Protein AF-A0A7K3YCB7-F1 (afdb_monomer)

Sequence (454 aa):
LKDYESAERDLANYEKLSRQFDRLVVTLDVSGTDIGEFQKNNRQNQEALKTLLNDSRRFDDLKRIEIQVRDDEEQHMTIVYEGEALRQKMREGFSTYAKREAATIQIAEHYEIDATAYQESIGHISEIAGASDEWQEKINGGPIRSPLVIAVTPGEGRYGDTLQITGTHAGGKPGAPVDIYVDSRLEATVTLGDDHTCSHPYRVGRVLAGPHLAYAVAGSTYSEVATFEILTTDTAITLALAEVNGTAVACTGNLTTGNRSVALAPILIRVSDGTIATAETDRNGTYKKEITLPAGEHTLRAEFHAAGYPLNASESAEETIHLRGEGLSPLPFVAALAALIGSGWYLRRRASRQEEYTDPSHEPGIEPEEEAREEAVSIEGLPPREAATALFHALRARLDIAETKTPRDCAKIAPAYSRFFERYEMIRYAGETPTDEELRWMEKVARGEDEHEA

Mean predicted aligned error: 20.17 Å

Solvent-accessible surface area (backbone atoms only — not comparable to full-atom values): 25580 Å² total; per-residue (Å²): 133,83,64,62,68,58,54,50,52,53,50,52,50,51,55,52,53,48,59,54,49,54,50,49,38,61,74,68,68,39,56,93,38,71,66,27,51,46,52,54,53,52,53,53,42,50,55,34,52,54,49,49,53,52,52,54,50,54,49,56,51,39,58,58,48,34,73,72,30,62,91,39,70,62,59,25,52,51,38,52,52,53,47,51,54,49,49,53,51,46,45,55,44,46,53,59,45,56,72,47,46,66,63,54,45,54,53,26,59,74,69,75,43,89,49,61,72,60,57,51,48,51,54,56,52,50,49,61,54,55,71,59,55,75,66,54,81,77,63,86,67,80,90,75,79,50,52,29,43,53,45,49,45,63,50,57,45,40,68,71,36,70,31,35,42,36,37,39,30,72,85,54,58,57,69,38,62,33,41,33,25,47,75,88,37,85,74,47,79,42,54,25,34,91,85,29,30,37,72,46,80,47,66,38,53,82,38,65,52,45,82,44,43,34,38,42,35,44,86,86,48,51,31,52,76,26,65,34,35,30,44,65,41,63,43,49,39,48,62,47,81,41,81,75,49,36,40,31,36,39,40,34,33,41,34,29,38,86,97,40,56,43,52,70,42,66,32,39,39,40,35,77,91,69,52,75,47,79,37,50,17,38,88,75,4,43,29,65,40,78,47,80,48,75,56,43,80,46,44,35,33,36,40,35,72,36,84,56,30,19,38,44,57,32,59,24,67,77,48,76,50,75,33,79,32,74,77,80,73,68,62,66,61,57,53,54,56,53,52,62,61,55,54,60,63,60,57,68,74,60,75,85,72,85,82,90,88,86,85,90,89,86,85,85,83,83,88,78,86,82,76,87,73,76,85,78,84,79,55,84,90,48,57,58,61,54,28,53,49,53,34,49,54,46,33,33,58,77,65,74,51,64,89,88,56,50,43,76,48,46,24,69,77,41,60,72,37,25,64,57,25,53,52,48,41,38,38,71,72,71,66,48,78,64,49,80,66,55,48,53,52,46,48,34,51,35,73,61,75,43,89,84,82,70

Nearest PDB structures (foldseek):
  7y6e-assembly4_D  TM=3.735E-01  e=4.859E-05  Chelicerata
  7y6e-assembly1_A  TM=3.307E-01  e=3.507E-05  Chelicerata
  6pok-assembly1_A  TM=3.612E-01  e=2.918E-04  Homo sapiens
  7y8s-assembly1_A  TM=3.317E-01  e=1.695E-04  Chelicerata
  8v2b-assembly1_C  TM=3.083E-01  e=3.081E-04  Mus musculus

Secondary structure (DSSP, 8-state):
---HHHHHHHHHHHHHHHHHHHHHHHHTT-TTSHHHHHHHHHHHHHHHHHHHHHHHHHHHHHHHHHHHHTT-HHHHHHHHHHHHHHHHHHHHHHHHHHTTHHHHHHHHHHTT---HHHHHHHHHHHHHHHTTGGGGGG--------SEEEEEESSEE-TT-EEEEEEEETTPPTT-EEEEEETTEEEEEEEPPTTSEEEEEEEP-S--SEEEEEEEEETTEEPPPEEEEE--B--EE--EEEEEETTEEEEEEEEEETTEE-TT-EEEEEETTS-EEEEE--TTSEEEEEEE--SEEEEEEEEE--TTSSB--EEPPPEEEEE--PPPPSHHHHHHHHHHHHHHHHHHTTTTS-------------PPP----------TT--HHHHHHHHHHHHHHHTT--TT--HHHHHHH-GGGHHHHHHHHIIIII-----HHHHHHHHHHHHTS-TT--

Foldseek 3Di:
DDDLVVLVVVLVVLVVVLVVLVVVCVVVVVCVDLSVVLNVLSVLLSLLSVLLSVLVVVLVVLVVVLVVCVVPPLVNVVSVQLNVVSLVQNVQSLVSNVVCVVSNVVSCVVVVHDCPVVVVVNVVSVCVSVVSVVVVVVDPDPDDAFLKAWEWPPLEEEAFDWIKIKIAHNPADFQFWKFKDKNNHGPDIFTQHPRRMTIDTDTAALAAFAKIWMWMDGPSTIYRIYIGTYAAFEKDKAWDWDDPALFKIKIKIFIDTVVAGRAQFKKWKAKPVGDIDIWGAHRRRMTIDMDGHAAAKIKIKIWGPQNRHSYHIDIYPIDMDGGHHDDDDCVVVVVVVVVVVVVVVVVVVPPPDDDDDDDDDDDDDDDDDDDDDDDQDDPPPPFQLVLLVSLVVLQCVVLVHDPPDQLVRVCVVCVLCVVSSVVNCCCPPVVDGDDPVNSVVSSCVSVVVCSPPD

pLDDT: mean 75.01, std 17.86, range [28.2, 98.0]

Radius of gyration: 34.38 Å; Cα contacts (8 Å, |Δi|>4): 678; chains: 1; bounding box: 54×57×126 Å

Structure (mmCIF, N/CA/C/O backbone):
data_AF-A0A7K3YCB7-F1
#
_entry.id   AF-A0A7K3YCB7-F1
#
loop_
_atom_site.group_PDB
_atom_site.id
_atom_site.type_symbol
_atom_site.label_atom_id
_atom_site.label_alt_id
_atom_site.label_comp_id
_atom_site.label_asym_id
_atom_site.label_entity_id
_atom_site.label_seq_id
_atom_site.pdbx_PDB_ins_code
_atom_site.Cartn_x
_atom_site.Cartn_y
_atom_site.Cartn_z
_atom_site.occupancy
_atom_site.B_iso_or_equiv
_atom_site.auth_seq_id
_atom_site.auth_comp_id
_atom_site.auth_asym_id
_atom_site.auth_atom_id
_atom_site.pdbx_PDB_model_num
ATOM 1 N N . LEU A 1 1 ? 24.813 17.386 2.705 1.00 45.50 1 LEU A N 1
ATOM 2 C CA . LEU A 1 1 ? 24.072 16.105 2.644 1.00 45.50 1 LEU A CA 1
ATOM 3 C C . LEU A 1 1 ? 22.602 16.417 2.863 1.00 45.50 1 LEU A C 1
ATOM 5 O O . LEU A 1 1 ? 22.331 17.310 3.655 1.00 45.50 1 LEU A O 1
ATOM 9 N N . LYS A 1 2 ? 21.689 15.713 2.189 1.00 61.06 2 LYS A N 1
ATOM 10 C CA . LYS A 1 2 ? 20.263 15.743 2.538 1.00 61.06 2 LYS A CA 1
ATOM 11 C C . LYS A 1 2 ? 20.044 14.903 3.798 1.00 61.06 2 LYS A C 1
ATOM 13 O O . LYS A 1 2 ? 20.597 13.807 3.889 1.00 61.06 2 LYS A O 1
ATOM 18 N N . ASP A 1 3 ? 19.256 15.405 4.743 1.00 71.12 3 ASP A N 1
ATOM 19 C CA . ASP A 1 3 ? 18.900 14.669 5.958 1.00 71.12 3 ASP A CA 1
ATOM 20 C C . ASP A 1 3 ? 17.595 13.887 5.746 1.00 71.12 3 ASP A C 1
ATOM 22 O O . ASP A 1 3 ? 16.490 14.351 6.032 1.00 71.12 3 ASP A O 1
ATOM 26 N N . TYR A 1 4 ? 17.740 12.681 5.199 1.00 69.44 4 TYR A N 1
ATOM 27 C CA . TYR A 1 4 ? 16.620 11.761 5.010 1.00 69.44 4 TYR A CA 1
ATOM 28 C C . TYR A 1 4 ? 16.046 11.237 6.337 1.00 69.44 4 TYR A C 1
ATOM 30 O O . TYR A 1 4 ? 14.897 10.810 6.354 1.00 69.44 4 TYR A O 1
ATOM 38 N N . GLU A 1 5 ? 16.812 11.266 7.433 1.00 67.44 5 GLU A N 1
ATOM 39 C CA . GLU A 1 5 ? 16.360 10.784 8.741 1.00 67.44 5 GLU A CA 1
ATOM 40 C C . GLU A 1 5 ? 15.427 11.809 9.407 1.00 67.44 5 GLU A C 1
ATOM 42 O O . GLU A 1 5 ? 14.407 11.432 9.986 1.00 67.44 5 GLU A O 1
ATOM 47 N N . SER A 1 6 ? 15.717 13.110 9.265 1.00 67.94 6 SER A N 1
ATOM 48 C CA . SER A 1 6 ? 14.759 14.167 9.615 1.00 67.94 6 SER A CA 1
ATOM 49 C C . SER A 1 6 ? 13.500 14.060 8.761 1.00 67.94 6 SER A C 1
ATOM 51 O O . SER A 1 6 ? 12.411 13.975 9.314 1.00 67.94 6 SER A O 1
ATOM 53 N N . ALA A 1 7 ? 13.629 13.946 7.434 1.00 71.44 7 ALA A N 1
ATOM 54 C CA . ALA A 1 7 ? 12.465 13.868 6.549 1.00 71.44 7 ALA A CA 1
ATOM 55 C C . ALA A 1 7 ? 11.548 12.659 6.850 1.00 71.44 7 ALA A C 1
ATOM 57 O O . ALA A 1 7 ? 10.324 12.789 6.810 1.00 71.44 7 ALA A O 1
ATOM 58 N N . GLU A 1 8 ? 12.107 11.495 7.210 1.00 68.94 8 GLU A N 1
ATOM 59 C CA . GLU A 1 8 ? 11.322 10.343 7.687 1.00 68.94 8 GLU A CA 1
ATOM 60 C C . GLU A 1 8 ? 10.642 10.609 9.037 1.00 68.94 8 GLU A C 1
ATOM 62 O O . GLU A 1 8 ? 9.480 10.242 9.222 1.00 68.94 8 GLU A O 1
ATOM 67 N N . ARG A 1 9 ? 11.338 11.260 9.976 1.00 73.00 9 ARG A N 1
ATOM 68 C CA . ARG A 1 9 ? 10.803 11.630 11.296 1.00 73.00 9 ARG A CA 1
ATOM 69 C C . ARG A 1 9 ? 9.653 12.633 11.182 1.00 73.00 9 ARG A C 1
ATOM 71 O O . ARG A 1 9 ? 8.635 12.469 11.858 1.00 73.00 9 ARG A O 1
ATOM 78 N N . ASP A 1 10 ? 9.792 13.617 10.303 1.00 75.69 10 ASP A N 1
ATOM 79 C CA . ASP A 1 10 ? 8.801 14.660 10.050 1.00 75.69 10 ASP A CA 1
ATOM 80 C C . ASP A 1 10 ? 7.565 14.079 9.341 1.00 75.69 10 ASP A C 1
ATOM 82 O O . ASP A 1 10 ? 6.435 14.306 9.783 1.00 75.69 10 ASP A O 1
ATOM 86 N N . LEU A 1 11 ? 7.761 13.215 8.334 1.00 77.19 11 LEU A N 1
ATOM 87 C CA . LEU A 1 11 ? 6.672 12.478 7.684 1.00 77.19 11 LEU A CA 1
ATOM 88 C C . LEU A 1 11 ? 5.939 11.548 8.666 1.00 77.19 11 LEU A C 1
ATOM 90 O O . LEU A 1 11 ? 4.710 11.512 8.672 1.00 77.19 11 LEU A O 1
ATOM 94 N N . ALA A 1 12 ? 6.657 10.834 9.539 1.00 71.69 12 ALA A N 1
ATOM 95 C CA . ALA A 1 12 ? 6.049 9.977 10.560 1.00 71.69 12 ALA A CA 1
ATOM 96 C C . ALA A 1 12 ? 5.248 10.776 11.607 1.00 71.69 12 ALA A C 1
ATOM 98 O O . ALA A 1 12 ? 4.209 10.310 12.088 1.00 71.69 12 ALA A O 1
ATOM 99 N N . ASN A 1 13 ? 5.696 11.988 11.950 1.00 74.19 13 ASN A N 1
ATOM 100 C CA . ASN A 1 13 ? 4.957 12.896 12.826 1.00 74.19 13 ASN A CA 1
ATOM 101 C C . ASN A 1 13 ? 3.679 13.422 12.146 1.00 74.19 13 ASN A C 1
ATOM 103 O O . ASN A 1 13 ? 2.610 13.420 12.758 1.00 74.19 13 ASN A O 1
ATOM 107 N N . TYR A 1 14 ? 3.758 13.785 10.863 1.00 77.31 14 TYR A N 1
ATOM 108 C CA . TYR A 1 14 ? 2.600 14.183 10.060 1.00 77.31 14 TYR A CA 1
ATOM 109 C C . TYR A 1 14 ? 1.585 13.035 9.898 1.00 77.31 14 TYR A C 1
ATOM 111 O O . TYR A 1 14 ? 0.400 13.232 10.173 1.00 77.31 14 TYR A O 1
ATOM 119 N N . GLU A 1 15 ? 2.036 11.811 9.586 1.00 74.56 15 GLU A N 1
ATOM 120 C CA . GLU A 1 15 ? 1.184 10.609 9.582 1.00 74.56 15 GLU A CA 1
ATOM 121 C C . GLU A 1 15 ? 0.465 10.422 10.931 1.00 74.56 15 GLU A C 1
ATOM 123 O O . GLU A 1 15 ? -0.731 10.130 10.967 1.00 74.56 15 GLU A O 1
ATOM 128 N N . LYS A 1 16 ? 1.166 10.606 12.058 1.00 75.06 16 LYS A N 1
ATOM 129 C CA . LYS A 1 16 ? 0.586 10.472 13.404 1.00 75.06 16 LYS A CA 1
ATOM 130 C C . LYS A 1 16 ? -0.507 11.512 13.672 1.00 75.06 16 LYS A C 1
ATOM 132 O O . LYS A 1 16 ? -1.573 11.137 14.160 1.00 75.06 16 LYS A O 1
ATOM 137 N N . LEU A 1 17 ? -0.249 12.786 13.372 1.00 76.44 17 LEU A N 1
ATOM 138 C CA . LEU A 1 17 ? -1.206 13.881 13.575 1.00 76.44 17 LEU A CA 1
ATOM 139 C C . LEU A 1 17 ? -2.465 13.678 12.722 1.00 76.44 17 LEU A C 1
ATOM 141 O O . LEU A 1 17 ? -3.582 13.793 13.224 1.00 76.44 17 LEU A O 1
ATOM 145 N N . SER A 1 18 ? -2.308 13.271 11.462 1.00 77.00 18 SER A N 1
ATOM 146 C CA . SER A 1 18 ? -3.458 13.004 10.595 1.00 77.00 18 SER A CA 1
ATOM 147 C C . SER A 1 18 ? -4.276 11.795 11.028 1.00 77.00 18 SER A C 1
ATOM 149 O O . SER A 1 18 ? -5.493 11.856 10.962 1.00 77.00 18 SER A O 1
ATOM 151 N N . ARG A 1 19 ? -3.668 10.732 11.573 1.00 73.00 19 ARG A N 1
ATOM 152 C CA . ARG A 1 19 ? -4.441 9.621 12.167 1.00 73.00 19 ARG A CA 1
ATOM 153 C C . ARG A 1 19 ? -5.277 10.055 13.380 1.00 73.00 19 ARG A C 1
ATOM 155 O O . ARG A 1 19 ? -6.287 9.421 13.675 1.00 73.00 19 ARG A O 1
ATOM 162 N N . GLN A 1 20 ? -4.870 11.103 14.103 1.00 70.81 20 GLN A N 1
ATOM 163 C CA . GLN A 1 20 ? -5.681 11.686 15.180 1.00 70.81 20 GLN A CA 1
ATOM 164 C C . GLN A 1 20 ? -6.841 12.513 14.609 1.00 70.81 20 GLN A C 1
ATOM 166 O O . GLN A 1 20 ? -7.970 12.367 15.073 1.00 70.81 20 GLN A O 1
ATOM 171 N N . PHE A 1 21 ? -6.580 13.311 13.571 1.00 73.12 21 PHE A N 1
ATOM 172 C CA . PHE A 1 21 ? -7.604 14.058 12.840 1.00 73.12 21 PHE A CA 1
ATOM 173 C C . PHE A 1 21 ? -8.648 13.136 12.185 1.00 73.12 21 PHE A C 1
ATOM 175 O O . PHE A 1 21 ? -9.840 13.315 12.413 1.00 73.12 21 PHE A O 1
ATOM 182 N N . ASP A 1 22 ? -8.220 12.091 11.471 1.00 70.25 22 ASP A N 1
ATOM 183 C CA . ASP A 1 22 ? -9.091 11.114 10.805 1.00 70.25 22 ASP A CA 1
ATOM 184 C C . ASP A 1 22 ? -10.122 10.501 11.768 1.00 70.25 22 ASP A C 1
ATOM 186 O O . ASP A 1 22 ? -11.296 10.367 11.425 1.00 70.25 22 ASP A O 1
ATOM 190 N N . ARG A 1 23 ? -9.706 10.186 13.002 1.00 66.81 23 ARG A N 1
ATOM 191 C CA . ARG A 1 23 ? -10.600 9.673 14.053 1.00 66.81 23 ARG A CA 1
ATOM 192 C C . ARG A 1 23 ? -11.627 10.704 14.506 1.00 66.81 23 ARG A C 1
ATOM 194 O O . ARG A 1 23 ? -12.770 10.331 14.754 1.00 66.81 23 ARG A O 1
ATOM 201 N N . LEU A 1 24 ? -11.239 11.975 14.618 1.00 61.25 24 LEU A N 1
ATOM 202 C CA . LEU A 1 24 ? -12.153 13.065 14.970 1.00 61.25 24 LEU A CA 1
ATOM 203 C C . LEU A 1 24 ? -13.197 13.286 13.868 1.00 61.25 24 LEU A C 1
ATOM 205 O O . LEU A 1 24 ? -14.375 13.402 14.186 1.00 61.25 24 LEU A O 1
ATOM 209 N N . VAL A 1 25 ? -12.798 13.251 12.591 1.00 57.28 25 VAL A N 1
ATOM 210 C CA . VAL A 1 25 ? -13.722 13.383 11.445 1.00 57.28 25 VAL A CA 1
ATOM 211 C C . VAL A 1 25 ? -14.799 12.296 11.450 1.00 57.28 25 VAL A C 1
ATOM 213 O O . VAL A 1 25 ? -15.973 12.600 11.243 1.00 57.28 25 VAL A O 1
ATOM 216 N N . VAL A 1 26 ? -14.414 11.048 11.738 1.00 55.34 26 VAL A N 1
ATOM 217 C CA . VAL A 1 26 ? -15.347 9.913 11.842 1.00 55.34 26 VAL A CA 1
ATOM 218 C C . VAL A 1 26 ? -16.220 10.012 13.097 1.00 55.34 26 VAL A C 1
ATOM 220 O O . VAL A 1 26 ? -17.427 9.813 13.021 1.00 55.34 26 VAL A O 1
ATOM 223 N N . THR A 1 27 ? -15.639 10.363 14.248 1.00 49.47 27 THR A N 1
ATOM 224 C CA . THR A 1 27 ? -16.359 10.427 15.538 1.00 49.47 27 THR A CA 1
ATOM 225 C C . THR A 1 27 ? -17.384 11.566 15.585 1.00 49.47 27 THR A C 1
ATOM 227 O O . THR A 1 27 ? -18.384 11.464 16.289 1.00 49.47 27 THR A O 1
ATOM 230 N N . LEU A 1 28 ? -17.145 12.650 14.843 1.00 54.88 28 LEU A N 1
ATOM 231 C CA . LEU A 1 28 ? -18.038 13.810 14.750 1.00 54.88 28 LEU A CA 1
ATOM 232 C C . LEU A 1 28 ? -19.025 13.733 13.567 1.00 54.88 28 LEU A C 1
ATOM 234 O O . LEU A 1 28 ? -19.805 14.663 13.390 1.00 54.88 28 LEU A O 1
ATOM 238 N N . ASP A 1 29 ? -18.978 12.664 12.762 1.00 58.91 29 ASP A N 1
ATOM 239 C CA . ASP A 1 29 ? -19.771 12.468 11.533 1.00 58.91 29 ASP A CA 1
ATOM 240 C C . ASP A 1 29 ? -19.722 13.657 10.543 1.00 58.91 29 ASP A C 1
ATOM 242 O O . ASP A 1 29 ? -20.695 14.016 9.883 1.00 58.91 29 ASP A O 1
ATOM 246 N N . VAL A 1 30 ? -18.549 14.289 10.410 1.00 57.94 30 VAL A N 1
ATOM 247 C CA . VAL A 1 30 ? -18.329 15.426 9.486 1.00 57.94 30 VAL A CA 1
ATOM 248 C C . VAL A 1 30 ? -17.749 14.994 8.132 1.00 57.94 30 VAL A C 1
ATOM 250 O O . VAL A 1 30 ? -17.274 15.821 7.351 1.00 57.94 30 VAL A O 1
ATOM 253 N N . SER A 1 31 ? -17.816 13.695 7.825 1.00 60.06 31 SER A N 1
ATOM 254 C CA . SER A 1 31 ? -17.256 13.074 6.612 1.00 60.06 31 SER A CA 1
ATOM 255 C C . SER A 1 31 ? -17.873 13.582 5.299 1.00 60.06 31 SER A C 1
ATOM 257 O O . SER A 1 31 ? -17.203 13.594 4.269 1.00 60.06 31 SER A O 1
ATOM 259 N N . GLY A 1 32 ? -19.128 14.043 5.337 1.00 58.12 32 GLY A N 1
ATOM 260 C CA . GLY A 1 32 ? -19.842 14.640 4.202 1.00 58.12 32 GLY A CA 1
ATOM 261 C C . GLY A 1 32 ? -19.635 16.150 4.022 1.00 58.12 32 GLY A C 1
ATOM 262 O O . GLY A 1 32 ? -20.426 16.776 3.322 1.00 58.12 32 GLY A O 1
ATOM 263 N N . THR A 1 33 ? -18.633 16.742 4.678 1.00 71.69 33 THR A N 1
ATOM 264 C CA . THR A 1 33 ? -18.334 18.186 4.623 1.00 71.69 33 THR A CA 1
ATOM 265 C C . THR A 1 33 ? -16.941 18.446 4.049 1.00 71.69 33 THR A C 1
ATOM 267 O O . THR A 1 33 ? -16.155 17.516 3.862 1.00 71.69 33 THR A O 1
ATOM 270 N N . ASP A 1 34 ? -16.594 19.715 3.856 1.00 66.44 34 ASP A N 1
ATOM 271 C CA . ASP A 1 34 ? -15.263 20.201 3.474 1.00 66.44 34 ASP A CA 1
ATOM 272 C C . ASP A 1 34 ? -14.147 19.651 4.398 1.00 66.44 34 ASP A C 1
ATOM 274 O O . ASP A 1 34 ? -13.016 19.443 3.962 1.00 66.44 34 ASP A O 1
ATOM 278 N N . ILE A 1 35 ? -14.466 19.304 5.655 1.00 69.62 35 ILE A N 1
ATOM 279 C CA . ILE A 1 35 ? -13.552 18.621 6.592 1.00 69.62 35 ILE A CA 1
ATOM 280 C C . ILE A 1 35 ? -13.236 17.186 6.125 1.00 69.62 35 ILE A C 1
ATOM 282 O O . ILE A 1 35 ? -12.093 16.734 6.221 1.00 69.62 35 ILE A O 1
ATOM 286 N N . GLY A 1 36 ? -14.224 16.465 5.589 1.00 62.69 36 GLY A N 1
ATOM 287 C CA . GLY A 1 36 ? -14.048 15.146 4.975 1.00 62.69 36 GL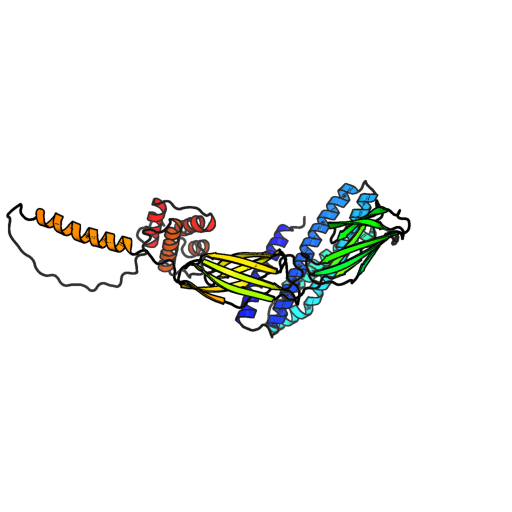Y A CA 1
ATOM 288 C C . GLY A 1 36 ? -13.329 15.208 3.623 1.00 62.69 36 GLY A C 1
ATOM 289 O O . GLY A 1 36 ? -12.517 14.332 3.309 1.00 62.69 36 GLY A O 1
ATOM 290 N N . GLU A 1 37 ? -13.535 16.275 2.845 1.00 72.38 37 GLU A N 1
ATOM 291 C CA . GLU A 1 37 ? -12.729 16.530 1.644 1.00 72.38 37 GLU A CA 1
ATOM 292 C C . GLU A 1 37 ? -11.261 16.810 2.005 1.00 72.38 37 GLU A C 1
ATOM 294 O O . GLU A 1 37 ? -10.359 16.196 1.426 1.00 72.38 37 GLU A O 1
ATOM 299 N N . PHE A 1 38 ? -11.006 17.634 3.027 1.00 73.56 38 PHE A N 1
ATOM 300 C CA . PHE A 1 38 ? -9.664 17.830 3.573 1.00 73.56 38 PHE A CA 1
ATOM 301 C C . PHE A 1 38 ? -9.058 16.513 4.065 1.00 73.56 38 PHE A C 1
ATOM 303 O O . PHE A 1 38 ? -7.919 16.217 3.720 1.00 73.56 38 PHE A O 1
ATOM 310 N N . GLN A 1 39 ? -9.809 15.677 4.793 1.00 76.50 39 GLN A N 1
ATOM 311 C CA . GLN A 1 39 ? -9.354 14.353 5.241 1.00 76.50 39 GLN A CA 1
ATOM 312 C C . GLN A 1 39 ? -8.847 13.498 4.064 1.00 76.50 39 GLN A C 1
ATOM 314 O O . GLN A 1 39 ? -7.752 12.928 4.112 1.00 76.50 39 GLN A O 1
ATOM 319 N N . LYS A 1 40 ? -9.623 13.447 2.975 1.00 75.62 40 LYS A N 1
ATOM 320 C CA . LYS A 1 40 ? -9.283 12.714 1.751 1.00 75.62 40 LYS A CA 1
ATOM 321 C C . LYS A 1 40 ? -8.049 13.297 1.055 1.00 75.62 40 LYS A C 1
ATOM 323 O O . LYS A 1 40 ? -7.139 12.543 0.709 1.00 75.62 40 LYS A O 1
ATOM 328 N N . ASN A 1 41 ? -7.990 14.617 0.882 1.00 76.94 41 ASN A N 1
ATOM 329 C CA . ASN A 1 41 ? -6.860 15.302 0.247 1.00 76.94 41 ASN A CA 1
ATOM 330 C C . ASN A 1 41 ? -5.572 15.155 1.074 1.00 76.94 41 ASN A C 1
ATOM 332 O O . ASN A 1 41 ? -4.508 14.873 0.525 1.00 76.94 41 ASN A O 1
ATOM 336 N N . ASN A 1 42 ? -5.677 15.246 2.399 1.00 78.44 42 ASN A N 1
ATOM 337 C CA . ASN A 1 42 ? -4.584 15.072 3.347 1.00 78.44 42 ASN A CA 1
ATOM 338 C C . ASN A 1 42 ? -4.005 13.642 3.306 1.00 78.44 42 ASN A C 1
ATOM 340 O O . ASN A 1 42 ? -2.786 13.478 3.264 1.00 78.44 42 ASN A O 1
ATOM 344 N N . ARG A 1 43 ? -4.851 12.604 3.218 1.00 77.81 43 ARG A N 1
ATOM 345 C CA . ARG A 1 43 ? -4.399 11.211 3.028 1.00 77.81 43 ARG A CA 1
ATOM 346 C C . ARG A 1 43 ? -3.620 11.032 1.720 1.00 77.81 43 ARG A C 1
ATOM 348 O O . ARG A 1 43 ? -2.528 10.471 1.720 1.00 77.81 43 ARG A O 1
ATOM 355 N N . GLN A 1 44 ? -4.125 11.592 0.621 1.00 77.00 44 GLN A N 1
ATOM 356 C CA . GLN A 1 44 ? -3.431 11.544 -0.670 1.00 77.00 44 GLN A CA 1
ATOM 357 C C . GLN A 1 44 ? -2.129 12.371 -0.692 1.00 77.00 44 GLN A C 1
ATOM 359 O O . GLN A 1 44 ? -1.176 12.011 -1.386 1.00 77.00 44 GLN A O 1
ATOM 364 N N . ASN A 1 45 ? -2.056 13.463 0.076 1.00 78.12 45 ASN A N 1
ATOM 365 C CA . ASN A 1 45 ? -0.821 14.225 0.273 1.00 78.12 45 ASN A CA 1
ATOM 366 C C . ASN A 1 45 ? 0.244 13.386 0.997 1.00 78.12 45 ASN A C 1
ATOM 368 O O . ASN A 1 45 ? 1.412 13.435 0.616 1.00 78.12 45 ASN A O 1
ATOM 372 N N . GLN A 1 46 ? -0.140 12.571 1.984 1.00 79.06 46 GLN A N 1
ATOM 373 C CA . GLN A 1 46 ? 0.781 11.658 2.675 1.00 79.06 46 GLN A CA 1
ATOM 374 C C . GLN A 1 46 ? 1.340 10.577 1.753 1.00 79.06 46 GLN A C 1
ATOM 376 O O . GLN A 1 46 ? 2.548 10.341 1.752 1.00 79.06 46 GLN A O 1
ATOM 381 N N . GLU A 1 47 ? 0.490 9.962 0.934 1.00 76.75 47 GLU A N 1
ATOM 382 C CA . GLU A 1 47 ? 0.902 8.980 -0.078 1.00 76.75 47 GLU A CA 1
ATOM 383 C C . GLU A 1 47 ? 1.891 9.591 -1.087 1.00 76.75 47 GLU A C 1
ATOM 385 O O . GLU A 1 47 ? 2.939 9.000 -1.374 1.00 76.75 47 GLU A O 1
ATOM 390 N N . ALA A 1 48 ? 1.615 10.813 -1.560 1.00 72.06 48 ALA A N 1
ATOM 391 C CA . ALA A 1 48 ? 2.495 11.539 -2.474 1.00 72.06 48 ALA A CA 1
ATOM 392 C C . ALA A 1 48 ? 3.849 11.896 -1.831 1.00 72.06 48 ALA A C 1
ATOM 394 O O . ALA A 1 48 ? 4.893 11.610 -2.416 1.00 72.06 48 ALA A O 1
ATOM 395 N N . LEU A 1 49 ? 3.858 12.451 -0.612 1.00 77.31 49 LEU A N 1
ATOM 396 C CA . LEU A 1 49 ? 5.090 12.797 0.114 1.00 77.31 49 LEU A CA 1
ATOM 397 C C . LEU A 1 49 ? 5.943 11.562 0.434 1.00 77.31 49 LEU A C 1
ATOM 399 O O . LEU A 1 49 ? 7.165 11.598 0.299 1.00 77.31 49 LEU A O 1
ATOM 403 N N . LYS A 1 50 ? 5.308 10.444 0.797 1.00 77.00 50 LYS A N 1
ATOM 404 C CA . LYS A 1 50 ? 5.980 9.162 1.046 1.00 77.00 50 LYS A CA 1
ATOM 405 C C . LYS A 1 50 ? 6.624 8.594 -0.214 1.00 77.00 50 LYS A C 1
ATOM 407 O O . LYS A 1 50 ? 7.736 8.073 -0.153 1.00 77.00 50 LYS A O 1
ATOM 412 N N . THR A 1 51 ? 5.949 8.711 -1.354 1.00 74.19 51 THR A N 1
ATOM 413 C CA . THR A 1 51 ? 6.492 8.308 -2.658 1.00 74.19 51 THR A CA 1
ATOM 414 C C . THR A 1 51 ? 7.679 9.195 -3.037 1.00 74.19 51 THR A C 1
ATOM 416 O O . THR A 1 51 ? 8.772 8.681 -3.258 1.00 74.19 51 THR A O 1
ATOM 419 N N . LEU A 1 52 ? 7.519 10.522 -2.955 1.00 75.44 52 LEU A N 1
ATOM 420 C CA . LEU A 1 52 ? 8.582 11.498 -3.222 1.00 75.44 52 LEU A CA 1
ATOM 421 C C . LEU A 1 52 ? 9.821 11.305 -2.337 1.00 75.44 52 LEU A C 1
ATOM 423 O O . LEU A 1 52 ? 10.938 11.442 -2.831 1.00 75.44 52 LEU A O 1
ATOM 427 N N . LEU A 1 53 ? 9.656 10.964 -1.055 1.00 75.38 53 LEU A N 1
ATOM 428 C CA . LEU A 1 53 ? 10.769 10.694 -0.139 1.00 75.38 53 LEU A CA 1
ATOM 429 C C . LEU A 1 53 ? 11.550 9.429 -0.533 1.00 75.38 53 LEU A C 1
ATOM 431 O O . LEU A 1 53 ? 12.783 9.443 -0.553 1.00 75.38 53 LEU A O 1
ATOM 435 N N . ASN A 1 54 ? 10.841 8.353 -0.887 1.00 72.44 54 ASN A N 1
ATOM 436 C CA . ASN A 1 54 ? 11.450 7.100 -1.339 1.00 72.44 54 ASN A CA 1
ATOM 437 C C . ASN A 1 54 ? 12.170 7.269 -2.685 1.00 72.44 54 ASN A C 1
ATOM 439 O O . ASN A 1 54 ? 13.334 6.879 -2.808 1.00 72.44 54 ASN A O 1
ATOM 443 N N . ASP A 1 55 ? 11.518 7.903 -3.662 1.00 69.94 55 ASP A N 1
ATOM 444 C CA . ASP A 1 55 ? 12.107 8.179 -4.974 1.00 69.94 55 ASP A CA 1
ATOM 445 C C . ASP A 1 55 ? 13.318 9.127 -4.835 1.00 69.94 55 ASP A C 1
ATOM 447 O O . ASP A 1 55 ? 14.381 8.867 -5.400 1.00 69.94 55 ASP A O 1
ATOM 451 N N . SER A 1 56 ? 13.237 10.151 -3.972 1.00 70.81 56 SER A N 1
ATOM 452 C CA . SER A 1 56 ? 14.368 11.044 -3.660 1.00 70.81 56 SER A CA 1
ATOM 453 C C . SER A 1 56 ? 15.564 10.315 -3.050 1.00 70.81 56 SER A C 1
ATOM 455 O O . SER A 1 56 ? 16.702 10.730 -3.280 1.00 70.81 56 SER A O 1
ATOM 457 N N . ARG A 1 57 ? 15.346 9.267 -2.243 1.00 68.81 57 ARG A N 1
ATOM 458 C CA . ARG A 1 57 ? 16.426 8.434 -1.689 1.00 68.81 57 ARG A CA 1
ATOM 459 C C . ARG A 1 57 ? 17.045 7.560 -2.780 1.00 68.81 57 ARG A C 1
ATOM 461 O O . ARG A 1 57 ? 18.266 7.557 -2.921 1.00 68.81 57 ARG A O 1
ATOM 468 N N . ARG A 1 58 ? 16.219 6.897 -3.601 1.00 67.69 58 ARG A N 1
ATOM 469 C CA . ARG A 1 58 ? 16.693 6.091 -4.742 1.00 67.69 58 ARG A CA 1
ATOM 470 C C . ARG A 1 58 ? 17.490 6.937 -5.742 1.00 67.69 58 ARG A C 1
ATOM 472 O O . ARG A 1 58 ? 18.487 6.457 -6.267 1.00 67.69 58 ARG A O 1
ATOM 479 N N . PHE A 1 59 ? 17.118 8.198 -5.957 1.00 69.88 59 PHE A N 1
ATOM 480 C CA . PHE A 1 59 ? 17.824 9.103 -6.865 1.00 69.88 59 PHE A CA 1
ATOM 481 C C . PHE A 1 59 ? 19.224 9.498 -6.363 1.00 69.88 59 PHE A C 1
ATOM 483 O O . PHE A 1 59 ? 20.178 9.509 -7.143 1.00 69.88 59 PHE A O 1
ATOM 490 N N . ASP A 1 60 ? 19.385 9.761 -5.063 1.00 67.38 60 ASP A N 1
ATOM 491 C CA . ASP A 1 60 ? 20.711 9.995 -4.469 1.00 67.38 60 ASP A CA 1
ATOM 492 C C . ASP A 1 60 ? 21.556 8.702 -4.430 1.00 67.38 60 ASP A C 1
ATOM 494 O O . ASP A 1 60 ? 22.774 8.759 -4.621 1.00 67.38 60 ASP A O 1
ATOM 498 N N . ASP A 1 61 ? 20.932 7.528 -4.265 1.00 62.88 61 ASP A N 1
ATOM 499 C CA . ASP A 1 61 ? 21.615 6.237 -4.422 1.00 62.88 61 ASP A CA 1
ATOM 500 C C . ASP A 1 61 ? 22.106 6.019 -5.865 1.00 62.88 61 ASP A C 1
ATOM 502 O O . ASP A 1 61 ? 23.245 5.592 -6.052 1.00 62.88 61 ASP A O 1
ATOM 506 N N . LEU A 1 62 ? 21.304 6.360 -6.881 1.00 62.75 62 LEU A N 1
ATOM 507 C CA . LEU A 1 62 ? 21.704 6.263 -8.291 1.00 62.75 62 LEU A CA 1
ATOM 508 C C . LEU A 1 62 ? 22.868 7.191 -8.627 1.00 62.75 62 LEU A C 1
ATOM 510 O O . LEU A 1 62 ? 23.849 6.724 -9.196 1.00 62.75 62 LEU A O 1
ATOM 514 N N . LYS A 1 63 ? 22.841 8.452 -8.175 1.00 62.53 63 LYS A N 1
ATOM 515 C CA . LYS A 1 63 ? 23.990 9.373 -8.297 1.00 62.53 63 LYS A CA 1
ATOM 516 C C . LYS A 1 63 ? 25.276 8.801 -7.694 1.00 62.53 63 LYS A C 1
ATOM 518 O O . LYS A 1 63 ? 26.366 9.040 -8.206 1.00 62.53 63 LYS A O 1
ATOM 523 N N . ARG A 1 64 ? 25.178 8.047 -6.591 1.00 63.72 64 ARG A N 1
ATOM 524 C CA . ARG A 1 64 ? 26.340 7.388 -5.975 1.00 63.72 64 ARG A CA 1
ATOM 525 C C . ARG A 1 64 ? 26.848 6.216 -6.818 1.00 63.72 64 ARG A C 1
ATOM 527 O O . ARG A 1 64 ? 28.059 6.029 -6.888 1.00 63.72 64 ARG A O 1
ATOM 534 N N . ILE A 1 65 ? 25.951 5.444 -7.432 1.00 59.34 65 ILE A N 1
ATOM 535 C CA . ILE A 1 65 ? 26.313 4.314 -8.301 1.00 59.34 65 ILE A CA 1
ATOM 536 C C . ILE A 1 65 ? 26.914 4.831 -9.618 1.00 59.34 65 ILE A C 1
ATOM 538 O O . ILE A 1 65 ? 27.955 4.332 -10.024 1.00 59.34 65 ILE A O 1
ATOM 542 N N . GLU A 1 66 ? 26.349 5.882 -10.222 1.00 54.25 66 GLU A N 1
ATOM 543 C CA . GLU A 1 66 ? 26.832 6.555 -11.446 1.00 54.25 66 GLU A CA 1
ATOM 544 C C . GLU A 1 66 ? 28.334 6.872 -11.369 1.00 54.25 66 GLU A C 1
ATOM 546 O O . GLU A 1 66 ? 29.109 6.525 -12.259 1.00 54.25 66 GLU A O 1
ATOM 551 N N . ILE A 1 67 ? 28.761 7.462 -10.247 1.00 57.75 67 ILE A N 1
ATOM 552 C CA . ILE A 1 67 ? 30.162 7.809 -9.969 1.00 57.75 67 ILE A CA 1
ATOM 553 C C . ILE A 1 67 ? 31.068 6.564 -9.925 1.00 57.75 67 ILE A C 1
ATOM 555 O O . ILE A 1 67 ? 32.250 6.664 -10.246 1.00 57.75 67 ILE A O 1
ATOM 559 N N . GLN A 1 68 ? 30.537 5.405 -9.523 1.00 55.91 68 GLN A N 1
ATOM 560 C CA . GLN A 1 68 ? 31.277 4.144 -9.390 1.00 55.91 68 GLN A CA 1
ATOM 561 C C . GLN A 1 68 ? 31.375 3.367 -10.707 1.00 55.91 68 GLN A C 1
ATOM 563 O O . GLN A 1 68 ? 32.375 2.687 -10.922 1.00 55.91 68 GLN A O 1
ATOM 568 N N . VAL A 1 69 ? 30.370 3.470 -11.582 1.00 51.69 69 VAL A N 1
ATOM 569 C CA . VAL A 1 69 ? 30.330 2.760 -12.876 1.00 51.69 69 VAL A CA 1
ATOM 570 C C . VAL A 1 69 ? 30.822 3.601 -14.056 1.00 51.69 69 VAL A C 1
ATOM 572 O O . VAL A 1 69 ? 30.780 3.144 -15.187 1.00 51.69 69 VAL A O 1
ATOM 575 N N . ARG A 1 70 ? 31.317 4.820 -13.819 1.00 58.69 70 ARG A N 1
ATOM 576 C CA . ARG A 1 70 ? 31.680 5.797 -14.861 1.00 58.69 70 ARG A CA 1
ATOM 577 C C . ARG A 1 70 ? 32.704 5.324 -15.904 1.00 58.69 70 ARG A C 1
ATOM 579 O O . ARG A 1 70 ? 32.707 5.848 -17.014 1.00 58.69 70 ARG A O 1
ATOM 586 N N . ASP A 1 71 ? 33.552 4.361 -15.549 1.00 56.88 71 ASP A N 1
ATOM 587 C CA . ASP A 1 71 ? 34.555 3.770 -16.447 1.00 56.88 71 ASP A CA 1
ATOM 588 C C . ASP A 1 71 ? 34.040 2.515 -17.197 1.00 56.88 71 ASP A C 1
ATOM 590 O O . ASP A 1 71 ? 34.750 1.965 -18.039 1.00 56.88 71 ASP A O 1
ATOM 594 N N . ASP A 1 72 ? 32.811 2.064 -16.915 1.00 58.22 72 ASP A N 1
ATOM 595 C CA . ASP A 1 72 ? 32.081 1.017 -17.639 1.00 58.22 72 ASP A CA 1
ATOM 596 C C . ASP A 1 72 ? 30.947 1.681 -18.436 1.00 58.22 72 ASP A C 1
ATOM 598 O O . ASP A 1 72 ? 29.924 2.084 -17.886 1.00 58.22 72 ASP A O 1
ATOM 602 N N . GLU A 1 73 ? 31.148 1.841 -19.744 1.00 50.19 73 GLU A N 1
ATOM 603 C CA . GLU A 1 73 ? 30.244 2.603 -20.614 1.00 50.19 73 GLU A CA 1
ATOM 604 C C . GLU A 1 73 ? 28.825 2.003 -20.675 1.00 50.19 73 GLU A C 1
ATOM 606 O O . GLU A 1 73 ? 27.851 2.751 -20.762 1.00 50.19 73 GLU A O 1
ATOM 611 N N . GLU A 1 74 ? 28.680 0.677 -20.551 1.00 49.31 74 GLU A N 1
ATOM 612 C CA . GLU A 1 74 ? 27.368 0.020 -20.548 1.00 49.31 74 GLU A CA 1
ATOM 613 C C . GLU A 1 74 ? 26.645 0.258 -19.213 1.00 49.31 74 GLU A C 1
ATOM 615 O O . GLU A 1 74 ? 25.506 0.729 -19.215 1.00 49.31 74 GLU A O 1
ATOM 620 N N . GLN A 1 75 ? 27.312 0.017 -18.075 1.00 49.09 75 GLN A N 1
ATOM 621 C CA . GLN A 1 75 ? 26.724 0.237 -16.745 1.00 49.09 75 GLN A CA 1
ATOM 622 C C . GLN A 1 75 ? 26.475 1.722 -16.444 1.00 49.09 75 GLN A C 1
ATOM 624 O O . GLN A 1 75 ? 25.483 2.068 -15.801 1.00 49.09 75 GLN A O 1
ATOM 629 N N . HIS A 1 76 ? 27.339 2.621 -16.916 1.00 50.94 76 HIS A N 1
ATOM 630 C CA . HIS A 1 76 ? 27.134 4.061 -16.790 1.00 50.94 76 HIS A CA 1
ATOM 631 C C . HIS A 1 76 ? 25.849 4.495 -17.502 1.00 50.94 76 HIS A C 1
ATOM 633 O O . HIS A 1 76 ? 25.021 5.177 -16.897 1.00 50.94 76 HIS A O 1
ATOM 639 N N . MET A 1 77 ? 25.625 4.037 -18.739 1.00 52.72 77 MET A N 1
ATOM 640 C CA . MET A 1 77 ? 24.394 4.346 -19.471 1.00 52.72 77 MET A CA 1
ATOM 641 C C . MET A 1 77 ? 23.139 3.754 -18.807 1.00 52.72 77 MET A C 1
ATOM 643 O O . MET A 1 77 ? 22.103 4.419 -18.803 1.00 52.72 77 MET A O 1
ATOM 647 N N . THR A 1 78 ? 23.222 2.577 -18.170 1.00 53.47 78 THR A N 1
ATOM 648 C CA . THR A 1 78 ? 22.134 2.028 -17.334 1.00 53.47 78 THR A CA 1
ATOM 649 C C . THR A 1 78 ? 21.681 3.018 -16.267 1.00 53.47 78 THR A C 1
ATOM 651 O O . THR A 1 78 ? 20.496 3.322 -16.147 1.00 53.47 78 THR A O 1
ATOM 654 N N . ILE A 1 79 ? 22.636 3.520 -15.480 1.00 58.00 79 ILE A N 1
ATOM 655 C CA . ILE A 1 79 ? 22.357 4.375 -14.324 1.00 58.00 79 ILE A CA 1
ATOM 656 C C . ILE A 1 79 ? 21.924 5.774 -14.769 1.00 58.00 79 ILE A C 1
ATOM 658 O O . ILE A 1 79 ? 21.072 6.381 -14.120 1.00 58.00 79 ILE A O 1
ATOM 662 N N . VAL A 1 80 ? 22.445 6.252 -15.904 1.00 58.62 80 VAL A N 1
ATOM 663 C CA . VAL A 1 80 ? 21.991 7.482 -16.563 1.00 58.62 80 VAL A CA 1
ATOM 664 C C . VAL A 1 80 ? 20.493 7.402 -16.874 1.00 58.62 80 VAL A C 1
ATOM 666 O O . VAL A 1 80 ? 19.732 8.243 -16.393 1.00 58.62 80 VAL A O 1
ATOM 669 N N . TYR A 1 81 ? 20.048 6.363 -17.591 1.00 57.56 81 TYR A N 1
ATOM 670 C CA . TYR A 1 81 ? 18.635 6.207 -17.951 1.00 57.56 81 TYR A CA 1
ATOM 671 C C . TYR A 1 81 ? 17.732 5.883 -16.753 1.00 57.56 81 TYR A C 1
ATOM 673 O O . TYR A 1 81 ? 16.620 6.404 -16.679 1.00 57.56 81 TYR A O 1
ATOM 681 N N . GLU A 1 82 ? 18.193 5.095 -15.773 1.00 62.06 82 GLU A N 1
ATOM 682 C CA . GLU A 1 82 ? 17.427 4.873 -14.536 1.00 62.06 82 GLU A CA 1
ATOM 683 C C . GLU A 1 82 ? 17.241 6.189 -13.752 1.00 62.06 82 GLU A C 1
ATOM 685 O O . GLU A 1 82 ? 16.169 6.460 -13.204 1.00 62.06 82 GLU A O 1
ATOM 690 N N . GLY A 1 83 ? 18.265 7.050 -13.750 1.00 62.31 83 GLY A N 1
ATOM 691 C CA . GLY A 1 83 ? 18.207 8.390 -13.172 1.00 62.31 83 GLY A CA 1
ATOM 692 C C . GLY A 1 83 ? 17.207 9.310 -13.880 1.00 62.31 83 GLY A C 1
ATOM 693 O O . GLY A 1 83 ? 16.493 10.054 -13.208 1.00 62.31 83 GLY A O 1
ATOM 694 N N . GLU A 1 84 ? 17.114 9.254 -15.211 1.00 61.31 84 GLU A N 1
ATOM 695 C CA . GLU A 1 84 ? 16.112 9.998 -15.990 1.00 61.31 84 GLU A CA 1
ATOM 696 C C . GLU A 1 84 ? 14.684 9.495 -15.736 1.00 61.31 84 GLU A C 1
ATOM 698 O O . GLU A 1 84 ? 13.791 10.299 -15.453 1.00 61.31 84 GLU A O 1
ATOM 703 N N . ALA A 1 85 ? 14.482 8.173 -15.742 1.00 59.06 85 ALA A N 1
ATOM 704 C CA . ALA A 1 85 ? 13.203 7.529 -15.438 1.00 59.06 85 ALA A CA 1
ATOM 705 C C . ALA A 1 85 ? 12.649 7.987 -14.079 1.00 59.06 85 ALA A C 1
ATOM 707 O O . ALA A 1 85 ? 11.490 8.390 -13.943 1.00 59.06 85 ALA A O 1
ATOM 708 N N . LEU A 1 86 ? 13.519 7.978 -13.067 1.00 63.12 86 LEU A N 1
ATOM 709 C CA . LEU A 1 86 ? 13.170 8.357 -11.708 1.00 63.12 86 LEU A CA 1
ATOM 710 C C . LEU A 1 86 ? 12.910 9.862 -11.563 1.00 63.12 86 LEU A C 1
ATOM 712 O O . LEU A 1 86 ? 12.006 10.245 -10.822 1.00 63.12 86 LEU A O 1
ATOM 716 N N . ARG A 1 87 ? 13.623 10.726 -12.302 1.00 66.25 87 ARG A N 1
ATOM 717 C CA . ARG A 1 87 ? 13.308 12.169 -12.361 1.00 66.25 87 ARG A CA 1
ATOM 718 C C . ARG A 1 87 ? 11.919 12.421 -12.927 1.00 66.25 87 ARG A C 1
ATOM 720 O O . ARG A 1 87 ? 11.184 13.228 -12.361 1.00 66.25 87 ARG A O 1
ATOM 727 N N . GLN A 1 88 ? 11.547 11.739 -14.013 1.00 65.00 88 GLN A N 1
ATOM 728 C CA . GLN A 1 88 ? 10.210 11.887 -14.586 1.00 65.00 88 GLN A CA 1
ATOM 729 C C . GLN A 1 88 ? 9.137 11.456 -13.576 1.00 65.00 88 GLN A C 1
ATOM 731 O O . GLN A 1 88 ? 8.205 12.221 -13.323 1.00 65.00 88 GLN A O 1
ATOM 736 N N . LYS A 1 89 ? 9.324 10.310 -12.906 1.00 68.38 89 LYS A N 1
ATOM 737 C CA . LYS A 1 89 ? 8.439 9.852 -11.824 1.00 68.38 89 LYS A CA 1
ATOM 738 C C . LYS A 1 89 ? 8.334 10.869 -10.678 1.00 68.38 89 LYS A C 1
ATOM 740 O O . LYS A 1 89 ? 7.227 11.215 -10.269 1.00 68.38 89 LYS A O 1
ATOM 745 N N . MET A 1 90 ? 9.457 11.418 -10.204 1.00 68.00 90 MET A N 1
ATOM 746 C CA . MET A 1 90 ? 9.470 12.459 -9.165 1.00 68.00 90 MET A CA 1
ATOM 747 C C . MET A 1 90 ? 8.732 13.734 -9.605 1.00 68.00 90 MET A C 1
ATOM 749 O O . MET A 1 90 ? 7.996 14.323 -8.813 1.00 68.00 90 MET A O 1
ATOM 753 N N . ARG A 1 91 ? 8.870 14.146 -10.871 1.00 70.31 91 ARG A N 1
ATOM 754 C CA . ARG A 1 91 ? 8.162 15.300 -11.448 1.00 70.31 91 ARG A CA 1
ATOM 755 C C . ARG A 1 91 ? 6.652 15.063 -11.546 1.00 70.31 91 ARG A C 1
ATOM 757 O O . ARG A 1 91 ? 5.872 15.952 -11.205 1.00 70.31 91 ARG A O 1
ATOM 764 N N . GLU A 1 92 ? 6.229 13.878 -11.975 1.00 69.44 92 GLU A N 1
ATOM 765 C CA . GLU A 1 92 ? 4.814 13.489 -12.044 1.00 69.44 92 GLU A CA 1
ATOM 766 C C . GLU A 1 92 ? 4.194 13.386 -10.639 1.00 69.44 92 GLU A C 1
ATOM 768 O O . GLU A 1 92 ? 3.117 13.949 -10.396 1.00 69.44 92 GLU A O 1
ATOM 773 N N . GLY A 1 93 ? 4.914 12.785 -9.685 1.00 68.56 93 GLY A N 1
ATOM 774 C CA . GLY A 1 93 ? 4.553 12.733 -8.266 1.00 68.56 93 GLY A CA 1
ATOM 775 C C . GLY A 1 93 ? 4.417 14.122 -7.636 1.00 68.56 93 GLY A C 1
ATOM 776 O O . GLY A 1 93 ? 3.401 14.408 -6.996 1.00 68.56 93 GLY A O 1
ATOM 777 N N . PHE A 1 94 ? 5.366 15.029 -7.892 1.00 73.50 94 PHE A N 1
ATOM 778 C CA . PHE A 1 94 ? 5.268 16.419 -7.441 1.00 73.50 94 PHE A CA 1
ATOM 779 C C . PHE A 1 94 ? 4.076 17.142 -8.075 1.00 73.50 94 PHE A C 1
ATOM 781 O O . PHE A 1 94 ? 3.309 17.785 -7.362 1.00 73.50 94 PHE A O 1
ATOM 788 N N . SER A 1 95 ? 3.845 16.983 -9.384 1.00 69.88 95 SER A N 1
ATOM 789 C CA . SER A 1 95 ? 2.676 17.586 -10.045 1.00 69.88 95 SER A CA 1
ATOM 790 C C . SER A 1 95 ? 1.354 17.117 -9.426 1.00 69.88 95 SER A C 1
ATOM 792 O O . SER A 1 95 ? 0.383 17.866 -9.378 1.00 69.88 95 SER A O 1
ATOM 794 N N . THR A 1 96 ? 1.320 15.882 -8.921 1.00 72.38 96 THR A N 1
ATOM 795 C CA . THR A 1 96 ? 0.152 15.279 -8.273 1.00 72.38 96 THR A CA 1
ATOM 796 C C . THR A 1 96 ? -0.051 15.812 -6.855 1.00 72.38 96 THR A C 1
ATOM 798 O O . THR A 1 96 ? -1.189 16.050 -6.461 1.00 72.38 96 THR A O 1
ATOM 801 N N . TYR A 1 97 ? 1.031 16.074 -6.115 1.00 72.75 97 TYR A N 1
ATOM 802 C CA . TYR A 1 97 ? 0.993 16.808 -4.846 1.00 72.75 97 TYR A CA 1
ATOM 803 C C . TYR A 1 97 ? 0.511 18.257 -5.048 1.00 72.75 97 TYR A C 1
ATOM 805 O O . TYR A 1 97 ? -0.496 18.657 -4.467 1.00 72.75 97 TYR A O 1
ATOM 813 N N . ALA A 1 98 ? 1.148 19.005 -5.955 1.00 76.56 98 ALA A N 1
ATOM 814 C CA . ALA A 1 98 ? 0.841 20.411 -6.228 1.00 76.56 98 ALA A CA 1
ATOM 815 C C . ALA A 1 98 ? -0.585 20.638 -6.772 1.00 76.56 98 ALA A C 1
ATOM 817 O O . ALA A 1 98 ? -1.224 21.628 -6.435 1.00 76.56 98 ALA A O 1
ATOM 818 N N . LYS A 1 99 ? -1.161 19.702 -7.543 1.00 79.38 99 LYS A N 1
ATOM 819 C CA . LYS A 1 99 ? -2.569 19.789 -8.000 1.00 79.38 99 LYS A CA 1
ATOM 820 C C . LYS A 1 99 ? -3.594 19.902 -6.859 1.00 79.38 99 LYS A C 1
ATOM 822 O O . LYS A 1 99 ? -4.707 20.356 -7.111 1.00 79.38 99 LYS A O 1
ATOM 827 N N . ARG A 1 100 ? -3.250 19.491 -5.632 1.00 79.75 100 ARG A N 1
ATOM 828 C CA . ARG A 1 100 ? -4.129 19.573 -4.448 1.00 79.75 100 ARG A CA 1
ATOM 829 C C . ARG A 1 100 ? -3.997 20.891 -3.682 1.00 79.75 100 ARG A C 1
ATOM 831 O O . ARG A 1 100 ? -4.737 21.102 -2.721 1.00 79.75 100 ARG A O 1
ATOM 838 N N . GLU A 1 101 ? -3.107 21.779 -4.124 1.00 79.81 101 GLU A N 1
ATOM 839 C CA . GLU A 1 101 ? -2.824 23.063 -3.488 1.00 79.81 101 GLU A CA 1
ATOM 840 C C . GLU A 1 101 ? -4.087 23.909 -3.311 1.00 79.81 101 GLU A C 1
ATOM 842 O O . GLU A 1 101 ? -4.474 24.214 -2.185 1.00 79.81 101 GLU A O 1
ATOM 847 N N . ALA A 1 102 ? -4.772 24.214 -4.417 1.00 79.50 102 ALA A N 1
ATOM 848 C CA . ALA A 1 102 ? -5.925 25.111 -4.426 1.00 79.50 102 ALA A CA 1
ATOM 849 C C . ALA A 1 102 ? -7.062 24.636 -3.505 1.00 79.50 102 ALA A C 1
ATOM 851 O O . ALA A 1 102 ? -7.608 25.435 -2.751 1.00 79.50 102 ALA A O 1
ATOM 852 N N . ALA A 1 103 ? -7.380 23.336 -3.517 1.00 77.56 103 ALA A N 1
ATOM 853 C CA . ALA A 1 103 ? -8.413 22.768 -2.649 1.00 77.56 103 ALA A CA 1
ATOM 854 C C . ALA A 1 103 ? -8.004 22.811 -1.167 1.00 77.56 103 ALA A C 1
ATOM 856 O O . ALA A 1 103 ? -8.819 23.117 -0.303 1.00 77.56 103 ALA A O 1
ATOM 857 N N . THR A 1 104 ? -6.730 22.546 -0.865 1.00 76.06 104 THR A N 1
ATOM 858 C CA . THR A 1 104 ? -6.226 22.562 0.516 1.00 76.06 104 THR A CA 1
ATOM 859 C C . THR A 1 104 ? -6.184 23.989 1.078 1.00 76.06 104 THR A C 1
ATOM 861 O O . THR A 1 104 ? -6.595 24.199 2.218 1.00 76.06 104 THR A O 1
ATOM 864 N N . ILE A 1 105 ? -5.765 24.975 0.273 1.00 79.31 105 ILE A N 1
ATOM 865 C CA . ILE A 1 105 ? -5.794 26.402 0.638 1.00 79.31 105 ILE A CA 1
ATOM 866 C C . ILE A 1 105 ? -7.234 26.876 0.842 1.00 79.31 105 ILE A C 1
ATOM 868 O O . ILE A 1 105 ? -7.520 27.471 1.871 1.00 79.31 105 ILE A O 1
ATOM 872 N N . GLN A 1 106 ? -8.150 26.576 -0.085 1.00 76.75 106 GLN A N 1
ATOM 873 C CA . GLN A 1 106 ? -9.543 27.025 0.002 1.00 76.75 106 GLN A CA 1
ATOM 874 C C . GLN A 1 106 ? -10.233 26.541 1.291 1.00 76.75 106 GLN A C 1
ATOM 876 O O . GLN A 1 106 ? -10.993 27.290 1.905 1.00 76.75 106 GLN A O 1
ATOM 881 N N . ILE A 1 107 ? -9.949 25.309 1.730 1.00 72.88 107 ILE A N 1
ATOM 882 C CA . ILE A 1 107 ? -10.479 24.784 2.995 1.00 72.88 107 ILE A CA 1
ATOM 883 C C . ILE A 1 107 ? -9.785 25.445 4.197 1.00 72.88 107 ILE A C 1
ATOM 885 O O . ILE A 1 107 ? -10.453 25.792 5.169 1.00 72.88 107 ILE A O 1
ATOM 889 N N . ALA A 1 108 ? -8.469 25.674 4.141 1.00 74.31 108 ALA A N 1
ATOM 890 C CA . ALA A 1 108 ? -7.751 26.384 5.201 1.00 74.31 108 ALA A CA 1
ATOM 891 C C . ALA A 1 108 ? -8.264 27.828 5.381 1.00 74.31 108 ALA A C 1
ATOM 893 O O . ALA A 1 108 ? -8.551 28.231 6.505 1.00 74.31 108 ALA A O 1
ATOM 894 N N . GLU A 1 109 ? -8.480 28.563 4.284 1.00 75.88 109 GLU A N 1
ATOM 895 C CA . GLU A 1 109 ? -9.091 29.899 4.277 1.00 75.88 109 GLU A CA 1
ATOM 896 C C . GLU A 1 109 ? -10.501 29.891 4.887 1.00 75.88 109 GLU A C 1
ATOM 898 O O . GLU A 1 109 ? -10.824 30.770 5.684 1.00 75.88 109 GLU A O 1
ATOM 903 N N . HIS A 1 110 ? -11.327 28.884 4.573 1.00 72.50 110 HIS A N 1
ATOM 904 C CA . HIS A 1 110 ? -12.680 28.750 5.130 1.00 72.50 110 HIS A CA 1
ATOM 905 C C . HIS A 1 110 ? -12.695 28.599 6.662 1.00 72.50 110 HIS A C 1
ATOM 907 O O . HIS A 1 110 ? -13.639 29.046 7.314 1.00 72.50 110 HIS A O 1
ATOM 913 N N . TYR A 1 111 ? -11.652 27.993 7.237 1.00 73.00 111 TYR A N 1
ATOM 914 C CA . TYR A 1 111 ? -11.500 27.786 8.681 1.00 73.00 111 TYR A CA 1
ATOM 915 C C . TYR A 1 111 ? -10.510 28.760 9.351 1.00 73.00 111 TYR A C 1
ATOM 917 O O . TYR A 1 111 ? -10.143 28.542 10.505 1.00 73.00 111 TYR A O 1
ATOM 925 N N . GLU A 1 112 ? -10.084 29.822 8.654 1.00 75.94 112 GLU A N 1
ATOM 926 C CA . GLU A 1 112 ? -9.099 30.814 9.129 1.00 75.94 112 GLU A CA 1
ATOM 927 C C . GLU A 1 112 ? -7.753 30.190 9.583 1.00 75.94 112 GLU A C 1
ATOM 929 O O . GLU A 1 112 ? -7.063 30.706 10.465 1.00 75.94 112 GLU A O 1
ATOM 934 N N . ILE A 1 113 ? -7.361 29.066 8.972 1.00 75.62 113 ILE A N 1
ATOM 935 C CA . ILE A 1 113 ? -6.117 28.337 9.256 1.00 75.62 113 ILE A CA 1
ATOM 936 C C . ILE A 1 113 ? -4.979 28.888 8.388 1.00 75.62 113 ILE A C 1
ATOM 938 O O . ILE A 1 113 ? -5.105 29.000 7.170 1.00 75.62 113 ILE A O 1
ATOM 942 N N . ASP A 1 114 ? -3.830 29.166 9.007 1.00 75.12 114 ASP A N 1
ATOM 943 C CA . ASP A 1 114 ? -2.616 29.573 8.296 1.00 75.12 114 ASP A CA 1
ATOM 944 C C . ASP A 1 114 ? -2.054 28.423 7.435 1.00 75.12 114 ASP A C 1
ATOM 946 O O . ASP A 1 114 ? -1.543 27.422 7.944 1.00 75.12 114 ASP A O 1
ATOM 950 N N . ALA A 1 115 ? -2.145 28.583 6.112 1.00 77.00 115 ALA A N 1
ATOM 951 C CA . ALA A 1 115 ? -1.650 27.635 5.115 1.00 77.00 115 ALA A CA 1
ATOM 952 C C . ALA A 1 115 ? -0.214 27.928 4.627 1.00 77.00 115 ALA A C 1
ATOM 954 O O . ALA A 1 115 ? 0.281 27.205 3.758 1.00 77.00 115 ALA A O 1
ATOM 955 N N . THR A 1 116 ? 0.471 28.947 5.164 1.00 75.31 116 THR A N 1
ATOM 956 C CA . THR A 1 116 ? 1.776 29.423 4.658 1.00 75.31 116 THR A CA 1
ATOM 957 C C . THR A 1 116 ? 2.813 28.298 4.590 1.00 75.31 116 THR A C 1
ATOM 959 O O . THR A 1 116 ? 3.434 28.089 3.552 1.00 75.31 116 THR A O 1
ATOM 962 N N . ALA A 1 117 ? 2.937 27.485 5.645 1.00 71.19 117 ALA A N 1
ATOM 963 C CA . ALA A 1 117 ? 3.887 26.367 5.682 1.00 71.19 117 ALA A CA 1
ATOM 964 C C . ALA A 1 117 ? 3.608 25.283 4.615 1.00 71.19 117 ALA A C 1
ATOM 966 O O . ALA A 1 117 ? 4.526 24.608 4.147 1.00 71.19 117 ALA A O 1
ATOM 967 N N . TYR A 1 118 ? 2.345 25.113 4.205 1.00 69.88 118 TYR A N 1
ATOM 968 C CA . TYR A 1 118 ? 1.970 24.185 3.137 1.00 69.88 118 TYR A CA 1
ATOM 969 C C . TYR A 1 118 ? 2.309 24.763 1.753 1.00 69.88 118 TYR A C 1
ATOM 971 O O . TYR A 1 118 ? 2.890 24.055 0.930 1.00 69.88 118 TYR A O 1
ATOM 979 N N . GLN A 1 119 ? 2.064 26.058 1.528 1.00 72.69 119 GLN A N 1
ATOM 980 C CA . GLN A 1 119 ? 2.488 26.772 0.313 1.00 72.69 119 GLN A CA 1
ATOM 981 C C . GLN A 1 119 ? 4.021 26.761 0.150 1.00 72.69 119 GLN A C 1
ATOM 983 O O . GLN A 1 119 ? 4.540 26.414 -0.912 1.00 72.69 119 GLN A O 1
ATOM 988 N N . GLU A 1 120 ? 4.767 27.045 1.223 1.00 71.38 120 GLU A N 1
ATOM 989 C CA . GLU A 1 120 ? 6.235 26.966 1.238 1.00 71.38 1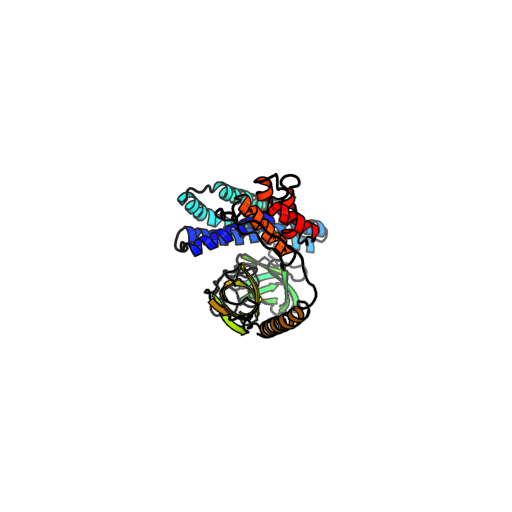20 GLU A CA 1
ATOM 990 C C . GLU A 1 120 ? 6.743 25.555 0.903 1.00 71.38 120 GLU A C 1
ATOM 992 O O . GLU A 1 120 ? 7.726 25.406 0.173 1.00 71.38 120 GLU A O 1
ATOM 997 N N . SER A 1 121 ? 6.060 24.500 1.369 1.00 69.38 121 SER A N 1
ATOM 998 C CA . SER A 1 121 ? 6.436 23.116 1.049 1.00 69.38 121 SER A CA 1
ATOM 999 C C . SER A 1 121 ? 6.365 22.810 -0.453 1.00 69.38 121 SER A C 1
ATOM 1001 O O . SER A 1 121 ? 7.238 22.121 -0.984 1.00 69.38 121 SER A O 1
ATOM 1003 N N . ILE A 1 122 ? 5.385 23.376 -1.164 1.00 71.31 122 ILE A N 1
ATOM 1004 C CA . ILE A 1 122 ? 5.236 23.220 -2.617 1.00 71.31 122 ILE A CA 1
ATOM 1005 C C . ILE A 1 122 ? 6.382 23.940 -3.334 1.00 71.31 122 ILE A C 1
ATOM 1007 O O . ILE A 1 122 ? 6.989 23.363 -4.239 1.00 71.31 122 ILE A O 1
ATOM 1011 N N . GLY A 1 123 ? 6.746 25.142 -2.873 1.00 63.03 123 GLY A N 1
ATOM 1012 C CA . GLY A 1 123 ? 7.928 25.871 -3.341 1.00 63.03 123 GLY A CA 1
ATOM 1013 C C . GLY A 1 123 ? 9.215 25.048 -3.206 1.00 63.03 123 GLY A C 1
ATOM 1014 O O . GLY A 1 123 ? 9.877 24.776 -4.210 1.00 63.03 123 GLY A O 1
ATOM 1015 N N . HIS A 1 124 ? 9.526 24.566 -2.000 1.00 66.06 124 HIS A N 1
ATOM 1016 C CA . HIS A 1 124 ? 10.738 23.780 -1.733 1.00 66.06 124 HIS A CA 1
ATOM 1017 C C . HIS A 1 124 ? 10.801 22.459 -2.521 1.00 66.06 124 HIS A C 1
ATOM 1019 O O . HIS A 1 124 ? 11.862 22.085 -3.021 1.00 66.06 124 HIS A O 1
ATOM 1025 N N . ILE A 1 125 ? 9.682 21.740 -2.678 1.00 64.56 125 ILE A N 1
ATOM 1026 C CA . ILE A 1 125 ? 9.672 20.493 -3.462 1.00 64.56 125 ILE A CA 1
ATOM 1027 C C . ILE A 1 125 ? 9.786 20.795 -4.969 1.00 64.56 125 ILE A C 1
ATOM 1029 O O . ILE A 1 125 ? 10.448 20.040 -5.686 1.00 64.56 125 ILE A O 1
ATOM 1033 N N . SER A 1 126 ? 9.243 21.922 -5.450 1.00 64.44 126 SER A N 1
ATOM 1034 C CA . SER A 1 126 ? 9.449 22.371 -6.837 1.00 64.44 126 SER A CA 1
ATOM 1035 C C . SER A 1 126 ? 10.922 22.667 -7.142 1.00 64.44 126 SER A C 1
ATOM 1037 O O . SER A 1 126 ? 11.409 22.294 -8.209 1.00 64.44 126 SER A O 1
ATOM 1039 N N . GLU A 1 127 ? 11.656 23.246 -6.187 1.00 60.00 127 GLU A N 1
ATOM 1040 C CA . GLU A 1 127 ? 13.092 23.511 -6.305 1.00 60.00 127 GLU A CA 1
ATOM 1041 C C . GLU A 1 127 ? 13.900 22.204 -6.345 1.00 60.00 127 GLU A C 1
ATOM 1043 O O . GLU A 1 127 ? 14.794 22.057 -7.173 1.00 60.00 127 GLU A O 1
ATOM 1048 N N . ILE A 1 128 ? 13.538 21.204 -5.532 1.00 59.94 128 ILE A N 1
ATOM 1049 C CA . ILE A 1 128 ? 14.160 19.868 -5.562 1.00 59.94 128 ILE A CA 1
ATOM 1050 C C . ILE A 1 128 ? 13.901 19.153 -6.901 1.00 59.94 128 ILE A C 1
ATOM 1052 O O . ILE A 1 128 ? 14.797 18.486 -7.428 1.00 59.94 128 ILE A O 1
ATOM 1056 N N . ALA A 1 129 ? 12.698 19.298 -7.466 1.00 58.62 129 ALA A N 1
ATOM 1057 C CA . ALA A 1 129 ? 12.370 18.763 -8.784 1.00 58.62 129 ALA A CA 1
ATOM 1058 C C . ALA A 1 129 ? 13.157 19.482 -9.901 1.00 58.62 129 ALA A C 1
ATOM 1060 O O . ALA A 1 129 ? 13.771 18.813 -10.729 1.00 58.62 129 ALA A O 1
ATOM 1061 N N . GLY A 1 130 ? 13.207 20.820 -9.886 1.00 53.41 130 GLY A N 1
ATOM 1062 C CA . GLY A 1 130 ? 13.906 21.641 -10.887 1.00 53.41 130 GLY A CA 1
ATOM 1063 C C . GLY A 1 130 ? 15.437 21.576 -10.813 1.00 53.41 130 GLY A C 1
ATOM 1064 O O . GLY A 1 130 ? 16.105 21.560 -11.843 1.00 53.41 130 GLY A O 1
ATOM 1065 N N . ALA A 1 131 ? 16.023 21.409 -9.624 1.00 49.25 131 ALA A N 1
ATOM 1066 C CA . ALA A 1 131 ? 17.464 21.185 -9.441 1.00 49.25 131 ALA A CA 1
ATOM 1067 C C . ALA A 1 131 ? 17.965 19.843 -10.024 1.00 49.25 131 ALA A C 1
ATOM 1069 O O . ALA A 1 131 ? 19.149 19.510 -9.927 1.00 49.25 131 ALA A O 1
ATOM 1070 N N . SER A 1 132 ? 17.071 19.052 -10.626 1.00 48.66 132 SER A N 1
ATOM 1071 C CA . SER A 1 132 ? 17.412 17.858 -11.398 1.00 48.66 132 SER A CA 1
ATOM 1072 C C . SER A 1 132 ? 17.596 18.128 -12.901 1.00 48.66 132 SER A C 1
ATOM 1074 O O . SER A 1 132 ? 18.136 17.258 -13.586 1.00 48.66 132 SER A O 1
ATOM 1076 N N . ASP A 1 133 ? 17.221 19.314 -13.402 1.00 47.91 133 ASP A N 1
ATOM 1077 C CA . ASP A 1 133 ? 17.284 19.673 -14.829 1.00 47.91 133 ASP A CA 1
ATOM 1078 C C . ASP A 1 133 ? 18.707 20.074 -15.294 1.00 47.91 133 ASP A C 1
ATOM 1080 O O . ASP A 1 133 ? 19.092 19.770 -16.425 1.00 47.91 133 ASP A O 1
ATOM 1084 N N . GLU A 1 134 ? 19.551 20.658 -14.422 1.00 46.94 134 GLU A N 1
ATOM 1085 C CA . GLU A 1 134 ? 20.944 21.077 -14.742 1.00 46.94 134 GLU A CA 1
ATOM 1086 C C . GLU A 1 134 ? 21.848 19.946 -15.272 1.00 46.94 134 GLU A C 1
ATOM 1088 O O . GLU A 1 134 ? 22.922 20.176 -15.837 1.00 46.94 134 GLU A O 1
ATOM 1093 N N . TRP A 1 135 ? 21.450 18.696 -15.059 1.00 43.66 135 TRP A N 1
ATOM 1094 C CA . TRP A 1 135 ? 22.225 17.525 -15.446 1.00 43.66 135 TRP A CA 1
ATOM 1095 C C . TRP A 1 135 ? 22.115 17.224 -16.955 1.00 43.66 135 TRP A C 1
ATOM 1097 O O . TRP A 1 135 ? 23.000 16.578 -17.513 1.00 43.66 135 TRP A O 1
ATOM 1107 N N . GLN A 1 136 ? 21.083 17.743 -17.637 1.00 41.53 136 GLN A N 1
ATOM 1108 C CA . GLN A 1 136 ? 20.832 17.476 -19.058 1.00 41.53 136 GLN A CA 1
ATOM 1109 C C . GLN A 1 136 ? 21.702 18.329 -20.004 1.00 41.53 136 GLN A C 1
ATOM 1111 O O . GLN A 1 136 ? 22.121 17.842 -21.054 1.00 41.53 136 GLN A O 1
ATOM 1116 N N . GLU A 1 137 ? 22.086 19.557 -19.624 1.00 45.59 137 GLU A N 1
ATOM 1117 C CA . GLU A 1 137 ? 22.931 20.429 -20.470 1.00 45.59 137 GLU A CA 1
ATOM 1118 C C . GLU A 1 137 ? 24.340 19.861 -20.745 1.00 45.59 137 GLU A C 1
ATOM 1120 O O . GLU A 1 137 ? 25.017 20.286 -21.687 1.00 45.59 137 GLU A O 1
ATOM 1125 N N . LYS A 1 138 ? 24.792 18.874 -19.957 1.00 43.34 138 LYS A N 1
ATOM 1126 C CA . LYS A 1 138 ? 26.103 18.223 -20.122 1.00 43.34 138 LYS A CA 1
ATOM 1127 C C . LYS A 1 138 ? 26.099 17.005 -21.050 1.00 43.34 138 LYS A C 1
ATOM 1129 O O . LYS A 1 138 ? 27.182 16.594 -21.463 1.00 43.34 138 LYS A O 1
ATOM 1134 N N . ILE A 1 139 ? 24.937 16.455 -21.412 1.00 42.00 139 ILE A N 1
ATOM 1135 C CA . ILE A 1 139 ? 24.817 15.248 -22.253 1.00 42.00 139 ILE A CA 1
ATOM 1136 C C . ILE A 1 139 ? 24.124 15.615 -23.574 1.00 42.00 139 ILE A C 1
ATOM 1138 O O . ILE A 1 139 ? 22.996 15.227 -23.865 1.00 42.00 139 ILE A O 1
ATOM 1142 N N . ASN A 1 140 ? 24.808 16.418 -24.393 1.00 39.53 140 ASN A N 1
ATOM 1143 C CA . ASN A 1 140 ? 24.282 16.863 -25.684 1.00 39.53 140 ASN A CA 1
ATOM 1144 C C . ASN A 1 140 ? 24.398 15.768 -26.764 1.00 39.53 140 ASN A C 1
ATOM 1146 O O . ASN A 1 140 ? 25.393 15.678 -27.484 1.00 39.53 140 ASN A O 1
ATOM 1150 N N . GLY A 1 141 ? 23.334 14.978 -26.910 1.00 35.91 141 GLY A N 1
ATOM 1151 C CA . GLY A 1 141 ? 23.084 14.083 -28.040 1.00 35.91 141 GLY A CA 1
ATOM 1152 C C . GLY A 1 141 ? 21.590 13.767 -28.119 1.00 35.91 141 GLY A C 1
ATOM 1153 O O . GLY A 1 141 ? 21.019 13.284 -27.150 1.00 35.91 141 GLY A O 1
ATOM 1154 N N . GLY A 1 142 ? 20.934 14.089 -29.241 1.00 36.81 142 GLY A N 1
ATOM 1155 C CA . GLY A 1 142 ? 19.483 13.897 -29.394 1.00 36.81 142 GLY A CA 1
ATOM 1156 C C . GLY A 1 142 ? 19.049 12.426 -29.259 1.00 36.81 142 GLY A C 1
ATOM 1157 O O . GLY A 1 142 ? 19.879 11.538 -29.456 1.00 36.81 142 GLY A O 1
ATOM 1158 N N . PRO A 1 143 ? 17.763 12.153 -28.960 1.00 40.50 143 PRO A N 1
ATOM 1159 C CA . PRO A 1 143 ? 17.302 10.839 -28.514 1.00 40.50 143 PRO A CA 1
ATOM 1160 C C . PRO A 1 143 ? 17.587 9.741 -29.545 1.00 40.50 143 PRO A C 1
ATOM 1162 O O . PRO A 1 143 ? 16.936 9.643 -30.590 1.00 40.50 143 PRO A O 1
ATOM 1165 N N . ILE A 1 144 ? 18.561 8.892 -29.219 1.00 46.62 144 ILE A N 1
ATOM 1166 C CA . ILE A 1 144 ? 18.825 7.643 -29.926 1.00 46.62 144 ILE A CA 1
ATOM 1167 C C . ILE A 1 144 ? 17.708 6.683 -29.521 1.00 46.62 144 ILE A C 1
ATOM 1169 O O . ILE A 1 144 ? 17.712 6.161 -28.410 1.00 46.62 144 ILE A O 1
ATOM 1173 N N . ARG A 1 145 ? 16.739 6.457 -30.415 1.00 57.25 145 ARG A N 1
ATOM 1174 C CA . ARG A 1 145 ? 15.698 5.445 -30.189 1.00 57.25 145 ARG A CA 1
ATOM 1175 C C . ARG A 1 145 ? 16.347 4.084 -29.989 1.00 57.25 145 ARG A C 1
ATOM 1177 O O . ARG A 1 145 ? 17.079 3.619 -30.867 1.00 57.25 145 ARG A O 1
ATOM 1184 N N . SER A 1 146 ? 16.049 3.449 -28.864 1.00 70.62 146 SER A N 1
ATOM 1185 C CA . SER A 1 146 ? 16.535 2.103 -28.597 1.00 70.62 146 SER A CA 1
ATOM 1186 C C . SER A 1 146 ? 15.946 1.095 -29.595 1.00 70.62 146 SER A C 1
ATOM 1188 O O . SER A 1 146 ? 14.768 1.202 -29.951 1.00 70.62 146 SER A O 1
ATOM 1190 N N . PRO A 1 147 ? 16.718 0.085 -30.040 1.00 81.81 147 PRO A N 1
ATOM 1191 C CA . PRO A 1 147 ? 16.161 -1.049 -30.771 1.00 81.81 147 PRO A CA 1
ATOM 1192 C C . PRO A 1 147 ? 15.293 -1.960 -29.885 1.00 81.81 147 PRO A C 1
ATOM 1194 O O . PRO A 1 147 ? 14.576 -2.799 -30.428 1.00 81.81 147 PRO A O 1
ATOM 1197 N N . LEU A 1 148 ? 15.328 -1.807 -28.555 1.00 82.81 148 LEU A N 1
ATOM 1198 C CA . LEU A 1 148 ? 14.399 -2.437 -27.619 1.00 82.81 148 LEU A CA 1
ATOM 1199 C C . LEU A 1 148 ? 13.316 -1.425 -27.214 1.00 82.81 148 LEU A C 1
ATOM 1201 O O . LEU A 1 148 ? 13.607 -0.378 -26.646 1.00 82.81 148 LEU A O 1
ATOM 1205 N N . VAL A 1 149 ? 12.054 -1.749 -27.473 1.00 87.94 149 VAL A N 1
ATOM 1206 C CA . VAL A 1 149 ? 10.894 -0.934 -27.075 1.00 87.94 149 VAL A CA 1
ATOM 1207 C C . VAL A 1 149 ? 9.993 -1.784 -26.194 1.00 87.94 149 VAL A C 1
ATOM 1209 O O . VAL A 1 149 ? 9.819 -2.968 -26.485 1.00 87.94 149 VAL A O 1
ATOM 1212 N N . ILE A 1 150 ? 9.408 -1.197 -25.148 1.00 89.75 150 ILE A N 1
ATOM 1213 C CA . ILE A 1 150 ? 8.383 -1.858 -24.333 1.00 89.75 150 ILE A CA 1
ATOM 1214 C C . ILE A 1 150 ? 7.115 -1.014 -24.194 1.00 89.75 150 ILE A C 1
ATOM 1216 O O . ILE A 1 150 ? 7.131 0.197 -24.400 1.00 89.75 150 ILE A O 1
ATOM 1220 N N . ALA A 1 151 ? 6.023 -1.665 -23.804 1.00 93.12 151 ALA A N 1
ATOM 1221 C CA . ALA A 1 151 ? 4.777 -1.039 -23.392 1.00 93.12 151 ALA A CA 1
ATOM 1222 C C . ALA A 1 151 ? 4.136 -1.835 -22.246 1.00 93.12 151 ALA A C 1
ATOM 1224 O O . ALA A 1 151 ? 4.325 -3.047 -22.134 1.00 93.12 151 ALA A O 1
ATOM 1225 N N . VAL A 1 152 ? 3.337 -1.160 -21.418 1.00 96.06 152 VAL A N 1
ATOM 1226 C CA . VAL A 1 152 ? 2.485 -1.796 -20.403 1.00 96.06 152 VAL A CA 1
ATOM 1227 C C . VAL A 1 152 ? 1.029 -1.639 -20.833 1.00 96.06 152 VAL A C 1
ATOM 1229 O O . VAL A 1 152 ? 0.601 -0.549 -21.208 1.00 96.06 152 VAL A O 1
ATOM 1232 N N . THR A 1 153 ? 0.268 -2.733 -20.877 1.00 96.25 153 THR A N 1
ATOM 1233 C CA . THR A 1 153 ? -1.129 -2.733 -21.343 1.00 96.25 153 THR A CA 1
ATOM 1234 C C . THR A 1 153 ? -2.027 -3.588 -20.437 1.00 96.25 153 THR A C 1
ATOM 1236 O O . THR A 1 153 ? -1.749 -4.778 -20.275 1.00 96.25 153 THR A O 1
ATOM 1239 N N . PRO A 1 154 ? -3.142 -3.048 -19.903 1.00 96.88 154 PRO A N 1
ATOM 1240 C CA . PRO A 1 154 ? -3.516 -1.628 -19.916 1.00 96.88 154 PRO A CA 1
ATOM 1241 C C . PRO A 1 154 ? -2.486 -0.750 -19.180 1.00 96.88 154 PRO A C 1
ATOM 1243 O O . PRO A 1 154 ? -1.710 -1.249 -18.372 1.00 96.88 154 PRO A O 1
ATOM 1246 N N . GLY A 1 155 ? -2.472 0.552 -19.476 1.00 89.62 155 GLY A N 1
ATOM 1247 C CA . GLY A 1 155 ? -1.598 1.527 -18.801 1.00 89.62 155 GLY A CA 1
ATOM 1248 C C . GLY A 1 155 ? -2.063 1.913 -17.391 1.00 89.62 155 GLY A C 1
ATOM 1249 O O . GLY A 1 155 ? -1.437 2.748 -16.750 1.00 89.62 155 GLY A O 1
ATOM 1250 N N . GLU A 1 156 ? -3.155 1.315 -16.912 1.00 92.81 156 GLU A N 1
ATOM 1251 C CA . GLU A 1 156 ? -3.742 1.522 -15.588 1.00 92.81 156 GLU A CA 1
ATOM 1252 C C . GLU A 1 156 ? -4.110 0.161 -14.977 1.00 92.81 156 GLU A C 1
ATOM 1254 O O . GLU A 1 156 ? -4.586 -0.724 -15.693 1.00 92.81 156 GLU A O 1
ATOM 1259 N N . GLY A 1 157 ? -3.946 -0.014 -13.662 1.00 94.44 157 GLY A N 1
ATOM 1260 C CA . GLY A 1 157 ? -4.305 -1.252 -12.959 1.00 94.44 157 GLY A CA 1
ATOM 1261 C C . GLY A 1 157 ? -4.782 -1.045 -11.522 1.00 94.44 157 GLY A C 1
ATOM 1262 O O . GLY A 1 157 ? -4.477 -0.043 -10.884 1.00 94.44 157 GLY A O 1
ATOM 1263 N N . ARG A 1 158 ? -5.531 -2.012 -10.986 1.00 95.69 158 ARG A N 1
ATOM 1264 C CA . ARG A 1 158 ? -6.006 -2.065 -9.590 1.00 95.69 158 ARG A CA 1
ATOM 1265 C C . ARG A 1 158 ? -5.546 -3.349 -8.910 1.00 95.69 158 ARG A C 1
ATOM 1267 O O . ARG A 1 158 ? -5.110 -4.291 -9.568 1.00 95.69 158 ARG A O 1
ATOM 1274 N N . TYR A 1 159 ? -5.674 -3.427 -7.584 1.00 95.12 159 TYR A N 1
ATOM 1275 C CA . TYR A 1 159 ? -5.283 -4.617 -6.820 1.00 95.12 159 TYR A CA 1
ATOM 1276 C C . TYR A 1 159 ? -5.848 -5.922 -7.412 1.00 95.12 159 TYR A C 1
ATOM 1278 O O . TYR A 1 159 ? -7.061 -6.105 -7.552 1.00 95.12 159 TYR A O 1
ATOM 1286 N N . GLY A 1 160 ? -4.954 -6.857 -7.723 1.00 93.25 160 GLY A N 1
ATOM 1287 C CA . GLY A 1 160 ? -5.264 -8.158 -8.302 1.00 93.25 160 GLY A CA 1
ATOM 1288 C C . GLY A 1 160 ? -5.412 -8.183 -9.825 1.00 93.25 160 GLY A C 1
ATOM 1289 O O . GLY A 1 160 ? -5.604 -9.281 -10.350 1.00 93.25 160 GLY A O 1
ATOM 1290 N N . ASP A 1 161 ? -5.326 -7.043 -10.523 1.00 96.19 161 ASP A N 1
ATOM 1291 C CA . ASP A 1 161 ? -5.267 -7.012 -11.988 1.00 96.19 161 ASP A CA 1
ATOM 1292 C C . ASP A 1 161 ? -3.939 -7.575 -12.500 1.00 96.19 161 ASP A C 1
ATOM 1294 O O . ASP A 1 161 ? -2.937 -7.624 -11.782 1.00 96.19 161 ASP A O 1
ATOM 1298 N N . THR A 1 162 ? -3.941 -7.982 -13.768 1.00 96.81 162 THR A N 1
ATOM 1299 C CA . THR A 1 162 ? -2.743 -8.430 -14.475 1.00 96.81 162 THR A CA 1
ATOM 1300 C C . THR A 1 162 ? -2.520 -7.532 -15.682 1.00 96.81 162 THR A C 1
ATOM 1302 O O . THR A 1 162 ? -3.281 -7.593 -16.649 1.00 96.81 162 THR A O 1
ATOM 1305 N N . LEU A 1 163 ? -1.468 -6.723 -15.626 1.00 97.69 163 LEU A N 1
ATOM 1306 C CA . LEU A 1 163 ? -0.983 -5.925 -16.747 1.00 97.69 163 LEU A CA 1
ATOM 1307 C C . LEU A 1 163 ? -0.056 -6.790 -17.607 1.00 97.69 163 LEU A C 1
ATOM 1309 O O . LEU A 1 163 ? 0.607 -7.695 -17.102 1.00 97.69 163 LEU A O 1
ATOM 1313 N N . GLN A 1 164 ? -0.002 -6.538 -18.91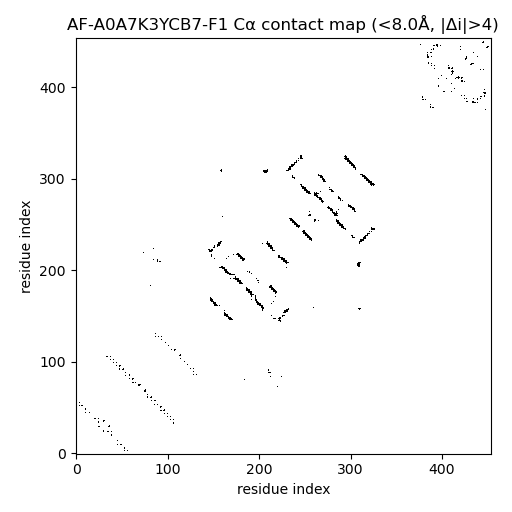0 1.00 98.00 164 GLN A N 1
ATOM 1314 C CA . GLN A 1 164 ? 0.975 -7.162 -19.800 1.00 98.00 164 GLN A CA 1
ATOM 1315 C C . GLN A 1 164 ? 2.101 -6.172 -20.065 1.00 98.00 164 GLN A C 1
ATOM 1317 O O . GLN A 1 164 ? 1.861 -5.121 -20.657 1.00 98.00 164 GLN A O 1
ATOM 1322 N N . ILE A 1 165 ? 3.314 -6.517 -19.640 1.00 97.44 165 ILE A N 1
ATOM 1323 C CA . ILE A 1 165 ? 4.534 -5.825 -20.050 1.00 97.44 165 ILE A CA 1
ATOM 1324 C C . ILE A 1 165 ? 5.016 -6.530 -21.316 1.00 97.44 165 ILE A C 1
ATOM 1326 O O . ILE A 1 165 ? 5.448 -7.681 -21.255 1.00 97.44 165 ILE A O 1
ATOM 1330 N N . THR A 1 166 ? 4.895 -5.874 -22.466 1.00 96.81 166 THR A N 1
ATOM 1331 C CA . THR A 1 166 ? 5.303 -6.417 -23.767 1.00 96.81 166 THR A CA 1
ATOM 1332 C C . THR A 1 166 ? 6.508 -5.664 -24.301 1.00 96.81 166 THR A C 1
ATOM 1334 O O . THR A 1 166 ? 6.590 -4.446 -24.178 1.00 96.81 166 THR A O 1
ATOM 1337 N N . GLY A 1 167 ? 7.451 -6.388 -24.901 1.00 93.12 167 GLY A N 1
ATOM 1338 C CA . GLY A 1 167 ? 8.650 -5.828 -25.512 1.00 93.12 167 GLY A CA 1
ATOM 1339 C C . GLY A 1 167 ? 8.842 -6.282 -26.953 1.00 93.12 167 GLY A C 1
ATOM 1340 O O . GLY A 1 167 ? 8.320 -7.310 -27.378 1.00 93.12 167 GLY A O 1
ATOM 1341 N N . THR A 1 168 ? 9.600 -5.512 -27.727 1.00 93.81 168 THR A N 1
ATOM 1342 C CA . THR A 1 168 ? 10.050 -5.857 -29.083 1.00 93.81 168 THR A CA 1
ATOM 1343 C C . THR A 1 168 ? 11.498 -5.419 -29.246 1.00 93.81 168 THR A C 1
ATOM 1345 O O . THR A 1 168 ? 11.814 -4.263 -28.976 1.00 93.81 168 THR A O 1
ATOM 1348 N N . HIS A 1 169 ? 12.375 -6.326 -29.687 1.00 91.69 169 HIS A N 1
ATOM 1349 C CA . HIS A 1 169 ? 13.806 -6.056 -29.854 1.00 91.69 169 HIS A CA 1
ATOM 1350 C C . HIS A 1 169 ? 14.230 -6.188 -31.323 1.00 91.69 169 HIS A C 1
ATOM 1352 O O . HIS A 1 169 ? 14.552 -7.276 -31.806 1.00 91.69 169 HIS A O 1
ATOM 1358 N N . ALA A 1 170 ? 14.290 -5.064 -32.035 1.00 82.62 170 ALA A N 1
ATOM 1359 C CA . ALA A 1 170 ? 14.735 -4.985 -33.421 1.00 82.62 170 ALA A CA 1
ATOM 1360 C C . ALA A 1 170 ? 16.222 -5.376 -33.562 1.00 82.62 170 ALA A C 1
ATOM 1362 O O . ALA A 1 170 ? 17.118 -4.559 -33.376 1.00 82.62 170 ALA A O 1
ATOM 1363 N N . GLY A 1 171 ? 16.480 -6.642 -33.908 1.00 81.19 171 GLY A N 1
ATOM 1364 C CA . GLY A 1 171 ? 17.829 -7.217 -34.015 1.00 81.19 171 GLY A CA 1
ATOM 1365 C C . GLY A 1 171 ? 18.239 -8.122 -32.846 1.00 81.19 171 GLY A C 1
ATOM 1366 O O . GLY A 1 171 ? 19.305 -8.738 -32.903 1.00 81.19 171 GLY A O 1
ATOM 1367 N N . GLY A 1 172 ? 17.391 -8.269 -31.821 1.00 85.62 172 GLY A N 1
ATOM 1368 C CA . GLY A 1 172 ? 17.594 -9.243 -30.749 1.00 85.62 172 GLY A CA 1
ATOM 1369 C C . GLY A 1 172 ? 17.546 -10.680 -31.276 1.00 85.62 172 GLY A C 1
ATOM 1370 O O . GLY A 1 172 ? 16.807 -10.984 -32.210 1.00 85.62 172 GLY A O 1
ATOM 1371 N N . LYS A 1 173 ? 18.326 -11.595 -30.695 1.00 88.81 173 LYS A N 1
ATOM 1372 C CA . LYS A 1 173 ? 18.305 -13.014 -31.096 1.00 88.81 173 LYS A CA 1
ATOM 1373 C C . LYS A 1 173 ? 17.149 -13.745 -30.398 1.00 88.81 173 LYS A C 1
ATOM 1375 O O . LYS A 1 173 ? 17.049 -13.618 -29.178 1.00 88.81 173 LYS A O 1
ATOM 1380 N N . PRO A 1 174 ? 16.331 -14.547 -31.105 1.00 92.62 174 PRO A N 1
ATOM 1381 C CA . PRO A 1 174 ? 15.391 -15.461 -30.461 1.00 92.62 174 PRO A CA 1
ATOM 1382 C C . PRO A 1 174 ? 16.088 -16.351 -29.424 1.00 92.62 174 PRO A C 1
ATOM 1384 O O . PRO A 1 174 ? 17.234 -16.769 -29.614 1.00 92.62 174 PRO A O 1
ATOM 1387 N N . GLY A 1 175 ? 15.417 -16.592 -28.300 1.00 89.94 175 GLY A N 1
ATOM 1388 C CA . GLY A 1 175 ? 15.960 -17.294 -27.138 1.00 89.94 175 GLY A CA 1
ATOM 1389 C C . GLY A 1 175 ? 16.928 -16.481 -26.265 1.00 89.94 175 GLY A C 1
ATOM 1390 O O . GLY A 1 175 ? 17.345 -16.985 -25.224 1.00 89.94 175 GLY A O 1
ATOM 1391 N N . ALA A 1 176 ? 17.288 -15.244 -26.632 1.00 90.75 176 ALA A N 1
ATOM 1392 C CA . ALA A 1 176 ? 18.074 -14.373 -25.755 1.00 90.75 176 ALA A CA 1
ATOM 1393 C C . ALA A 1 176 ? 17.252 -13.938 -24.524 1.00 90.75 176 ALA A C 1
ATOM 1395 O O . ALA A 1 176 ? 16.045 -13.712 -24.658 1.00 90.75 176 ALA A O 1
ATOM 1396 N N . PRO A 1 177 ? 17.875 -13.799 -23.339 1.00 92.25 177 PRO A N 1
ATOM 1397 C CA . PRO A 1 177 ? 17.200 -13.268 -22.164 1.00 92.25 177 PRO A CA 1
ATOM 1398 C C . PRO A 1 177 ? 16.910 -11.770 -22.321 1.00 92.25 177 PRO A C 1
ATOM 1400 O O . PRO A 1 177 ? 17.695 -11.021 -22.910 1.00 92.25 177 PRO A O 1
ATOM 1403 N N . VAL A 1 178 ? 15.779 -11.360 -21.762 1.00 93.50 178 VAL A N 1
ATOM 1404 C CA . VAL A 1 178 ? 15.341 -9.981 -21.582 1.00 93.50 178 VAL A CA 1
ATOM 1405 C C . VAL A 1 178 ? 14.894 -9.843 -20.129 1.00 93.50 178 VAL A C 1
ATOM 1407 O O . VAL A 1 178 ? 13.916 -10.466 -19.713 1.00 93.50 178 VAL A O 1
ATOM 1410 N N . ASP A 1 179 ? 15.624 -9.048 -19.361 1.00 88.56 179 ASP A N 1
ATOM 1411 C CA . ASP A 1 179 ? 15.314 -8.744 -17.969 1.00 88.56 179 ASP A CA 1
ATOM 1412 C C . ASP A 1 179 ? 14.334 -7.571 -17.913 1.00 88.56 179 ASP A C 1
ATOM 1414 O O . ASP A 1 179 ? 14.572 -6.528 -18.518 1.00 88.56 179 ASP A O 1
ATOM 1418 N N . ILE A 1 180 ? 13.214 -7.745 -17.215 1.00 91.25 180 ILE A N 1
ATOM 1419 C CA . ILE A 1 180 ? 12.154 -6.751 -17.044 1.00 91.25 180 ILE A CA 1
ATOM 1420 C C . ILE A 1 180 ? 12.204 -6.232 -15.612 1.00 91.25 180 ILE A C 1
ATOM 1422 O O . ILE A 1 180 ? 12.155 -7.004 -14.650 1.00 91.25 180 ILE A O 1
ATOM 1426 N N . TYR A 1 181 ? 12.260 -4.912 -15.488 1.00 82.25 181 TYR A N 1
ATOM 1427 C CA . TYR A 1 181 ? 12.312 -4.195 -14.226 1.00 82.25 181 TYR A CA 1
ATOM 1428 C C . TYR A 1 181 ? 11.029 -3.396 -14.021 1.00 82.25 181 TYR A C 1
ATOM 1430 O O . TYR A 1 181 ? 10.548 -2.760 -14.957 1.00 82.25 181 TYR A O 1
ATOM 1438 N N . VAL A 1 182 ? 10.511 -3.390 -12.792 1.00 85.81 182 VAL A N 1
ATOM 1439 C CA . VAL A 1 182 ? 9.410 -2.524 -12.343 1.00 85.81 182 VAL A CA 1
ATOM 1440 C C . VAL A 1 182 ? 9.880 -1.764 -11.104 1.00 85.81 182 VAL A C 1
ATOM 1442 O O . VAL A 1 182 ? 10.407 -2.376 -10.176 1.00 85.81 182 VAL A O 1
ATOM 1445 N N . ASP A 1 183 ? 9.764 -0.431 -11.105 1.00 76.06 183 ASP A N 1
ATOM 1446 C CA . ASP A 1 183 ? 10.365 0.457 -10.086 1.00 76.06 183 ASP A CA 1
ATOM 1447 C C . ASP A 1 183 ? 11.827 0.082 -9.747 1.00 76.06 183 ASP A C 1
ATOM 1449 O O . ASP A 1 183 ? 12.222 -0.034 -8.582 1.00 76.06 183 ASP A O 1
ATOM 1453 N N . SER A 1 184 ? 12.624 -0.173 -10.790 1.00 68.25 184 SER A N 1
ATOM 1454 C CA . SER A 1 184 ? 14.039 -0.570 -10.697 1.00 68.25 184 SER A CA 1
ATOM 1455 C C . SER A 1 184 ? 14.318 -1.870 -9.927 1.00 68.25 184 SER A C 1
ATOM 1457 O O . SER A 1 184 ? 15.453 -2.134 -9.521 1.00 68.25 184 SER A O 1
ATOM 1459 N N . ARG A 1 185 ? 13.306 -2.719 -9.728 1.00 76.19 185 ARG A N 1
ATOM 1460 C CA . ARG A 1 185 ? 13.456 -4.082 -9.203 1.00 76.19 185 ARG A CA 1
ATOM 1461 C C . ARG A 1 185 ? 13.278 -5.071 -10.340 1.00 76.19 185 ARG A C 1
ATOM 1463 O O . ARG A 1 185 ? 12.333 -4.938 -11.110 1.00 76.19 185 ARG A O 1
ATOM 1470 N N . LEU A 1 186 ? 14.172 -6.056 -10.433 1.00 80.38 186 LEU A N 1
ATOM 1471 C CA . LEU A 1 186 ? 14.030 -7.158 -11.382 1.00 80.38 186 LEU A CA 1
ATOM 1472 C C . LEU A 1 186 ? 12.752 -7.935 -11.043 1.00 80.38 186 LEU A C 1
ATOM 1474 O O . LEU A 1 186 ? 12.677 -8.566 -9.989 1.00 80.38 186 LEU A O 1
ATOM 1478 N N . GLU A 1 187 ? 11.766 -7.865 -11.931 1.00 92.31 187 GLU A N 1
ATOM 1479 C CA . GLU A 1 187 ? 10.480 -8.551 -11.800 1.00 92.31 187 GLU A CA 1
ATOM 1480 C C . GLU A 1 187 ? 10.555 -9.936 -12.454 1.00 92.31 187 GLU A C 1
ATOM 1482 O O . GLU A 1 187 ? 10.143 -10.938 -11.869 1.00 92.31 187 GLU A O 1
ATOM 1487 N N . ALA A 1 188 ? 11.131 -10.013 -13.660 1.00 94.50 188 ALA A N 1
ATOM 1488 C CA . ALA A 1 188 ? 11.257 -11.261 -14.403 1.00 94.50 188 ALA A CA 1
ATOM 1489 C C . ALA A 1 188 ? 12.394 -11.237 -15.429 1.00 94.50 188 ALA A C 1
ATOM 1491 O O . ALA A 1 188 ? 12.648 -10.217 -16.059 1.00 94.50 188 ALA A O 1
ATOM 1492 N N . THR A 1 189 ? 12.982 -12.404 -15.686 1.00 93.50 189 THR A N 1
ATOM 1493 C CA . THR A 1 189 ? 13.776 -12.671 -16.894 1.00 93.50 189 THR A CA 1
ATOM 1494 C C . THR A 1 189 ? 12.915 -13.487 -17.854 1.00 93.50 189 THR A C 1
ATOM 1496 O O . THR A 1 189 ? 12.508 -14.604 -17.526 1.00 93.50 189 THR A O 1
ATOM 1499 N N . VAL A 1 190 ? 12.630 -12.951 -19.039 1.00 96.12 190 VAL A N 1
ATOM 1500 C CA . VAL A 1 190 ? 11.872 -13.635 -20.101 1.00 96.12 190 VAL A CA 1
ATOM 1501 C C . VAL A 1 190 ? 12.755 -13.883 -21.321 1.00 96.12 190 VAL A C 1
ATOM 1503 O O . VAL A 1 190 ? 13.742 -13.190 -21.535 1.00 96.12 190 VAL A O 1
ATOM 1506 N N . THR A 1 191 ? 12.431 -14.878 -22.140 1.00 95.69 191 THR A N 1
ATOM 1507 C CA . THR A 1 191 ? 13.145 -15.132 -23.402 1.00 95.69 191 THR A CA 1
ATOM 1508 C C . THR A 1 191 ? 12.483 -14.394 -24.556 1.00 95.69 191 THR A C 1
ATOM 1510 O O . THR A 1 191 ? 11.259 -14.440 -24.685 1.00 95.69 191 THR A O 1
ATOM 1513 N N . LEU A 1 192 ? 13.281 -13.785 -25.432 1.00 94.50 192 LEU A N 1
ATOM 1514 C CA . LEU A 1 192 ? 12.803 -13.227 -26.695 1.00 94.50 192 LEU A CA 1
ATOM 1515 C C . LEU A 1 192 ? 12.266 -14.348 -27.606 1.00 94.50 192 LEU A C 1
ATOM 1517 O O . LEU A 1 192 ? 12.945 -15.356 -27.810 1.00 94.50 192 LEU A O 1
ATOM 1521 N N . GLY A 1 193 ? 11.063 -14.180 -28.147 1.00 92.75 193 GLY A N 1
ATOM 1522 C CA . GLY A 1 193 ? 10.431 -15.113 -29.076 1.00 92.75 193 GLY A CA 1
ATOM 1523 C C . GLY A 1 193 ? 11.044 -15.092 -30.478 1.00 92.75 193 GLY A C 1
ATOM 1524 O O . GLY A 1 193 ? 11.857 -14.229 -30.820 1.00 92.75 193 GLY A O 1
ATOM 1525 N N . ASP A 1 194 ? 10.613 -16.039 -31.314 1.00 91.75 194 ASP A N 1
ATOM 1526 C CA . ASP A 1 194 ? 11.006 -16.134 -32.731 1.00 91.75 194 ASP A CA 1
ATOM 1527 C C . ASP A 1 194 ? 10.521 -14.937 -33.572 1.00 91.75 194 ASP A C 1
ATOM 1529 O O . ASP A 1 194 ? 11.062 -14.665 -34.641 1.00 91.75 194 ASP A O 1
ATOM 1533 N N . ASP A 1 195 ? 9.522 -14.201 -33.080 1.00 92.38 195 ASP A N 1
ATOM 1534 C CA . ASP A 1 195 ? 9.000 -12.955 -33.651 1.00 92.38 195 ASP A CA 1
ATOM 1535 C C . ASP A 1 195 ? 9.720 -11.692 -33.134 1.00 92.38 195 ASP A C 1
ATOM 1537 O O . ASP A 1 195 ? 9.312 -10.573 -33.443 1.00 92.38 195 ASP A O 1
ATOM 1541 N N . HIS A 1 196 ? 10.801 -11.866 -32.366 1.00 91.62 196 HIS A N 1
ATOM 1542 C CA . HIS A 1 196 ? 11.547 -10.810 -31.679 1.00 91.62 196 HIS A CA 1
ATOM 1543 C C . HIS A 1 196 ? 10.738 -10.028 -30.626 1.00 91.62 196 HIS A C 1
ATOM 1545 O O . HIS A 1 196 ? 11.123 -8.909 -30.267 1.00 91.62 196 HIS A O 1
ATOM 1551 N N . THR A 1 197 ? 9.651 -10.602 -30.100 1.00 95.19 197 THR A N 1
ATOM 1552 C CA . THR A 1 197 ? 8.882 -10.021 -28.990 1.00 95.19 197 THR A CA 1
ATOM 1553 C C . THR A 1 197 ? 9.187 -10.699 -27.656 1.00 95.19 197 THR A C 1
ATOM 1555 O O . THR A 1 197 ? 9.740 -11.796 -27.597 1.00 95.19 197 THR A O 1
ATOM 1558 N N . CYS A 1 198 ? 8.830 -10.053 -26.552 1.00 94.50 198 CYS A N 1
ATOM 1559 C CA . CYS A 1 198 ? 8.717 -10.698 -25.249 1.00 94.50 198 CYS A CA 1
ATOM 1560 C C . CYS A 1 198 ? 7.443 -10.223 -24.540 1.00 94.50 198 CYS A C 1
ATOM 1562 O O . CYS A 1 198 ? 6.886 -9.176 -24.874 1.00 94.50 198 CYS A O 1
ATOM 1564 N N . SER A 1 199 ? 6.951 -11.004 -23.580 1.00 96.00 199 SER A N 1
ATOM 1565 C CA . SER A 1 199 ? 5.751 -10.663 -22.815 1.00 96.00 199 SER A CA 1
ATOM 1566 C C . SER A 1 199 ? 5.839 -11.214 -21.398 1.00 96.00 199 SER A C 1
ATOM 1568 O O . SER A 1 199 ? 6.256 -12.358 -21.200 1.00 96.00 199 SER A O 1
ATOM 1570 N N . HIS A 1 200 ? 5.436 -10.406 -20.421 1.00 97.50 200 HIS A N 1
ATOM 1571 C CA . HIS A 1 200 ? 5.371 -10.776 -19.016 1.00 97.50 200 HIS A CA 1
ATOM 1572 C C . HIS A 1 200 ? 4.046 -10.311 -18.372 1.00 97.50 200 HIS A C 1
ATOM 1574 O O . HIS A 1 200 ? 3.737 -9.116 -18.407 1.00 97.50 200 HIS A O 1
ATOM 1580 N N . PRO A 1 201 ? 3.272 -11.222 -17.748 1.00 97.75 201 PRO A N 1
ATOM 1581 C CA . PRO A 1 201 ? 2.064 -10.876 -17.008 1.00 97.75 201 PRO A CA 1
ATOM 1582 C C . PRO A 1 201 ? 2.407 -10.352 -15.602 1.00 97.75 201 PRO A C 1
ATOM 1584 O O . PRO A 1 201 ? 2.550 -11.132 -14.660 1.00 97.75 201 PRO A O 1
ATOM 1587 N N . TYR A 1 202 ? 2.471 -9.031 -15.450 1.00 96.81 202 TYR A N 1
ATOM 1588 C CA . TYR A 1 202 ? 2.695 -8.362 -14.168 1.00 96.81 202 TYR A CA 1
ATOM 1589 C C . TYR A 1 202 ? 1.405 -8.312 -13.342 1.00 96.81 202 TYR A C 1
ATOM 1591 O O . TYR A 1 202 ? 0.408 -7.730 -13.773 1.00 96.81 202 TYR A O 1
ATOM 1599 N N . ARG A 1 203 ? 1.401 -8.907 -12.143 1.00 95.56 203 ARG A N 1
ATOM 1600 C CA . ARG A 1 203 ? 0.215 -8.936 -11.271 1.00 95.56 203 ARG A CA 1
ATOM 1601 C C . ARG A 1 203 ? 0.294 -7.871 -10.181 1.00 95.56 203 ARG A C 1
ATOM 1603 O O . ARG A 1 203 ? 1.109 -7.969 -9.267 1.00 95.56 203 ARG A O 1
ATOM 1610 N N . VAL A 1 204 ? -0.642 -6.928 -10.208 1.00 95.06 204 VAL A N 1
ATOM 1611 C CA . VAL A 1 204 ? -0.774 -5.875 -9.194 1.00 95.06 204 VAL A CA 1
ATOM 1612 C C . VAL A 1 204 ? -1.108 -6.510 -7.841 1.00 95.06 204 VAL A C 1
ATOM 1614 O O . VAL A 1 204 ? -2.151 -7.147 -7.678 1.00 95.06 204 VAL A O 1
ATOM 1617 N N . GLY A 1 205 ? -0.216 -6.359 -6.863 1.00 90.88 205 GLY A N 1
ATOM 1618 C CA . GLY A 1 205 ? -0.310 -7.024 -5.561 1.00 90.88 205 GLY A CA 1
ATOM 1619 C C . GLY A 1 205 ? 0.060 -6.100 -4.406 1.00 90.88 205 GLY A C 1
ATOM 1620 O O . GLY A 1 205 ? -0.672 -5.162 -4.100 1.00 90.88 205 GLY A O 1
ATOM 1621 N N . ARG A 1 206 ? 1.190 -6.383 -3.747 1.00 89.69 206 ARG A N 1
ATOM 1622 C CA . ARG A 1 206 ? 1.789 -5.513 -2.722 1.00 89.69 206 ARG A CA 1
ATOM 1623 C C . ARG A 1 206 ? 2.659 -4.438 -3.383 1.00 89.69 206 ARG A C 1
ATOM 1625 O O . ARG A 1 206 ? 3.881 -4.560 -3.441 1.00 89.69 206 ARG A O 1
ATOM 1632 N N . VAL A 1 207 ? 2.002 -3.421 -3.918 1.00 85.75 207 VAL A N 1
ATOM 1633 C CA . VAL A 1 207 ? 2.600 -2.235 -4.542 1.00 85.75 207 VAL A CA 1
ATOM 1634 C C . VAL A 1 207 ? 1.842 -1.000 -4.040 1.00 85.75 207 VAL A C 1
ATOM 1636 O O . VAL A 1 207 ? 0.717 -1.136 -3.565 1.00 85.75 207 VAL A O 1
ATOM 1639 N N . LEU A 1 208 ? 2.450 0.186 -4.054 1.00 82.88 208 LEU A N 1
ATOM 1640 C CA . LEU A 1 208 ? 1.732 1.420 -3.705 1.00 82.88 208 LEU A CA 1
ATOM 1641 C C . LEU A 1 208 ? 0.773 1.826 -4.840 1.00 82.88 208 LEU A C 1
ATOM 1643 O O . LEU A 1 208 ? 0.822 1.258 -5.926 1.00 82.88 208 LEU A O 1
ATOM 1647 N N . ALA A 1 209 ? -0.121 2.777 -4.572 1.00 82.31 209 ALA A N 1
ATOM 1648 C CA . ALA A 1 209 ? -0.873 3.462 -5.622 1.00 82.31 209 ALA A CA 1
ATOM 1649 C C . ALA A 1 209 ? -0.070 4.661 -6.163 1.00 82.31 209 ALA A C 1
ATOM 1651 O O . ALA A 1 209 ? 0.749 5.232 -5.441 1.00 82.31 209 ALA A O 1
ATOM 1652 N N . GLY A 1 210 ? -0.342 5.064 -7.405 1.00 74.81 210 GLY A N 1
ATOM 1653 C CA . GLY A 1 210 ? 0.331 6.163 -8.102 1.00 74.81 210 GLY A CA 1
ATOM 1654 C C . GLY A 1 210 ? 1.049 5.720 -9.384 1.00 74.81 210 GLY A C 1
ATOM 1655 O O . GLY A 1 210 ? 0.741 4.655 -9.922 1.00 74.81 210 GLY A O 1
ATOM 1656 N N . PRO A 1 211 ? 1.976 6.539 -9.914 1.00 72.06 211 PRO A N 1
ATOM 1657 C CA . PRO A 1 211 ? 2.728 6.216 -11.120 1.00 72.06 211 PRO A CA 1
ATOM 1658 C C . PRO A 1 211 ? 3.841 5.198 -10.841 1.00 72.06 211 PRO A C 1
ATOM 1660 O O . PRO A 1 211 ? 4.611 5.327 -9.887 1.00 72.06 211 PRO A O 1
ATOM 1663 N N . HIS A 1 212 ? 3.961 4.227 -11.738 1.00 81.00 212 HIS A N 1
ATOM 1664 C CA . HIS A 1 212 ? 4.997 3.204 -11.773 1.00 81.00 212 HIS A CA 1
ATOM 1665 C C . HIS A 1 212 ? 5.727 3.243 -13.109 1.00 81.00 212 HIS A C 1
ATOM 1667 O O . HIS A 1 212 ? 5.181 3.669 -14.130 1.00 81.00 212 HIS A O 1
ATOM 1673 N N . LEU A 1 213 ? 6.970 2.773 -13.096 1.00 79.12 213 LEU A N 1
ATOM 1674 C CA . LEU A 1 213 ? 7.795 2.634 -14.290 1.00 79.12 213 LEU A CA 1
ATOM 1675 C C . LEU A 1 213 ? 8.143 1.170 -14.535 1.00 79.12 213 LEU A C 1
ATOM 1677 O O . LEU A 1 213 ? 8.393 0.415 -13.592 1.00 79.12 213 LEU A O 1
ATOM 1681 N N . ALA A 1 214 ? 8.203 0.803 -15.808 1.00 84.56 214 ALA A N 1
ATOM 1682 C CA . ALA A 1 214 ? 8.817 -0.413 -16.300 1.00 84.56 214 ALA A CA 1
ATOM 1683 C C . ALA A 1 214 ? 9.911 -0.070 -17.319 1.00 84.56 214 ALA A C 1
ATOM 1685 O O . ALA A 1 214 ? 9.799 0.904 -18.067 1.00 84.56 214 ALA A O 1
ATOM 1686 N N . TYR A 1 215 ? 10.952 -0.895 -17.377 1.00 81.19 215 TYR A N 1
ATOM 1687 C CA . TYR A 1 215 ? 11.923 -0.922 -18.474 1.00 81.19 215 TYR A CA 1
ATOM 1688 C C . TYR A 1 215 ? 12.447 -2.349 -18.660 1.00 81.19 215 TYR A C 1
ATOM 1690 O O . TYR A 1 215 ? 12.285 -3.203 -17.786 1.00 81.19 215 TYR A O 1
ATOM 1698 N N . ALA A 1 216 ? 13.060 -2.620 -19.808 1.00 85.69 216 ALA A N 1
ATOM 1699 C CA . ALA A 1 216 ? 13.660 -3.909 -20.116 1.00 85.69 216 ALA A CA 1
ATOM 1700 C C . ALA A 1 216 ? 15.122 -3.777 -20.552 1.00 85.69 216 ALA A C 1
ATOM 1702 O O . ALA A 1 216 ? 15.545 -2.742 -21.069 1.00 85.69 216 ALA A O 1
ATOM 1703 N N . VAL A 1 217 ? 15.879 -4.853 -20.355 1.00 81.62 217 VAL A N 1
ATOM 1704 C CA . VAL A 1 217 ? 17.312 -4.946 -20.639 1.00 81.62 217 VAL A CA 1
ATOM 1705 C C . VAL A 1 217 ? 17.587 -6.239 -21.398 1.00 81.62 217 VAL A C 1
ATOM 1707 O O . VAL A 1 217 ? 17.200 -7.317 -20.958 1.00 81.62 217 VAL A O 1
ATOM 1710 N N . ALA A 1 218 ? 18.254 -6.151 -22.545 1.00 82.50 218 ALA A N 1
ATOM 1711 C CA . ALA A 1 218 ? 18.624 -7.294 -23.375 1.00 82.50 218 ALA A CA 1
ATOM 1712 C C . ALA A 1 218 ? 20.130 -7.249 -23.668 1.00 82.50 218 ALA A C 1
ATOM 1714 O O . ALA A 1 218 ? 20.577 -6.614 -24.628 1.00 82.50 218 ALA A O 1
ATOM 1715 N N . GLY A 1 219 ? 20.928 -7.897 -22.813 1.00 74.75 219 GLY A N 1
ATOM 1716 C CA . GLY A 1 219 ? 22.378 -7.694 -22.793 1.00 74.75 219 GLY A CA 1
ATOM 1717 C C . GLY A 1 219 ? 22.689 -6.257 -22.375 1.00 74.75 219 GLY A C 1
ATOM 1718 O O . GLY A 1 219 ? 22.316 -5.853 -21.281 1.00 74.75 219 GLY A O 1
ATOM 1719 N N . SER A 1 220 ? 23.307 -5.474 -23.258 1.00 65.19 220 SER A N 1
ATOM 1720 C CA . SER A 1 220 ? 23.564 -4.044 -23.045 1.00 65.19 220 SER A CA 1
ATOM 1721 C C . SER A 1 220 ? 22.583 -3.099 -23.744 1.00 65.19 220 SER A C 1
ATOM 1723 O O . SER A 1 220 ? 22.757 -1.883 -23.728 1.00 65.19 220 SER A O 1
ATOM 1725 N N . THR A 1 221 ? 21.518 -3.635 -24.347 1.00 70.56 221 THR A N 1
ATOM 1726 C CA . THR A 1 221 ? 20.440 -2.822 -24.926 1.00 70.56 221 THR A CA 1
ATOM 1727 C C . THR A 1 221 ? 19.358 -2.550 -23.883 1.00 70.56 221 THR A C 1
ATOM 1729 O O . THR A 1 221 ? 18.723 -3.487 -23.403 1.00 70.56 221 THR A O 1
ATOM 1732 N N . TYR A 1 222 ? 19.115 -1.275 -23.581 1.00 68.50 222 TYR A N 1
ATOM 1733 C CA . TYR A 1 222 ? 18.081 -0.799 -22.653 1.00 68.50 222 TYR A CA 1
ATOM 1734 C C . TYR A 1 222 ? 16.857 -0.305 -23.408 1.00 68.50 222 TYR A C 1
ATOM 1736 O O . TYR A 1 222 ? 17.014 0.324 -24.451 1.00 68.50 222 TYR A O 1
ATOM 1744 N N . SER A 1 223 ? 15.651 -0.557 -22.908 1.00 73.19 223 SER A N 1
ATOM 1745 C CA . SER A 1 223 ? 14.437 0.004 -23.501 1.00 73.19 223 SER A CA 1
ATOM 1746 C C . SER A 1 223 ? 14.238 1.476 -23.147 1.00 73.19 223 SER A C 1
ATOM 1748 O O . SER A 1 223 ? 14.757 1.963 -22.144 1.00 73.19 223 SER A O 1
ATOM 1750 N N . GLU A 1 224 ? 13.391 2.164 -23.915 1.00 68.62 224 GLU A N 1
ATOM 1751 C CA . GLU A 1 224 ? 12.696 3.347 -23.391 1.00 68.62 224 GLU A CA 1
ATOM 1752 C C . GLU A 1 224 ? 11.830 2.951 -22.172 1.00 68.62 224 GLU A C 1
ATOM 1754 O O . GLU A 1 224 ? 11.437 1.788 -22.018 1.00 68.62 224 GLU A O 1
ATOM 1759 N N . VAL A 1 225 ? 11.555 3.909 -21.287 1.00 72.25 225 VAL A N 1
ATOM 1760 C CA . VAL A 1 225 ? 10.778 3.693 -20.056 1.00 72.25 225 VAL A CA 1
ATOM 1761 C C . VAL A 1 225 ? 9.287 3.735 -20.378 1.00 72.25 225 VAL A C 1
ATOM 1763 O O . VAL A 1 225 ? 8.803 4.717 -20.938 1.00 72.25 225 VAL A O 1
ATOM 1766 N N . ALA A 1 226 ? 8.542 2.706 -19.979 1.00 78.88 226 ALA A N 1
ATOM 1767 C CA . ALA A 1 226 ? 7.083 2.718 -20.030 1.00 78.88 226 ALA A CA 1
ATOM 1768 C C . ALA A 1 226 ? 6.516 3.062 -18.649 1.00 78.88 226 ALA A C 1
ATOM 1770 O O . ALA A 1 226 ? 6.814 2.380 -17.668 1.00 78.88 226 ALA A O 1
ATOM 1771 N N . THR A 1 227 ? 5.679 4.094 -18.565 1.00 79.88 227 THR A N 1
ATOM 1772 C CA . THR A 1 227 ? 4.934 4.427 -17.344 1.00 79.88 227 THR A CA 1
ATOM 1773 C C . THR A 1 227 ? 3.549 3.778 -17.343 1.00 79.88 227 THR A C 1
ATOM 1775 O O . THR A 1 227 ? 2.949 3.546 -18.395 1.00 79.88 227 THR A O 1
ATOM 1778 N N . PHE A 1 228 ? 3.046 3.460 -16.152 1.00 87.94 228 PHE A N 1
ATOM 1779 C CA . PHE A 1 228 ? 1.684 2.973 -15.922 1.00 87.94 228 PHE A CA 1
ATOM 1780 C C . PHE A 1 228 ? 1.199 3.404 -14.533 1.00 87.94 228 PHE A C 1
ATOM 1782 O O . PHE A 1 228 ? 2.008 3.610 -13.632 1.00 87.94 228 PHE A O 1
ATOM 1789 N N . GLU A 1 229 ? -0.109 3.551 -14.339 1.00 84.81 229 GLU A N 1
ATOM 1790 C CA . GLU A 1 229 ? -0.683 4.020 -13.073 1.00 84.81 229 GLU A CA 1
ATOM 1791 C C . GLU A 1 229 ? -1.361 2.879 -12.303 1.00 84.81 229 GLU A C 1
ATOM 1793 O O . GLU A 1 229 ? -2.137 2.098 -12.856 1.00 84.81 229 GLU A O 1
ATOM 1798 N N . ILE A 1 230 ? -1.098 2.780 -11.001 1.00 91.12 230 ILE A N 1
ATOM 1799 C CA . ILE A 1 230 ? -1.814 1.872 -10.110 1.00 91.12 230 ILE A CA 1
ATOM 1800 C C . ILE A 1 230 ? -2.822 2.667 -9.281 1.00 91.12 230 ILE A C 1
ATOM 1802 O O . ILE A 1 230 ? -2.471 3.506 -8.453 1.00 91.12 230 ILE A O 1
ATOM 1806 N N . LEU A 1 231 ? -4.104 2.384 -9.497 1.00 89.38 231 LEU A N 1
ATOM 1807 C CA . LEU A 1 231 ? -5.218 3.109 -8.903 1.00 89.38 231 LEU A CA 1
ATOM 1808 C C . LEU A 1 231 ? -5.631 2.489 -7.564 1.00 89.38 231 LEU A C 1
ATOM 1810 O O . LEU A 1 231 ? -5.919 1.288 -7.481 1.00 89.38 231 LEU A O 1
ATOM 1814 N N . THR A 1 232 ? -5.763 3.327 -6.529 1.00 87.62 232 THR A N 1
ATOM 1815 C CA . THR A 1 232 ? -6.328 2.885 -5.246 1.00 87.62 232 THR A CA 1
ATOM 1816 C C . THR A 1 232 ? -7.764 2.381 -5.413 1.00 87.62 232 THR A C 1
ATOM 1818 O O . THR A 1 232 ? -8.533 2.874 -6.249 1.00 87.62 232 THR A O 1
ATOM 1821 N N . THR A 1 233 ? -8.130 1.371 -4.626 1.00 91.56 233 THR A N 1
ATOM 1822 C CA . THR A 1 233 ? -9.469 0.770 -4.615 1.00 91.56 233 THR A CA 1
ATOM 1823 C C . THR A 1 233 ? -9.946 0.577 -3.178 1.00 91.56 233 THR A C 1
ATOM 1825 O O . THR A 1 233 ? -9.166 0.206 -2.301 1.00 91.56 233 THR A O 1
ATOM 1828 N N . ASP A 1 234 ? -11.231 0.827 -2.929 1.00 91.81 234 ASP A N 1
ATOM 1829 C CA . ASP A 1 234 ? -11.820 0.676 -1.599 1.00 91.81 234 ASP A CA 1
ATOM 1830 C C . ASP A 1 234 ? -11.768 -0.770 -1.097 1.00 91.81 234 ASP A C 1
ATOM 1832 O O . ASP A 1 234 ? -11.807 -1.732 -1.877 1.00 91.81 234 ASP A O 1
ATOM 1836 N N . THR A 1 235 ? -11.688 -0.918 0.225 1.00 94.62 235 THR A N 1
ATOM 1837 C CA . THR A 1 235 ? -11.745 -2.216 0.898 1.00 94.62 235 THR A CA 1
ATOM 1838 C C . THR A 1 235 ? -12.922 -2.290 1.858 1.00 94.62 235 THR A C 1
ATOM 1840 O O . THR A 1 235 ? -13.375 -1.281 2.392 1.00 94.62 235 THR A O 1
ATOM 1843 N N . ALA A 1 236 ? -13.407 -3.507 2.078 1.00 95.94 236 ALA A N 1
ATOM 1844 C CA . ALA A 1 236 ? -14.359 -3.828 3.126 1.00 95.94 236 ALA A CA 1
ATOM 1845 C C . ALA A 1 236 ? -13.750 -4.913 4.015 1.00 95.94 236 ALA A C 1
ATOM 1847 O O . ALA A 1 236 ? -13.242 -5.920 3.515 1.00 95.94 236 ALA A O 1
ATOM 1848 N N . ILE A 1 237 ? -13.811 -4.705 5.328 1.00 97.00 237 ILE A N 1
ATOM 1849 C CA . ILE A 1 237 ? -13.358 -5.666 6.329 1.00 97.00 237 ILE A CA 1
ATOM 1850 C C . ILE A 1 237 ? -14.522 -6.055 7.238 1.00 97.00 237 ILE A C 1
ATOM 1852 O O . ILE A 1 237 ? -15.267 -5.205 7.722 1.00 97.00 237 ILE A O 1
ATOM 1856 N N . THR A 1 238 ? -14.694 -7.354 7.466 1.00 97.50 238 THR A N 1
ATOM 1857 C CA . THR A 1 238 ? -15.664 -7.876 8.438 1.00 97.50 238 THR A CA 1
ATOM 1858 C C . THR A 1 238 ? -14.959 -8.336 9.706 1.00 97.50 238 THR A C 1
ATOM 1860 O O . THR A 1 238 ? -13.783 -8.698 9.662 1.00 97.50 238 THR A O 1
ATOM 1863 N N . LEU A 1 239 ? -15.688 -8.364 10.819 1.00 97.88 239 LEU A N 1
ATOM 1864 C CA . LEU A 1 239 ? -15.303 -9.018 12.066 1.00 97.88 239 LEU A CA 1
ATOM 1865 C C . LEU A 1 239 ? -16.485 -9.875 12.535 1.00 97.88 239 LEU A C 1
ATOM 1867 O O . LEU A 1 239 ? -17.637 -9.510 12.331 1.00 97.88 239 LEU A O 1
ATOM 1871 N N . ALA A 1 240 ? -16.189 -11.027 13.119 1.00 96.81 240 ALA A N 1
ATOM 1872 C CA . ALA A 1 240 ? -17.127 -11.901 13.798 1.00 96.81 240 ALA A CA 1
ATOM 1873 C C . ALA A 1 240 ? -16.423 -12.498 15.022 1.00 96.81 240 ALA A C 1
ATOM 1875 O O . ALA A 1 240 ? -15.253 -12.891 14.950 1.00 96.81 240 ALA A O 1
ATOM 1876 N N . LEU A 1 241 ? -17.136 -12.553 16.144 1.00 96.00 241 LEU A N 1
ATOM 1877 C CA . LEU A 1 241 ? -16.617 -13.028 17.423 1.00 96.00 241 LEU A CA 1
ATOM 1878 C C . LEU A 1 241 ? -17.272 -14.357 17.806 1.00 96.00 241 LEU A C 1
ATOM 1880 O O . LEU A 1 241 ? -18.480 -14.535 17.657 1.00 96.00 241 LEU A O 1
ATOM 1884 N N . ALA A 1 242 ? -16.479 -15.280 18.343 1.00 93.12 242 ALA A N 1
ATOM 1885 C CA . ALA A 1 242 ? -16.972 -16.508 18.954 1.00 93.12 242 ALA A CA 1
ATOM 1886 C C . ALA A 1 242 ? -16.210 -16.803 20.252 1.00 93.12 242 ALA A C 1
ATOM 1888 O O . ALA A 1 242 ? -14.978 -16.802 20.263 1.00 93.12 242 ALA A O 1
ATOM 1889 N N . GLU A 1 243 ? -16.934 -17.089 21.335 1.00 90.88 243 GLU A N 1
ATOM 1890 C CA . GLU A 1 243 ? -16.344 -17.590 22.580 1.00 90.88 243 GLU A CA 1
ATOM 1891 C C . GLU A 1 243 ? -15.701 -18.964 22.319 1.00 90.88 243 GLU A C 1
ATOM 1893 O O . GLU A 1 243 ? -16.355 -19.886 21.826 1.00 90.88 243 GLU A O 1
ATOM 1898 N N . VAL A 1 244 ? -14.410 -19.095 22.627 1.00 89.44 244 VAL A N 1
ATOM 1899 C CA . VAL A 1 244 ? -13.665 -20.367 22.587 1.00 89.44 244 VAL A CA 1
ATOM 1900 C C . VAL A 1 244 ? -13.707 -21.028 23.962 1.00 89.44 244 VAL A C 1
ATOM 1902 O O . VAL A 1 244 ? -13.906 -22.237 24.073 1.00 89.44 244 VAL A O 1
ATOM 1905 N N . ASN A 1 245 ? -13.536 -20.222 25.008 1.00 84.56 245 ASN A N 1
ATOM 1906 C CA . ASN A 1 245 ? -13.729 -20.572 26.411 1.00 84.56 245 ASN A CA 1
ATOM 1907 C C . ASN A 1 245 ? -14.021 -19.285 27.212 1.00 84.56 245 ASN A C 1
ATOM 1909 O O . ASN A 1 245 ? -13.999 -18.189 26.651 1.00 84.56 245 ASN A O 1
ATOM 1913 N N . GLY A 1 246 ? -14.224 -19.406 28.528 1.00 77.69 246 GLY A N 1
ATOM 1914 C CA . GLY A 1 246 ? -14.625 -18.290 29.392 1.00 77.69 246 GLY A CA 1
ATOM 1915 C C . GLY A 1 246 ? -13.660 -17.096 29.470 1.00 77.69 246 GLY A C 1
ATOM 1916 O O . GLY A 1 246 ? -14.026 -16.095 30.082 1.00 77.69 246 GLY A O 1
ATOM 1917 N N . THR A 1 247 ? -12.460 -17.172 28.882 1.00 84.12 247 THR A N 1
ATOM 1918 C CA . THR A 1 247 ? -11.480 -16.072 28.790 1.00 84.12 247 THR A CA 1
ATOM 1919 C C . THR A 1 247 ? -10.893 -15.881 27.384 1.00 84.12 247 THR A C 1
ATOM 1921 O O . THR A 1 247 ? -10.011 -15.045 27.212 1.00 84.12 247 THR A O 1
ATOM 1924 N N . ALA A 1 248 ? -11.344 -16.613 26.357 1.00 88.69 248 ALA A N 1
ATOM 1925 C CA . ALA A 1 248 ? -10.750 -16.574 25.017 1.00 88.69 248 ALA A CA 1
ATOM 1926 C C . ALA A 1 248 ? -11.793 -16.403 23.907 1.00 88.69 248 ALA A C 1
ATOM 1928 O O . ALA A 1 248 ? -12.802 -17.110 23.856 1.00 88.69 248 ALA A O 1
ATOM 1929 N N . VAL A 1 249 ? -11.505 -15.495 22.972 1.00 93.56 249 VAL A N 1
ATOM 1930 C CA . VAL A 1 249 ? -12.370 -15.147 21.837 1.00 93.56 249 VAL A CA 1
ATOM 1931 C C . VAL A 1 249 ? -11.650 -15.424 20.526 1.00 93.56 249 VAL A C 1
ATOM 1933 O O . VAL A 1 249 ? -10.571 -14.887 20.263 1.00 93.56 249 VAL A O 1
ATOM 1936 N N . ALA A 1 250 ? -12.279 -16.218 19.664 1.00 95.69 250 ALA A N 1
ATOM 1937 C CA . ALA A 1 250 ? -11.902 -16.338 18.268 1.00 95.69 250 ALA A CA 1
ATOM 1938 C C . ALA A 1 250 ? -12.501 -15.160 17.494 1.00 95.69 250 ALA A C 1
ATOM 1940 O O . ALA A 1 250 ? -13.708 -15.086 17.281 1.00 95.69 250 ALA A O 1
ATOM 1941 N N . CYS A 1 251 ? -11.628 -14.263 17.056 1.00 96.81 251 CYS A N 1
ATOM 1942 C CA . CYS A 1 251 ? -11.924 -13.198 16.113 1.00 96.81 251 CYS A CA 1
ATOM 1943 C C . CYS A 1 251 ? -11.671 -13.727 14.698 1.00 96.81 251 CYS A C 1
ATOM 1945 O O . CYS A 1 251 ? -10.560 -14.176 14.390 1.00 96.81 251 CYS A O 1
ATOM 1947 N N . THR A 1 252 ? -12.677 -13.689 13.833 1.00 97.12 252 THR A N 1
ATOM 1948 C CA . THR A 1 252 ? -12.572 -14.092 12.425 1.00 97.12 252 THR A CA 1
ATOM 1949 C C . THR A 1 252 ? -13.148 -13.020 11.517 1.00 97.12 252 THR A C 1
ATOM 1951 O O . THR A 1 252 ? -14.045 -12.278 11.903 1.00 97.12 252 THR A O 1
ATOM 1954 N N . GLY A 1 253 ? -12.653 -12.931 10.289 1.00 97.31 253 GLY A N 1
ATOM 1955 C CA . GLY A 1 253 ? -13.190 -11.982 9.323 1.00 97.31 253 GLY A CA 1
ATOM 1956 C C . GLY A 1 253 ? -12.541 -12.104 7.958 1.00 97.31 253 GLY A C 1
ATOM 1957 O O . GLY A 1 253 ? -11.610 -12.886 7.768 1.00 97.31 253 GLY A O 1
ATOM 1958 N N . ASN A 1 254 ? -13.043 -11.325 7.006 1.00 97.50 254 ASN A N 1
ATOM 1959 C CA . ASN A 1 254 ? -12.522 -11.260 5.645 1.00 97.50 254 ASN A CA 1
ATOM 1960 C C . ASN A 1 254 ? -12.160 -9.818 5.289 1.00 97.50 254 ASN A C 1
ATOM 1962 O O . ASN A 1 254 ? -12.901 -8.907 5.650 1.00 97.50 254 ASN A O 1
ATOM 1966 N N . LEU A 1 255 ? -11.070 -9.629 4.543 1.00 97.50 255 LEU A N 1
ATOM 1967 C CA . LEU A 1 255 ? -10.739 -8.378 3.863 1.00 97.50 255 LEU A CA 1
ATOM 1968 C C . LEU A 1 255 ? -10.928 -8.559 2.353 1.00 97.50 255 LEU A C 1
ATOM 1970 O O . LEU A 1 255 ? -10.308 -9.427 1.727 1.00 97.50 255 LEU A O 1
ATOM 1974 N N . THR A 1 256 ? -11.768 -7.718 1.759 1.00 96.81 256 THR A N 1
ATOM 1975 C CA . THR A 1 256 ? -12.082 -7.747 0.329 1.00 96.81 256 THR A CA 1
ATOM 1976 C C . THR A 1 256 ? -11.943 -6.370 -0.311 1.00 96.81 256 THR A C 1
ATOM 1978 O O . THR A 1 256 ? -11.981 -5.339 0.356 1.00 96.81 256 THR A O 1
ATOM 1981 N N . THR A 1 257 ? -11.783 -6.352 -1.631 1.00 95.25 257 THR A N 1
ATOM 1982 C CA . THR A 1 257 ? -11.854 -5.161 -2.480 1.00 95.25 257 THR A CA 1
ATOM 1983 C C . THR A 1 257 ? -12.714 -5.495 -3.698 1.00 95.25 257 THR A C 1
ATOM 1985 O O . THR A 1 257 ? -12.393 -6.386 -4.492 1.00 95.25 257 THR A O 1
ATOM 1988 N N . GLY A 1 258 ? -13.898 -4.882 -3.784 1.00 89.06 258 GLY A N 1
ATOM 1989 C CA . GLY A 1 258 ? -14.963 -5.345 -4.680 1.00 89.06 258 GLY A CA 1
ATOM 1990 C C . GLY A 1 258 ? -15.225 -6.851 -4.519 1.00 89.06 258 GLY A C 1
ATOM 1991 O O . GLY A 1 258 ? -15.511 -7.330 -3.426 1.00 89.06 258 GLY A O 1
ATOM 1992 N N . ASN A 1 259 ? -15.061 -7.608 -5.608 1.00 86.62 259 ASN A N 1
ATOM 1993 C CA . ASN A 1 259 ? -15.245 -9.066 -5.638 1.00 86.62 259 ASN A CA 1
ATOM 1994 C C . ASN A 1 259 ? -13.942 -9.869 -5.420 1.00 86.62 259 ASN A C 1
ATOM 1996 O O . ASN A 1 259 ? -13.887 -11.048 -5.771 1.00 86.62 259 ASN A O 1
ATOM 2000 N N . ARG A 1 260 ? -12.867 -9.247 -4.916 1.00 93.12 260 ARG A N 1
ATOM 2001 C CA . ARG A 1 260 ? -11.551 -9.884 -4.737 1.00 93.12 260 ARG A CA 1
ATOM 2002 C C . ARG A 1 260 ? -11.158 -9.951 -3.269 1.00 93.12 260 ARG A C 1
ATOM 2004 O O . ARG A 1 260 ? -11.270 -8.969 -2.544 1.00 93.12 260 ARG A O 1
ATOM 2011 N N . SER A 1 261 ? -10.626 -11.093 -2.858 1.00 95.00 261 SER A N 1
ATOM 2012 C CA . SER A 1 26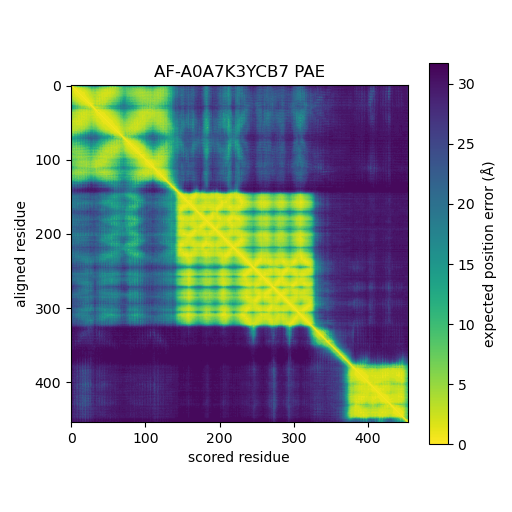1 ? -9.954 -11.262 -1.572 1.00 95.00 261 SER A CA 1
ATOM 2013 C C . SER A 1 261 ? -8.602 -10.553 -1.550 1.00 95.00 261 SER A C 1
ATOM 2015 O O . SER A 1 261 ? -7.828 -10.683 -2.501 1.00 95.00 261 SER A O 1
ATOM 2017 N N . VAL A 1 262 ? -8.291 -9.853 -0.459 1.00 95.50 262 VAL A N 1
ATOM 2018 C CA . VAL A 1 262 ? -6.985 -9.211 -0.260 1.00 95.50 262 VAL A CA 1
ATOM 2019 C C . VAL A 1 262 ? -6.111 -10.130 0.585 1.00 95.50 262 VAL A C 1
ATOM 2021 O O . VAL A 1 262 ? -6.370 -10.306 1.768 1.00 95.50 262 VAL A O 1
ATOM 2024 N N . ALA A 1 263 ? -5.090 -10.730 -0.027 1.00 93.69 263 ALA A N 1
ATOM 2025 C CA . ALA A 1 263 ? -4.231 -11.722 0.620 1.00 93.69 263 ALA A CA 1
ATOM 2026 C C . ALA A 1 263 ? -2.989 -11.111 1.289 1.00 93.69 263 ALA A C 1
ATOM 2028 O O . ALA A 1 263 ? -2.425 -10.125 0.797 1.00 93.69 263 ALA A O 1
ATOM 2029 N N . LEU A 1 264 ? -2.516 -11.765 2.357 1.00 91.31 264 LEU A N 1
ATOM 2030 C CA . LEU A 1 264 ? -1.339 -11.393 3.157 1.00 91.31 264 LEU A CA 1
ATOM 2031 C C . LEU A 1 264 ? -1.433 -9.991 3.785 1.00 91.31 264 LEU A C 1
ATOM 2033 O O . LEU A 1 264 ? -0.420 -9.388 4.120 1.00 91.31 264 LEU A O 1
ATOM 2037 N N . ALA A 1 265 ? -2.625 -9.416 3.899 1.00 92.19 265 ALA A N 1
ATOM 2038 C CA . ALA A 1 265 ? -2.823 -8.096 4.484 1.00 92.19 265 ALA A CA 1
ATOM 2039 C C . ALA A 1 265 ? -2.724 -8.152 6.019 1.00 92.19 265 ALA A C 1
ATOM 2041 O O . ALA A 1 265 ? -3.425 -8.969 6.625 1.00 92.19 265 ALA A O 1
ATOM 2042 N N . PRO A 1 266 ? -1.915 -7.283 6.657 1.00 91.19 266 PRO A N 1
ATOM 2043 C CA . PRO A 1 266 ? -1.872 -7.170 8.108 1.00 91.19 266 PRO A CA 1
ATOM 2044 C C . PRO A 1 266 ? -3.156 -6.509 8.621 1.00 91.19 266 PRO A C 1
ATOM 2046 O O . PRO A 1 266 ? -3.528 -5.423 8.172 1.00 91.19 266 PRO A O 1
ATOM 2049 N N . ILE A 1 267 ? -3.808 -7.162 9.578 1.00 93.44 267 ILE A N 1
ATOM 2050 C CA . ILE A 1 267 ? -5.034 -6.707 10.236 1.00 93.44 267 ILE A CA 1
ATOM 2051 C C . ILE A 1 267 ? -4.716 -6.422 11.703 1.00 93.44 267 ILE A C 1
ATOM 2053 O O . ILE A 1 267 ? -4.085 -7.243 12.380 1.00 93.44 267 ILE A O 1
ATOM 2057 N N . LEU A 1 268 ? -5.168 -5.278 12.208 1.00 91.38 268 LEU A N 1
ATOM 2058 C CA . LEU A 1 268 ? -5.173 -4.986 13.639 1.00 91.38 268 LEU A CA 1
ATOM 2059 C C . LEU A 1 268 ? -6.567 -5.277 14.189 1.00 91.38 268 LEU A C 1
ATOM 2061 O O . LEU A 1 268 ? -7.558 -4.929 13.562 1.00 91.38 268 LEU A O 1
ATOM 2065 N N . ILE A 1 269 ? -6.652 -5.899 15.357 1.00 90.75 269 ILE A N 1
ATOM 2066 C CA . ILE A 1 269 ? -7.899 -6.062 16.104 1.00 90.75 269 ILE A CA 1
ATOM 2067 C C . ILE A 1 269 ? -7.731 -5.253 17.384 1.00 90.75 269 ILE A C 1
ATOM 2069 O O . ILE A 1 269 ? -6.861 -5.562 18.203 1.00 90.75 269 ILE A O 1
ATOM 2073 N N . ARG A 1 270 ? -8.522 -4.191 17.520 1.00 90.56 270 ARG A N 1
ATOM 2074 C CA . ARG A 1 270 ? -8.537 -3.301 18.679 1.00 90.56 270 ARG A CA 1
ATOM 2075 C C . ARG A 1 270 ? -9.670 -3.702 19.610 1.00 90.56 270 ARG A C 1
ATOM 2077 O O . ARG A 1 270 ? -10.786 -3.934 19.156 1.00 90.56 270 ARG A O 1
ATOM 2084 N N . VAL A 1 271 ? -9.370 -3.735 20.900 1.00 87.94 271 VAL A N 1
ATOM 2085 C CA . VAL A 1 271 ? -10.332 -3.891 21.993 1.00 87.94 271 VAL A CA 1
ATOM 2086 C C . VAL A 1 271 ? -10.538 -2.520 22.650 1.00 87.94 271 VAL A C 1
ATOM 2088 O O . VAL A 1 271 ? -9.624 -1.688 22.661 1.00 87.94 271 VAL A O 1
ATOM 2091 N N . SER A 1 272 ? -11.727 -2.267 23.193 1.00 79.12 272 SER A N 1
ATOM 2092 C CA . SER A 1 272 ? -12.097 -1.003 23.849 1.00 79.12 272 SER A CA 1
ATOM 2093 C C . SER A 1 272 ? -11.209 -0.604 25.039 1.00 79.12 272 SER A C 1
ATOM 2095 O O . SER A 1 272 ? -11.103 0.582 25.338 1.00 79.12 272 SER A O 1
ATOM 2097 N N . ASP A 1 273 ? -10.534 -1.559 25.686 1.00 75.00 273 ASP A N 1
ATOM 2098 C CA . ASP A 1 273 ? -9.556 -1.320 26.764 1.00 75.00 273 ASP A CA 1
ATOM 2099 C C . ASP A 1 273 ? -8.184 -0.805 26.263 1.00 75.00 273 ASP A C 1
ATOM 2101 O O . ASP A 1 273 ? -7.301 -0.481 27.058 1.00 75.00 273 ASP A O 1
ATOM 2105 N N . GLY A 1 274 ? -7.998 -0.710 24.942 1.00 69.38 274 GLY A N 1
ATOM 2106 C CA . GLY A 1 274 ? -6.749 -0.313 24.296 1.00 69.38 274 GLY A CA 1
ATOM 2107 C C . GLY A 1 274 ? -5.849 -1.478 23.874 1.00 69.38 274 GLY A C 1
ATOM 2108 O O . GLY A 1 274 ? -4.829 -1.230 23.223 1.00 69.38 274 GLY A O 1
ATOM 2109 N N . THR A 1 275 ? -6.213 -2.728 24.172 1.00 78.12 275 THR A N 1
ATOM 2110 C CA . THR A 1 275 ? -5.496 -3.923 23.712 1.00 78.12 275 THR A CA 1
ATOM 2111 C C . THR A 1 275 ? -5.513 -4.000 22.182 1.00 78.12 275 THR A C 1
ATOM 2113 O O . THR A 1 275 ? -6.537 -3.775 21.534 1.00 78.12 275 THR A O 1
ATOM 2116 N N . ILE A 1 276 ? -4.360 -4.320 21.585 1.00 81.06 276 ILE A N 1
ATOM 2117 C CA . ILE A 1 276 ? -4.201 -4.493 20.135 1.00 81.06 276 ILE A CA 1
ATOM 2118 C C . ILE A 1 276 ? -3.634 -5.883 19.863 1.00 81.06 276 ILE A C 1
ATOM 2120 O O . ILE A 1 276 ? -2.515 -6.198 20.270 1.00 81.06 276 ILE A O 1
ATOM 2124 N N . ALA A 1 277 ? -4.376 -6.692 19.114 1.00 83.06 277 ALA A N 1
ATOM 2125 C CA . ALA A 1 277 ? -3.898 -7.951 18.563 1.00 83.06 277 ALA A CA 1
ATOM 2126 C C . ALA A 1 277 ? -3.619 -7.810 17.061 1.00 83.06 277 ALA A C 1
ATOM 2128 O O . ALA A 1 277 ? -4.311 -7.086 16.350 1.00 83.06 277 ALA A O 1
ATOM 2129 N N . THR A 1 278 ? -2.617 -8.529 16.559 1.00 88.00 278 THR A N 1
ATOM 2130 C CA . THR A 1 278 ? -2.283 -8.575 15.128 1.00 88.00 278 THR A CA 1
ATOM 2131 C C . THR A 1 278 ? -2.690 -9.906 14.504 1.00 88.00 278 THR A C 1
ATOM 2133 O O . THR A 1 278 ? -2.500 -10.975 15.101 1.00 88.00 278 THR A O 1
ATOM 2136 N N . ALA A 1 279 ? -3.214 -9.840 13.285 1.00 92.00 279 ALA A N 1
ATOM 2137 C CA . ALA A 1 279 ? -3.485 -10.972 12.408 1.00 92.00 279 ALA A CA 1
ATOM 2138 C C . ALA A 1 279 ? -2.977 -10.667 10.988 1.00 92.00 279 ALA A C 1
ATOM 2140 O O . ALA A 1 279 ? -2.643 -9.529 10.665 1.00 92.00 279 ALA A O 1
ATOM 2141 N N . GLU A 1 280 ? -2.933 -11.682 10.132 1.00 94.19 280 GLU A N 1
ATOM 2142 C CA . GLU A 1 280 ? -2.692 -11.528 8.697 1.00 94.19 280 GLU A CA 1
ATOM 2143 C C . GLU A 1 280 ? -3.764 -12.326 7.946 1.00 94.19 280 GLU A C 1
ATOM 2145 O O . GLU A 1 280 ? -4.224 -13.362 8.437 1.00 94.19 280 GLU A O 1
ATOM 2150 N N . THR A 1 281 ? -4.201 -11.833 6.790 1.00 96.25 281 THR A N 1
ATOM 2151 C CA . THR A 1 281 ? -5.136 -12.566 5.928 1.00 96.25 281 THR A CA 1
ATOM 2152 C C . THR A 1 281 ? -4.436 -13.661 5.132 1.00 96.25 281 THR A C 1
ATOM 2154 O O . THR A 1 281 ? -3.332 -13.491 4.611 1.00 96.25 281 THR A O 1
ATOM 2157 N N . ASP A 1 282 ? -5.109 -14.796 4.988 1.00 95.25 282 ASP A N 1
ATOM 2158 C CA . ASP A 1 282 ? -4.663 -15.897 4.147 1.00 95.25 282 ASP A CA 1
ATOM 2159 C C . ASP A 1 282 ? -4.834 -15.586 2.643 1.00 95.25 282 ASP A C 1
ATOM 2161 O O . ASP A 1 282 ? -5.181 -14.480 2.223 1.00 95.25 282 ASP A O 1
ATOM 2165 N N . ARG A 1 283 ? -4.604 -16.588 1.786 1.00 92.44 283 ARG A N 1
ATOM 2166 C CA . ARG A 1 283 ? -4.773 -16.453 0.326 1.00 92.44 283 ARG A CA 1
ATOM 2167 C C . ARG A 1 283 ? -6.222 -16.207 -0.118 1.00 92.44 283 ARG A C 1
ATOM 2169 O O . ARG A 1 283 ? -6.422 -15.784 -1.253 1.00 92.44 283 ARG A O 1
ATOM 2176 N N . ASN A 1 284 ? -7.198 -16.467 0.748 1.00 94.38 284 ASN A N 1
ATOM 2177 C CA . ASN A 1 284 ? -8.623 -16.244 0.522 1.00 94.38 284 ASN A CA 1
ATOM 2178 C C . ASN A 1 284 ? -9.101 -14.916 1.131 1.00 94.38 284 ASN A C 1
ATOM 2180 O O . ASN A 1 284 ? -10.290 -14.607 1.051 1.00 94.38 284 ASN A O 1
ATOM 2184 N N . GLY A 1 285 ? -8.198 -14.108 1.700 1.00 95.12 285 GLY A N 1
ATOM 2185 C CA . GLY A 1 285 ? -8.532 -12.851 2.370 1.00 95.12 285 GLY A CA 1
ATOM 2186 C C . GLY A 1 285 ? -9.127 -13.038 3.764 1.00 95.12 285 GLY A C 1
ATOM 2187 O O . GLY A 1 285 ? -9.565 -12.061 4.366 1.00 95.12 285 GLY A O 1
ATOM 2188 N N . THR A 1 286 ? -9.146 -14.264 4.291 1.00 97.25 286 THR A N 1
ATOM 2189 C CA . THR A 1 286 ? -9.683 -14.579 5.616 1.00 97.25 286 THR A CA 1
ATOM 2190 C C . THR A 1 286 ? -8.588 -14.429 6.663 1.00 97.25 286 THR A C 1
ATOM 2192 O O . THR A 1 286 ? -7.494 -14.967 6.503 1.00 97.25 286 THR A O 1
ATOM 2195 N N . TYR A 1 287 ? -8.874 -13.741 7.765 1.00 97.25 287 TYR A N 1
ATOM 2196 C CA . TYR A 1 287 ? -8.001 -13.696 8.936 1.00 97.25 287 TYR A CA 1
ATOM 2197 C C . TYR A 1 287 ? -8.675 -14.377 10.133 1.00 97.25 287 TYR A C 1
ATOM 2199 O O . TYR A 1 287 ? -9.901 -14.381 10.277 1.00 97.25 287 TYR A O 1
ATOM 2207 N N . LYS A 1 288 ? -7.857 -14.966 11.010 1.00 96.44 288 LYS A N 1
ATOM 2208 C CA . LYS A 1 288 ? -8.289 -15.525 12.295 1.00 96.44 288 LYS A CA 1
ATOM 2209 C C . LYS A 1 288 ? -7.268 -15.195 13.376 1.00 96.44 288 LYS A C 1
ATOM 2211 O O . LYS A 1 288 ? -6.068 -15.379 13.176 1.00 96.44 288 LYS A O 1
ATOM 2216 N N . LYS A 1 289 ? -7.754 -14.778 14.542 1.00 95.81 289 LYS A N 1
ATOM 2217 C CA . LYS A 1 289 ? -6.959 -14.571 15.752 1.00 95.81 289 LYS A CA 1
ATOM 2218 C C . LYS A 1 289 ? -7.718 -15.090 16.962 1.00 95.81 289 LYS A C 1
ATOM 2220 O O . LYS A 1 289 ? -8.921 -14.899 17.054 1.00 95.81 289 LYS A O 1
ATOM 2225 N N . GLU A 1 290 ? -7.014 -15.723 17.887 1.00 94.62 290 GLU A N 1
ATOM 2226 C CA . GLU A 1 290 ? -7.532 -15.962 19.232 1.00 94.62 290 GLU A CA 1
ATOM 2227 C C . GLU A 1 290 ? -6.932 -14.907 20.164 1.00 94.62 290 GLU A C 1
ATOM 2229 O O . GLU A 1 290 ? -5.730 -14.628 20.085 1.00 94.62 290 GLU A O 1
ATOM 2234 N N . ILE A 1 291 ? -7.778 -14.272 20.974 1.00 91.31 291 ILE A N 1
ATOM 2235 C CA . ILE A 1 291 ? -7.403 -13.222 21.924 1.00 91.31 291 ILE A CA 1
ATOM 2236 C C . ILE A 1 291 ? -7.919 -13.639 23.299 1.00 91.31 291 ILE A C 1
ATOM 2238 O O . ILE A 1 291 ? -9.095 -13.975 23.442 1.00 91.31 291 ILE A O 1
ATOM 2242 N N . THR A 1 292 ? -7.044 -13.616 24.302 1.00 90.19 292 THR A N 1
ATOM 2243 C CA . THR A 1 292 ? -7.426 -13.810 25.704 1.00 90.19 292 THR A CA 1
ATOM 2244 C C . THR A 1 292 ? -7.841 -12.468 26.294 1.00 90.19 292 THR A C 1
ATOM 2246 O O . THR A 1 292 ? -7.085 -11.504 26.203 1.00 90.19 292 THR A O 1
ATOM 2249 N N . LEU A 1 293 ? -9.029 -12.413 26.888 1.00 87.25 293 LEU A N 1
ATOM 2250 C CA . LEU A 1 293 ? -9.631 -11.226 27.490 1.00 87.25 293 LEU A CA 1
ATOM 2251 C C . LEU A 1 293 ? -10.163 -11.586 28.891 1.00 87.25 293 LEU A C 1
ATOM 2253 O O . LEU A 1 293 ? -10.569 -12.731 29.118 1.00 87.25 293 LEU A O 1
ATOM 2257 N N . PRO A 1 294 ? -10.163 -10.646 29.854 1.00 84.00 294 PRO A N 1
ATOM 2258 C CA . PRO A 1 294 ? -10.717 -10.897 31.181 1.00 84.00 294 PRO A CA 1
ATOM 2259 C C . PRO A 1 294 ? -12.238 -11.117 31.122 1.00 84.00 294 PRO A C 1
ATOM 2261 O O . PRO A 1 294 ? -12.896 -10.772 30.142 1.00 84.00 294 PRO A O 1
ATOM 2264 N N . ALA A 1 295 ? -12.816 -11.666 32.192 1.00 86.00 295 ALA A N 1
ATOM 2265 C CA . ALA A 1 295 ? -14.270 -11.761 32.323 1.00 86.00 295 ALA A CA 1
ATOM 2266 C C . ALA A 1 295 ? -14.917 -10.364 32.260 1.00 86.00 295 ALA A C 1
ATOM 2268 O O . ALA A 1 295 ? -14.389 -9.414 32.840 1.00 86.00 295 ALA A O 1
ATOM 2269 N N . GLY A 1 296 ? -16.056 -10.246 31.579 1.00 86.62 296 GLY A N 1
ATOM 2270 C CA . GLY A 1 296 ? -16.733 -8.973 31.338 1.00 86.62 296 GLY A CA 1
ATOM 2271 C C . GLY A 1 296 ? -17.180 -8.787 29.890 1.00 86.62 296 GLY A C 1
ATOM 2272 O O . GLY A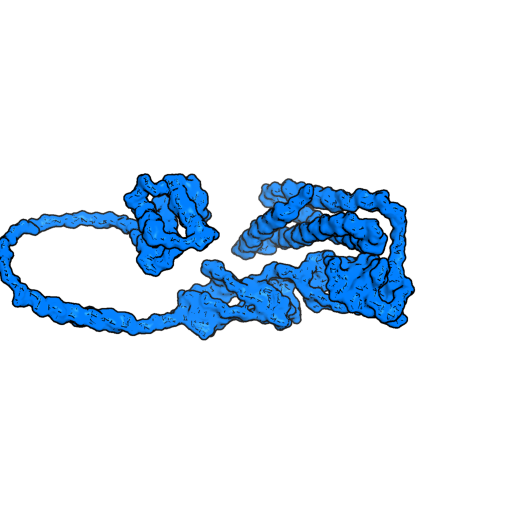 1 296 ? -17.098 -9.696 29.065 1.00 86.62 296 GLY A O 1
ATOM 2273 N N . GLU A 1 297 ? -17.691 -7.596 29.604 1.00 90.69 297 GLU A N 1
ATOM 2274 C CA . GLU A 1 297 ? -18.119 -7.166 28.273 1.00 90.69 297 GLU A CA 1
ATOM 2275 C C . GLU A 1 297 ? -16.970 -6.460 27.546 1.00 90.69 297 GLU A C 1
ATOM 2277 O O . GLU A 1 297 ? -16.314 -5.590 28.117 1.00 90.69 297 GLU A O 1
ATOM 2282 N N . HIS A 1 298 ? -16.733 -6.841 26.291 1.00 89.94 298 HIS A N 1
ATOM 2283 C CA . HIS A 1 298 ? -15.660 -6.314 25.449 1.00 89.94 298 HIS A CA 1
ATOM 2284 C C . HIS A 1 298 ? -16.201 -5.924 24.085 1.00 89.94 298 HIS A C 1
ATOM 2286 O O . HIS A 1 298 ? -16.859 -6.739 23.436 1.00 89.94 298 HIS A O 1
ATOM 2292 N N . THR A 1 299 ? -15.852 -4.726 23.624 1.00 92.12 299 THR A N 1
ATOM 2293 C CA . THR A 1 299 ? -16.127 -4.276 22.255 1.00 92.12 299 THR A CA 1
ATOM 2294 C C . THR A 1 299 ? -14.845 -4.351 21.436 1.00 92.12 299 THR A C 1
ATOM 2296 O O . THR A 1 299 ? -13.796 -3.857 21.858 1.00 92.12 299 THR A O 1
ATOM 2299 N N . LEU A 1 300 ? -14.920 -5.004 20.276 1.00 95.00 300 LEU A N 1
ATOM 2300 C CA . LEU A 1 300 ? -13.798 -5.245 19.377 1.00 95.00 300 LEU A CA 1
ATOM 2301 C C . LEU A 1 300 ? -14.084 -4.696 17.976 1.00 95.00 300 LEU A C 1
ATOM 2303 O O . LEU A 1 300 ? -15.213 -4.739 17.493 1.00 95.00 300 LEU A O 1
ATOM 2307 N N . ARG A 1 301 ? -13.031 -4.238 17.295 1.00 96.06 301 ARG A N 1
ATOM 2308 C CA . ARG A 1 301 ? -13.063 -3.767 15.903 1.00 96.06 301 ARG A CA 1
ATOM 2309 C C . ARG A 1 301 ? -11.804 -4.200 15.164 1.00 96.06 301 ARG A C 1
ATOM 2311 O O . ARG A 1 301 ? -10.715 -4.197 15.736 1.00 96.06 301 ARG A O 1
ATOM 2318 N N . ALA A 1 302 ? -11.946 -4.564 13.895 1.00 94.44 302 ALA A N 1
ATOM 2319 C CA . ALA A 1 302 ? -10.830 -4.854 13.008 1.00 94.44 302 ALA A CA 1
ATOM 2320 C C . ALA A 1 302 ? -10.495 -3.631 12.140 1.00 94.44 302 ALA A C 1
ATOM 2322 O O . ALA A 1 302 ? -11.389 -2.987 11.598 1.00 94.44 302 ALA A O 1
ATOM 2323 N N . GLU A 1 303 ? -9.208 -3.331 11.993 1.00 91.12 303 GLU A N 1
ATOM 2324 C CA . GLU A 1 303 ? -8.666 -2.189 11.256 1.00 91.12 303 GLU A CA 1
ATOM 2325 C C . GLU A 1 303 ? -7.652 -2.688 10.211 1.00 91.12 303 GLU A C 1
ATOM 2327 O O . GLU A 1 303 ? -6.732 -3.454 10.520 1.00 91.12 303 GLU A O 1
ATOM 2332 N N . PHE A 1 304 ? -7.787 -2.219 8.970 1.00 91.56 304 PHE A N 1
ATOM 2333 C CA . PHE A 1 304 ? -6.816 -2.399 7.893 1.00 91.56 304 PHE A CA 1
ATOM 2334 C C . PHE A 1 304 ? -6.271 -1.035 7.461 1.00 91.56 304 PHE A C 1
ATOM 2336 O O . PHE A 1 304 ? -7.031 -0.137 7.113 1.00 91.56 304 PHE A O 1
ATOM 2343 N N . HIS A 1 305 ? -4.945 -0.878 7.451 1.00 83.62 305 HIS A N 1
ATOM 2344 C CA . HIS A 1 305 ? -4.275 0.400 7.158 1.00 83.62 305 HIS A CA 1
ATOM 2345 C C . HIS A 1 305 ? -3.528 0.433 5.810 1.00 83.62 305 HIS A C 1
ATOM 2347 O O . HIS A 1 305 ? -2.682 1.299 5.609 1.00 83.62 305 HIS A O 1
ATOM 2353 N N . ALA A 1 306 ? -3.782 -0.523 4.909 1.00 79.12 306 ALA A N 1
ATOM 2354 C CA . ALA A 1 306 ? -3.266 -0.547 3.531 1.00 79.12 306 ALA A CA 1
ATOM 2355 C C . ALA A 1 306 ? -1.742 -0.402 3.313 1.00 79.12 306 ALA A C 1
ATOM 2357 O O . ALA A 1 306 ? -1.287 -0.157 2.197 1.00 79.12 306 ALA A O 1
ATOM 2358 N N . ALA A 1 307 ? -0.920 -0.618 4.342 1.00 76.31 307 ALA A N 1
ATOM 2359 C CA . ALA A 1 307 ? 0.529 -0.467 4.248 1.00 76.31 307 ALA A CA 1
ATOM 2360 C C . ALA A 1 307 ? 1.143 -1.394 3.176 1.00 76.31 307 ALA A C 1
ATOM 2362 O O . ALA A 1 307 ? 1.205 -2.611 3.352 1.00 76.31 307 ALA A O 1
ATOM 2363 N N . GLY A 1 308 ? 1.617 -0.804 2.073 1.00 75.31 308 GLY A N 1
ATOM 2364 C CA . GLY A 1 308 ? 2.207 -1.531 0.942 1.00 75.31 308 GLY A CA 1
ATOM 2365 C C . GLY A 1 308 ? 1.196 -2.143 -0.035 1.00 75.31 308 GLY A C 1
ATOM 2366 O O . GLY A 1 308 ? 1.564 -3.062 -0.763 1.00 75.31 308 GLY A O 1
ATOM 2367 N N . TYR A 1 309 ? -0.052 -1.667 -0.040 1.00 89.44 309 TYR A N 1
ATOM 2368 C CA . TYR A 1 309 ? -1.110 -2.075 -0.968 1.00 89.44 309 TYR A CA 1
ATOM 2369 C C . TYR A 1 309 ? -1.686 -0.861 -1.719 1.00 89.44 309 TYR A C 1
ATOM 2371 O O . TYR A 1 309 ? -1.740 0.227 -1.145 1.00 89.44 309 TYR A O 1
ATOM 2379 N N . PRO A 1 310 ? -2.209 -1.033 -2.949 1.00 90.12 310 PRO A N 1
ATOM 2380 C CA . PRO A 1 310 ? -2.875 0.026 -3.698 1.00 90.12 310 PRO A CA 1
ATOM 2381 C C . PRO A 1 310 ? -4.367 0.027 -3.346 1.00 90.12 310 PRO A C 1
ATOM 2383 O O . PRO A 1 310 ? -5.240 -0.232 -4.177 1.00 90.12 310 PRO A O 1
ATOM 2386 N N . LEU A 1 311 ? -4.643 0.190 -2.056 1.00 90.75 311 LEU A N 1
ATOM 2387 C CA . LEU A 1 311 ? -5.948 -0.011 -1.444 1.00 90.75 311 LEU A CA 1
ATOM 2388 C C . LEU A 1 311 ? -6.214 1.092 -0.425 1.00 90.75 311 LEU A C 1
ATOM 2390 O O . LEU A 1 311 ? -5.286 1.586 0.207 1.00 90.75 311 LEU A O 1
ATOM 2394 N N . ASN A 1 312 ? -7.480 1.433 -0.210 1.00 84.81 312 ASN A N 1
ATOM 2395 C CA . ASN A 1 312 ? -7.844 2.316 0.892 1.00 84.81 312 ASN A CA 1
ATOM 2396 C C . ASN A 1 312 ? -7.942 1.526 2.205 1.00 84.81 312 ASN A C 1
ATOM 2398 O O . ASN A 1 312 ? -8.317 0.348 2.218 1.00 84.81 312 ASN A O 1
ATOM 2402 N N . ALA A 1 313 ? -7.612 2.194 3.311 1.00 86.12 313 ALA A N 1
ATOM 2403 C CA . ALA A 1 313 ? -7.842 1.695 4.661 1.00 86.12 313 ALA A CA 1
ATOM 2404 C C . ALA A 1 313 ? -9.343 1.459 4.922 1.00 86.12 313 ALA A C 1
ATOM 2406 O O . ALA A 1 313 ? -10.189 2.153 4.356 1.00 86.12 313 ALA A O 1
ATOM 2407 N N . SER A 1 314 ? -9.667 0.501 5.789 1.00 89.00 314 SER A N 1
ATOM 2408 C CA . SER A 1 314 ? -11.044 0.215 6.211 1.00 89.00 314 SER A CA 1
ATOM 2409 C C . SER A 1 314 ? -11.100 -0.299 7.645 1.00 89.00 314 SER A C 1
ATOM 2411 O O . SER A 1 314 ? -10.110 -0.790 8.193 1.00 89.00 314 SER A O 1
ATOM 2413 N N . GLU A 1 315 ? -12.275 -0.177 8.251 1.00 92.94 315 GLU A N 1
ATOM 2414 C CA . GLU A 1 315 ? -12.573 -0.650 9.600 1.00 92.94 315 GLU A CA 1
ATOM 2415 C C . GLU A 1 315 ? -13.860 -1.480 9.575 1.00 92.94 315 GLU A C 1
ATOM 2417 O O . GLU A 1 315 ? -14.735 -1.252 8.735 1.00 92.94 315 GLU A O 1
ATOM 2422 N N . SER A 1 316 ? -13.968 -2.469 10.462 1.00 95.56 316 SER A N 1
ATOM 2423 C CA . SER A 1 316 ? -15.186 -3.266 10.606 1.00 95.56 316 SER A CA 1
ATOM 2424 C C . SER A 1 316 ? -16.230 -2.511 11.425 1.00 95.56 316 SER A C 1
ATOM 2426 O O . SER A 1 316 ? -15.912 -1.561 12.143 1.00 95.56 316 SER A O 1
ATOM 2428 N N . ALA A 1 317 ? -17.469 -3.007 11.409 1.00 93.44 317 ALA A N 1
ATOM 2429 C CA . ALA A 1 317 ? -18.392 -2.730 12.504 1.00 93.44 317 ALA A CA 1
ATOM 2430 C C . ALA A 1 317 ? -17.759 -3.132 13.852 1.00 93.44 317 ALA A C 1
ATOM 2432 O O . ALA A 1 317 ? -16.893 -4.015 13.905 1.00 93.44 317 ALA A O 1
ATOM 2433 N N . GLU A 1 318 ? -18.186 -2.470 14.924 1.00 93.69 318 GLU A N 1
ATOM 2434 C CA . GLU A 1 318 ? -17.839 -2.880 16.280 1.00 93.69 318 GLU A CA 1
ATOM 2435 C C . GLU A 1 318 ? -18.706 -4.073 16.691 1.00 93.69 318 GLU A C 1
ATOM 2437 O O . GLU A 1 318 ? -19.925 -4.049 16.529 1.00 93.69 318 GLU A O 1
ATOM 2442 N N . GLU A 1 319 ? -18.068 -5.112 17.219 1.00 92.88 319 GLU A N 1
ATOM 2443 C CA . GLU A 1 319 ? -18.716 -6.336 17.686 1.00 92.88 319 GLU A CA 1
ATOM 2444 C C . GLU A 1 319 ? -18.491 -6.478 19.193 1.00 92.88 319 GLU A C 1
ATOM 2446 O O . GLU A 1 319 ? -17.368 -6.314 19.679 1.00 92.88 319 GLU A O 1
ATOM 2451 N N . THR A 1 320 ? -19.546 -6.803 19.939 1.00 93.12 320 THR A N 1
ATOM 2452 C CA . THR A 1 320 ? -19.498 -6.915 21.403 1.00 93.12 320 THR A CA 1
ATOM 2453 C C . THR A 1 320 ? -19.663 -8.364 21.845 1.00 93.12 320 THR A C 1
ATOM 2455 O O . THR A 1 320 ? -20.543 -9.080 21.364 1.00 93.12 320 THR A O 1
ATOM 2458 N N . ILE A 1 321 ? -18.838 -8.804 22.795 1.00 91.75 321 ILE A N 1
ATOM 2459 C CA . ILE A 1 321 ? -18.913 -10.141 23.394 1.00 91.75 321 ILE A CA 1
ATOM 2460 C C . ILE A 1 321 ? -18.812 -10.065 24.918 1.00 91.75 321 ILE A C 1
ATOM 2462 O O . ILE A 1 321 ? -18.083 -9.242 25.465 1.00 91.75 321 ILE A O 1
ATOM 2466 N N . HIS A 1 322 ? -19.544 -10.939 25.610 1.00 90.62 322 HIS A N 1
ATOM 2467 C CA . HIS A 1 322 ? -19.553 -11.012 27.068 1.00 90.62 322 HIS A CA 1
ATOM 2468 C C . HIS A 1 322 ? -18.972 -12.346 27.549 1.00 90.62 322 HIS A C 1
ATOM 2470 O O . HIS A 1 322 ? -19.572 -13.403 27.349 1.00 90.62 322 HIS A O 1
ATOM 2476 N N . LEU A 1 323 ? -17.810 -12.286 28.198 1.00 87.62 323 LEU A N 1
ATOM 2477 C CA . LEU A 1 323 ? -17.069 -13.434 28.708 1.00 87.62 323 LEU A CA 1
ATOM 2478 C C . LEU A 1 323 ? -17.380 -13.690 30.180 1.00 87.62 323 LEU A C 1
ATOM 2480 O O . LEU A 1 323 ? -17.290 -12.795 31.019 1.00 87.62 323 LEU A O 1
ATOM 2484 N N . ARG A 1 324 ? -17.695 -14.944 30.508 1.00 77.31 324 ARG A N 1
ATOM 2485 C CA . ARG A 1 324 ? -18.129 -15.346 31.857 1.00 77.31 324 ARG A CA 1
ATOM 2486 C C . ARG A 1 324 ? -16.986 -15.534 32.859 1.00 77.31 324 ARG A C 1
ATOM 2488 O O . ARG A 1 324 ? -17.254 -15.621 34.055 1.00 77.31 324 ARG A O 1
ATOM 2495 N N . GLY A 1 325 ? -15.743 -15.619 32.384 1.00 66.69 325 GLY A N 1
ATOM 2496 C CA . GLY A 1 325 ? -14.591 -16.057 33.169 1.00 66.69 325 GLY A CA 1
ATOM 2497 C C . GLY A 1 325 ? -14.553 -17.572 33.379 1.00 66.69 325 GLY A C 1
ATOM 2498 O O . GLY A 1 325 ? -15.573 -18.263 33.320 1.00 66.69 325 GLY A O 1
ATOM 2499 N N . GLU A 1 326 ? -13.367 -18.105 33.668 1.00 60.97 326 GLU A N 1
ATOM 2500 C CA . GLU A 1 326 ? -13.263 -19.437 34.263 1.00 60.97 326 GLU A CA 1
ATOM 2501 C C . GLU A 1 326 ? -13.675 -19.349 35.737 1.00 60.97 326 GLU A C 1
ATOM 2503 O O . GLU A 1 326 ? -13.065 -18.631 36.531 1.00 60.97 326 GLU A O 1
ATOM 2508 N N . GLY A 1 327 ? -14.748 -20.052 36.105 1.00 48.28 327 GLY A N 1
ATOM 2509 C CA . GLY A 1 327 ? -15.298 -19.992 37.456 1.00 48.28 327 GLY A CA 1
ATOM 2510 C C . GLY A 1 327 ? -14.288 -20.458 38.507 1.00 48.28 327 GLY A C 1
ATOM 2511 O O . GLY A 1 327 ? -13.824 -21.598 38.463 1.00 48.28 327 GLY A O 1
ATOM 2512 N N . LEU A 1 328 ? -13.994 -19.592 39.483 1.00 45.53 328 LEU A N 1
ATOM 2513 C CA . LEU A 1 328 ? -13.153 -19.923 40.635 1.00 45.53 328 LEU A CA 1
ATOM 2514 C C . LEU A 1 328 ? -13.660 -21.199 41.320 1.00 45.53 328 LEU A C 1
ATOM 2516 O O . LEU A 1 328 ? -14.783 -21.253 41.827 1.00 45.53 328 LEU A O 1
ATOM 2520 N N . SER A 1 329 ? -12.807 -22.225 41.365 1.00 41.78 329 SER A N 1
ATOM 2521 C CA . SER A 1 329 ? -13.085 -23.454 42.109 1.00 41.78 329 SER A CA 1
ATOM 2522 C C . SER A 1 329 ? -13.376 -23.118 43.579 1.00 41.78 329 SER A C 1
ATOM 2524 O O . SER A 1 329 ? -12.565 -22.427 44.195 1.00 41.78 329 SER A O 1
ATOM 2526 N N . PRO A 1 330 ? -14.472 -23.613 44.190 1.00 45.97 330 PRO A N 1
ATOM 2527 C CA . PRO A 1 330 ? -14.856 -23.265 45.564 1.00 45.97 330 PRO A CA 1
ATOM 2528 C C . PRO A 1 330 ? -13.991 -23.932 46.653 1.00 45.97 330 PRO A C 1
ATOM 2530 O O . PRO A 1 330 ? -14.213 -23.717 47.845 1.00 45.97 330 PRO A O 1
ATOM 2533 N N . LEU A 1 331 ? -12.983 -24.727 46.276 1.00 47.84 331 LEU A N 1
ATOM 2534 C CA . LEU A 1 331 ? -12.106 -25.449 47.205 1.00 47.84 331 LEU A CA 1
ATOM 2535 C C . LEU A 1 331 ? -11.355 -24.587 48.255 1.00 47.84 331 LEU A C 1
ATOM 2537 O O . LEU A 1 331 ? -11.270 -25.054 49.395 1.00 47.84 331 LEU A O 1
ATOM 2541 N N . PRO A 1 332 ? -10.846 -23.361 47.984 1.00 51.22 332 PRO A N 1
ATOM 2542 C CA . PRO A 1 332 ? -10.151 -22.582 49.010 1.00 51.22 332 PRO A CA 1
ATOM 2543 C C . PRO A 1 332 ? -11.107 -22.057 50.097 1.00 51.22 332 PRO A C 1
ATOM 2545 O O . PRO A 1 332 ? -10.711 -21.967 51.258 1.00 51.22 332 PRO A O 1
ATOM 2548 N N . PHE A 1 333 ? -12.385 -21.815 49.777 1.00 45.25 333 PHE A N 1
ATOM 2549 C CA . PHE A 1 333 ? -13.397 -21.440 50.775 1.00 45.25 333 PHE A CA 1
ATOM 2550 C C . PHE A 1 333 ? -13.708 -22.589 51.747 1.00 45.25 333 PHE A C 1
ATOM 2552 O O . PHE A 1 333 ? -13.877 -22.362 52.946 1.00 45.25 333 PHE A O 1
ATOM 2559 N N . VAL A 1 334 ? -13.716 -23.837 51.262 1.00 50.81 334 VAL A N 1
ATOM 2560 C CA . VAL A 1 334 ? -13.887 -25.027 52.116 1.00 50.81 334 VAL A CA 1
ATOM 2561 C C . VAL A 1 334 ? -12.680 -25.215 53.047 1.00 50.81 334 VAL A C 1
ATOM 2563 O O . VAL A 1 334 ? -12.856 -25.537 54.223 1.00 50.81 334 VAL A O 1
ATOM 2566 N N . ALA A 1 335 ? -11.461 -24.953 52.561 1.00 50.59 335 ALA A N 1
ATOM 2567 C CA . ALA A 1 335 ? -10.249 -24.997 53.382 1.00 50.59 335 ALA A CA 1
ATOM 2568 C C . ALA A 1 335 ? -10.239 -23.914 54.482 1.00 50.59 335 ALA A C 1
ATOM 2570 O O . ALA A 1 335 ? -9.907 -24.211 55.632 1.00 50.59 335 ALA A O 1
ATOM 2571 N N . ALA A 1 336 ? -10.667 -22.687 54.165 1.00 46.44 336 ALA A N 1
ATOM 2572 C CA . ALA A 1 336 ? -10.777 -21.596 55.136 1.00 46.44 336 ALA A CA 1
ATOM 2573 C C . ALA A 1 336 ? -11.799 -21.899 56.252 1.00 46.44 336 ALA A C 1
ATOM 2575 O O . ALA A 1 336 ? -11.511 -21.701 57.435 1.00 46.44 336 ALA A O 1
ATOM 2576 N N . LEU A 1 337 ? -12.962 -22.462 55.904 1.00 48.53 337 LEU A N 1
ATOM 2577 C CA . LEU A 1 337 ? -13.973 -22.882 56.884 1.00 48.53 337 LEU A CA 1
ATOM 2578 C C . LEU A 1 337 ? -13.487 -24.032 57.784 1.00 48.53 337 LEU A C 1
ATOM 2580 O O . LEU A 1 337 ? -13.777 -24.036 58.981 1.00 48.53 337 LEU A O 1
ATOM 2584 N N . ALA A 1 338 ? -12.699 -24.973 57.254 1.00 52.25 338 ALA A N 1
ATOM 2585 C CA . ALA A 1 338 ? -12.097 -26.038 58.059 1.00 52.25 338 ALA A CA 1
ATOM 2586 C C . ALA A 1 338 ? -11.070 -25.500 59.079 1.00 52.25 338 ALA A C 1
ATOM 2588 O O . ALA A 1 338 ? -11.029 -25.968 60.221 1.00 52.25 338 ALA A O 1
ATOM 2589 N N . ALA A 1 339 ? -10.281 -24.484 58.708 1.00 51.94 339 ALA A N 1
ATOM 2590 C CA . ALA A 1 339 ? -9.306 -23.854 59.601 1.00 51.94 339 ALA A CA 1
ATOM 2591 C C . ALA A 1 339 ? -9.965 -23.132 60.796 1.00 51.94 339 ALA A C 1
ATOM 2593 O O . ALA A 1 339 ? -9.464 -23.217 61.922 1.00 51.94 339 ALA A O 1
ATOM 2594 N N . LEU A 1 340 ? -11.122 -22.491 60.582 1.00 47.62 340 LEU A N 1
ATOM 2595 C CA . LEU A 1 340 ? -11.884 -21.805 61.636 1.00 47.62 340 LEU A CA 1
ATOM 2596 C C . LEU A 1 340 ? -12.473 -22.760 62.689 1.00 47.62 340 LEU A C 1
ATOM 2598 O O . LEU A 1 340 ? -12.602 -22.388 63.854 1.00 47.62 340 LEU A O 1
ATOM 2602 N N . ILE A 1 341 ? -12.785 -24.007 62.321 1.00 52.34 341 ILE A N 1
ATOM 2603 C CA . ILE A 1 341 ? -13.262 -25.023 63.276 1.00 52.34 341 ILE A CA 1
ATOM 2604 C C . ILE A 1 341 ? -12.094 -25.582 64.115 1.00 52.34 341 ILE A C 1
ATOM 2606 O O . ILE A 1 341 ? -12.265 -25.891 65.297 1.00 52.34 341 ILE A O 1
ATOM 2610 N N . GLY A 1 342 ? -10.888 -25.669 63.541 1.00 46.56 342 GLY A N 1
ATOM 2611 C CA . GLY A 1 342 ? -9.693 -26.168 64.234 1.00 46.56 342 GLY A CA 1
ATOM 2612 C C . GLY A 1 342 ? -9.170 -25.247 65.346 1.00 46.56 342 GLY A C 1
ATOM 2613 O O . GLY A 1 342 ? -8.745 -25.729 66.400 1.00 46.56 342 GLY A O 1
ATOM 2614 N N . SER A 1 343 ? -9.228 -23.926 65.154 1.00 47.00 343 SER A N 1
ATOM 2615 C CA . SER A 1 343 ? -8.679 -22.944 66.106 1.00 47.00 343 SER A CA 1
ATOM 2616 C C . SER A 1 343 ? -9.455 -22.877 67.432 1.00 47.00 343 SER A C 1
ATOM 2618 O O . SER A 1 343 ? -8.848 -22.768 68.504 1.00 47.00 343 SER A O 1
ATOM 2620 N N . GLY A 1 344 ? -10.784 -23.034 67.394 1.00 46.25 344 GLY A N 1
ATOM 2621 C CA . GLY A 1 344 ? -11.645 -22.991 68.583 1.00 46.25 344 GLY A CA 1
ATOM 2622 C C . GLY A 1 344 ? -11.383 -24.114 69.599 1.00 46.25 344 GLY A C 1
ATOM 2623 O O . GLY A 1 344 ? -11.503 -23.902 70.809 1.00 46.25 344 GLY A O 1
ATOM 2624 N N . TRP A 1 345 ? -10.969 -25.302 69.140 1.00 51.31 345 TRP A N 1
ATOM 2625 C CA . TRP A 1 345 ? -10.661 -26.433 70.029 1.00 51.31 345 TRP A CA 1
ATOM 2626 C C . TRP A 1 345 ? -9.338 -26.245 70.787 1.00 51.31 345 TRP A C 1
ATOM 2628 O O . TRP A 1 345 ? -9.220 -26.646 71.947 1.00 51.31 345 TRP A O 1
ATOM 2638 N N . TYR A 1 346 ? -8.355 -25.589 70.162 1.00 46.28 346 TYR A N 1
ATOM 2639 C CA . TYR A 1 346 ? -7.025 -25.386 70.741 1.00 46.28 346 TYR A CA 1
ATOM 2640 C C . TYR A 1 346 ? -7.029 -24.364 71.891 1.00 46.28 346 TYR A C 1
ATOM 2642 O O . TYR A 1 346 ? -6.404 -24.590 72.930 1.00 46.28 346 TYR A O 1
ATOM 2650 N N . LEU A 1 347 ? -7.784 -23.267 71.753 1.00 48.78 347 LEU A N 1
ATOM 2651 C CA . LEU A 1 347 ? -7.830 -22.197 72.760 1.00 48.78 347 LEU A CA 1
ATOM 2652 C C . LEU A 1 347 ? -8.559 -22.612 74.049 1.00 48.78 347 LEU A C 1
ATOM 2654 O O . LEU A 1 347 ? -8.097 -22.297 75.149 1.00 48.78 347 LEU A O 1
ATOM 2658 N N . ARG A 1 348 ? -9.641 -23.401 73.951 1.00 46.94 348 ARG A N 1
ATOM 2659 C CA . ARG A 1 348 ? -10.434 -23.820 75.124 1.00 46.94 348 ARG A CA 1
ATOM 2660 C C . ARG A 1 348 ? -9.654 -24.694 76.117 1.00 46.94 348 ARG A C 1
ATOM 2662 O O . ARG A 1 348 ? -10.020 -24.755 77.286 1.00 46.94 348 ARG A O 1
ATOM 2669 N N . ARG A 1 349 ? -8.561 -25.339 75.690 1.00 44.41 349 ARG A N 1
ATOM 2670 C CA . ARG A 1 349 ? -7.724 -26.193 76.554 1.00 44.41 349 ARG A CA 1
ATOM 2671 C C . ARG A 1 349 ? -6.715 -25.416 77.413 1.00 44.41 349 ARG A C 1
ATOM 2673 O O . ARG A 1 349 ? -6.141 -26.001 78.329 1.00 44.41 349 ARG A O 1
ATOM 2680 N N . ARG A 1 350 ? -6.489 -24.122 77.145 1.00 45.62 350 ARG A N 1
ATOM 2681 C CA . ARG A 1 350 ? -5.461 -23.315 77.835 1.00 45.62 350 ARG A CA 1
ATOM 2682 C C . ARG A 1 350 ? -6.003 -22.435 78.970 1.00 45.62 350 ARG A C 1
ATOM 2684 O O . ARG A 1 350 ? -5.230 -22.043 79.832 1.00 45.62 350 ARG A O 1
ATOM 2691 N N . ALA A 1 351 ? -7.314 -22.185 79.011 1.00 40.75 351 ALA A N 1
ATOM 2692 C CA . ALA A 1 351 ? -7.952 -21.270 79.967 1.00 40.75 351 ALA A CA 1
ATOM 2693 C C . ALA A 1 351 ? -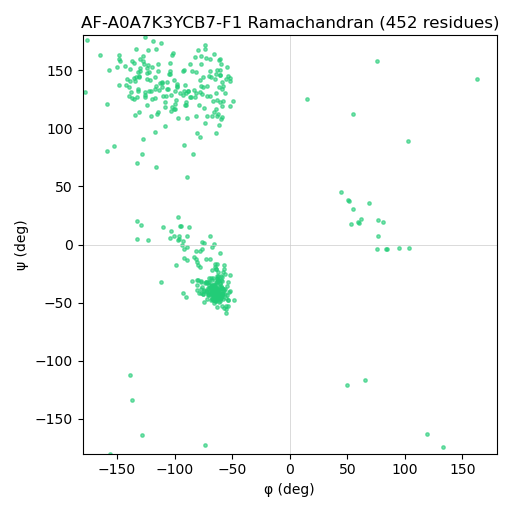8.220 -21.854 81.375 1.00 40.75 351 ALA A C 1
ATOM 2695 O O . ALA A 1 351 ? -8.651 -21.129 82.262 1.00 40.75 351 ALA A O 1
ATOM 2696 N N . SER A 1 352 ? -7.977 -23.148 81.613 1.00 39.53 352 SER A N 1
ATOM 2697 C CA . SER A 1 352 ? -8.239 -23.804 82.914 1.00 39.53 352 SER A CA 1
ATOM 2698 C C . SER A 1 352 ? -7.007 -23.902 83.823 1.00 39.53 352 SER A C 1
ATOM 2700 O O . SER A 1 352 ? -6.924 -24.812 84.648 1.00 39.53 352 SER A O 1
ATOM 2702 N N . ARG A 1 353 ? -6.008 -23.027 83.645 1.00 38.03 353 ARG A N 1
ATOM 2703 C CA . ARG A 1 353 ? -4.792 -23.037 84.468 1.00 38.03 353 ARG A CA 1
ATOM 2704 C C . ARG A 1 353 ? -4.149 -21.651 84.565 1.00 38.03 353 ARG A C 1
ATOM 2706 O O . ARG A 1 353 ? -3.240 -21.364 83.794 1.00 38.03 353 ARG A O 1
ATOM 2713 N N . GLN A 1 354 ? -4.633 -20.834 85.505 1.00 33.16 354 GLN A N 1
ATOM 2714 C CA . GLN A 1 354 ? -3.868 -20.160 86.577 1.00 33.16 354 GLN A CA 1
ATOM 2715 C C . GLN A 1 354 ? -4.696 -19.000 87.174 1.00 33.16 354 GLN A C 1
ATOM 2717 O O . GLN A 1 354 ? -5.457 -18.350 86.462 1.00 33.16 354 GLN A O 1
ATOM 2722 N N . GLU A 1 355 ? -4.595 -18.811 88.490 1.00 35.41 355 GLU A N 1
ATOM 2723 C CA . GLU A 1 355 ? -5.494 -17.997 89.325 1.00 35.41 355 GLU A CA 1
ATOM 2724 C C . GLU A 1 355 ? -4.924 -16.604 89.683 1.00 35.41 355 GLU A C 1
ATOM 2726 O O . GLU A 1 355 ? -3.722 -16.377 89.569 1.00 35.41 355 GLU A O 1
ATOM 2731 N N . GLU A 1 356 ? -5.825 -15.728 90.158 1.00 30.91 356 GLU A N 1
ATOM 2732 C CA . GLU A 1 356 ? -5.628 -14.587 91.084 1.00 30.91 356 GLU A CA 1
ATOM 2733 C C . GLU A 1 356 ? -4.589 -13.479 90.781 1.00 30.91 356 GLU A C 1
ATOM 2735 O O . GLU A 1 356 ? -3.394 -13.654 91.001 1.00 30.91 356 GLU A O 1
ATOM 2740 N N . TYR A 1 357 ? -5.076 -12.254 90.494 1.00 29.06 357 TYR A N 1
ATOM 2741 C CA . TYR A 1 357 ? -4.995 -11.119 91.446 1.00 29.06 357 TYR A CA 1
ATOM 2742 C C . TYR A 1 357 ? -5.938 -9.941 91.070 1.00 29.06 357 TYR A C 1
ATOM 2744 O O . TYR A 1 357 ? -6.408 -9.856 89.937 1.00 29.06 357 TYR A O 1
ATOM 2752 N N . THR A 1 358 ? -6.201 -9.041 92.025 1.00 30.62 358 THR A N 1
ATOM 2753 C CA . THR A 1 358 ? -7.122 -7.871 91.984 1.00 30.62 358 THR A CA 1
ATOM 2754 C C . THR A 1 358 ? -6.349 -6.521 92.020 1.00 30.62 358 THR A C 1
ATOM 2756 O O . THR A 1 358 ? -5.132 -6.521 92.168 1.00 30.62 358 THR A O 1
ATOM 2759 N N . ASP A 1 359 ? -6.908 -5.309 91.874 1.00 34.81 359 ASP A N 1
ATOM 2760 C CA . ASP A 1 359 ? -8.311 -4.846 91.926 1.00 34.81 359 ASP A CA 1
ATOM 2761 C C . ASP A 1 359 ? -8.623 -3.813 90.776 1.00 34.81 359 ASP A C 1
ATOM 2763 O O . ASP A 1 359 ? -8.249 -4.167 89.655 1.00 34.81 359 ASP A O 1
ATOM 2767 N N . PRO A 1 360 ? -9.286 -2.618 90.877 1.00 51.56 360 PRO A N 1
ATOM 2768 C CA . PRO A 1 360 ? -10.087 -2.106 89.742 1.00 51.56 360 PRO A CA 1
ATOM 2769 C C . PRO A 1 360 ? -9.784 -0.642 89.301 1.00 51.56 360 PRO A C 1
ATOM 2771 O O . PRO A 1 360 ? -8.831 -0.019 89.765 1.00 51.56 360 PRO A O 1
ATOM 2774 N N . SER A 1 361 ? -10.709 -0.052 88.518 1.00 30.58 361 SER A N 1
ATOM 2775 C CA . SER A 1 361 ? -10.988 1.403 88.340 1.00 30.58 361 SER A CA 1
ATOM 2776 C C . SER A 1 361 ? -10.484 2.111 87.064 1.00 30.58 361 SER A C 1
ATOM 2778 O O . SER A 1 361 ? -9.466 2.797 87.111 1.00 30.58 361 SER A O 1
ATOM 2780 N N . HIS A 1 362 ? -11.286 2.116 85.986 1.00 28.77 362 HIS A N 1
ATOM 2781 C CA . HIS A 1 362 ? -11.960 3.342 85.492 1.00 28.77 362 HIS A CA 1
ATOM 2782 C C . HIS A 1 362 ? -12.871 3.082 84.274 1.00 28.77 362 HIS A C 1
ATOM 2784 O O . HIS A 1 362 ? -12.445 2.522 83.271 1.00 28.77 362 HIS A O 1
ATOM 2790 N N . GLU A 1 363 ? -14.095 3.601 84.350 1.00 33.38 363 GLU A N 1
ATOM 2791 C CA . GLU A 1 363 ? -14.937 4.041 83.226 1.00 33.38 363 GLU A CA 1
ATOM 2792 C C . GLU A 1 363 ? -15.136 5.568 83.378 1.00 33.38 363 GLU A C 1
ATOM 2794 O O . GLU A 1 363 ? -14.919 6.075 84.486 1.00 33.38 363 GLU A O 1
ATOM 2799 N N . PRO A 1 364 ? -15.663 6.312 82.383 1.00 44.97 364 PRO A N 1
ATOM 2800 C CA . PRO A 1 364 ? -15.695 6.082 80.931 1.00 44.97 364 PRO A CA 1
ATOM 2801 C C . PRO A 1 364 ? -15.115 7.291 80.143 1.00 44.97 364 PRO A C 1
ATOM 2803 O O . PRO A 1 364 ? -14.766 8.314 80.731 1.00 44.97 364 PRO A O 1
ATOM 2806 N N . GLY A 1 365 ? -15.042 7.219 78.805 1.00 28.20 365 GLY A N 1
ATOM 2807 C CA . GLY A 1 365 ? -14.480 8.308 77.984 1.00 28.20 365 GLY A CA 1
ATOM 2808 C C . GLY A 1 365 ? -14.904 8.324 76.510 1.00 28.20 365 GLY A C 1
ATOM 2809 O O . GLY A 1 365 ? -14.156 7.856 75.666 1.00 28.20 365 GLY A O 1
ATOM 2810 N N . ILE A 1 366 ? -16.103 8.863 76.265 1.00 33.84 366 ILE A N 1
ATOM 2811 C CA . ILE A 1 366 ? -16.615 9.606 75.085 1.00 33.84 366 ILE A CA 1
ATOM 2812 C C . ILE A 1 366 ? -15.795 9.544 73.768 1.00 33.84 366 ILE A C 1
ATOM 2814 O O . ILE A 1 366 ? -14.646 9.978 73.713 1.00 33.84 366 ILE A O 1
ATOM 2818 N N . GLU A 1 367 ? -16.468 9.134 72.685 1.00 41.31 367 GLU A N 1
ATOM 2819 C CA . GLU A 1 367 ? -16.023 9.227 71.281 1.00 41.31 367 GLU A CA 1
ATOM 2820 C C . GLU A 1 367 ? -15.781 10.678 70.811 1.00 41.31 367 GLU A C 1
ATOM 2822 O O . GLU A 1 367 ? -16.559 11.576 71.144 1.00 41.31 367 GLU A O 1
ATOM 2827 N N . PRO A 1 368 ? -14.796 10.895 69.926 1.00 36.47 368 PRO A N 1
ATOM 2828 C CA . PRO A 1 368 ? -14.865 11.896 68.867 1.00 36.47 368 PRO A CA 1
ATOM 2829 C C . PRO A 1 368 ? -15.138 11.233 67.507 1.00 36.47 368 PRO A C 1
ATOM 2831 O O . PRO A 1 368 ? -14.677 10.125 67.238 1.00 36.47 368 PRO A O 1
ATOM 2834 N N . GLU A 1 369 ? -15.865 11.942 66.647 1.00 39.31 369 GLU A N 1
ATOM 2835 C CA . GLU A 1 369 ? -16.210 11.532 65.281 1.00 39.31 369 GLU A CA 1
ATOM 2836 C C . GLU A 1 369 ? -14.949 11.283 64.426 1.00 39.31 369 GLU A C 1
ATOM 2838 O O . GLU A 1 369 ? -14.030 12.104 64.417 1.00 39.31 369 GLU A O 1
ATOM 2843 N N . GLU A 1 370 ? -14.899 10.169 63.683 1.00 35.06 370 GLU A N 1
ATOM 2844 C CA . GLU A 1 370 ? -13.838 9.941 62.692 1.00 35.06 370 GLU A CA 1
ATOM 2845 C C . GLU A 1 370 ? -14.045 10.853 61.475 1.00 35.06 370 GLU A C 1
ATOM 2847 O O . GLU A 1 370 ? -14.960 10.661 60.670 1.00 35.06 370 GLU A O 1
ATOM 2852 N N . GLU A 1 371 ? -13.154 11.833 61.317 1.00 34.31 371 GLU A N 1
ATOM 2853 C CA . GLU A 1 371 ? -12.959 12.530 60.046 1.00 34.31 371 GLU A CA 1
ATOM 2854 C C . GLU A 1 371 ? -12.585 11.513 58.955 1.00 34.31 371 GLU A C 1
ATOM 2856 O O . GLU A 1 371 ? -11.761 10.619 59.169 1.00 34.31 371 GLU A O 1
ATOM 2861 N N . ALA A 1 372 ? -13.192 11.647 57.774 1.00 36.44 372 ALA A N 1
ATOM 2862 C CA . ALA A 1 372 ? -13.004 10.713 56.670 1.00 36.44 372 ALA A CA 1
ATOM 2863 C C . ALA A 1 372 ? -11.537 10.681 56.203 1.00 36.44 372 ALA A C 1
ATOM 2865 O O . ALA A 1 372 ? -11.079 11.571 55.486 1.00 36.44 372 ALA A O 1
ATOM 2866 N N . ARG A 1 373 ? -10.804 9.631 56.590 1.00 32.97 373 ARG A N 1
ATOM 2867 C CA . ARG A 1 373 ? -9.471 9.341 56.054 1.00 32.97 373 ARG A CA 1
ATOM 2868 C C . ARG A 1 373 ? -9.572 8.904 54.598 1.00 32.97 373 ARG A C 1
ATOM 2870 O O . ARG A 1 373 ? -10.293 7.962 54.279 1.00 32.97 373 ARG A O 1
ATOM 2877 N N . GLU A 1 374 ? -8.797 9.568 53.749 1.00 44.03 374 GLU A N 1
ATOM 2878 C CA . GLU A 1 374 ? -8.600 9.201 52.347 1.00 44.03 374 GLU A CA 1
ATOM 2879 C C . GLU A 1 374 ? -8.108 7.748 52.226 1.00 44.03 374 GLU A C 1
ATOM 2881 O O . GLU A 1 374 ? -7.329 7.264 53.056 1.00 44.03 374 GLU A O 1
ATOM 2886 N N . GLU A 1 375 ? -8.585 7.035 51.203 1.00 46.31 375 GLU A N 1
ATOM 2887 C CA . GLU A 1 375 ? -8.330 5.603 51.032 1.00 46.31 375 GLU A CA 1
ATOM 2888 C C . GLU A 1 375 ? -6.831 5.321 50.837 1.00 46.31 375 GLU A C 1
ATOM 2890 O O . GLU A 1 375 ? -6.230 5.646 49.811 1.00 46.31 375 GLU A O 1
ATOM 2895 N N . ALA A 1 376 ? -6.212 4.683 51.833 1.00 54.06 376 ALA A N 1
ATOM 2896 C CA . ALA A 1 376 ? -4.807 4.308 51.766 1.00 54.06 376 ALA A CA 1
ATOM 2897 C C . ALA A 1 376 ? -4.588 3.250 50.673 1.00 54.06 376 ALA A C 1
ATOM 2899 O O . ALA A 1 376 ? -5.027 2.105 50.801 1.00 54.06 376 ALA A O 1
ATOM 2900 N N . VAL A 1 377 ? -3.859 3.619 49.616 1.00 60.69 377 VAL A N 1
ATOM 2901 C CA . VAL A 1 377 ? -3.514 2.700 48.525 1.00 60.69 377 VAL A CA 1
ATOM 2902 C C . VAL A 1 377 ? -2.727 1.509 49.077 1.00 60.69 377 VAL A C 1
ATOM 2904 O O . VAL A 1 377 ? -1.643 1.666 49.652 1.00 60.69 377 VAL A O 1
ATOM 2907 N N . SER A 1 378 ? -3.296 0.314 48.898 1.00 70.25 378 SER A N 1
ATOM 2908 C CA . SER A 1 378 ? -2.649 -0.959 49.202 1.00 70.25 378 SER A CA 1
ATOM 2909 C C . SER A 1 378 ? -1.958 -1.501 47.956 1.00 70.25 378 SER A C 1
ATOM 2911 O O . SER A 1 378 ? -2.567 -1.619 46.894 1.00 70.25 378 SER A O 1
ATOM 2913 N N . ILE A 1 379 ? -0.682 -1.847 48.108 1.00 77.25 379 ILE A N 1
ATOM 2914 C CA . ILE A 1 379 ? 0.142 -2.496 47.079 1.00 77.25 379 ILE A CA 1
ATOM 2915 C C . ILE A 1 379 ? 0.349 -3.994 47.352 1.00 77.25 379 ILE A C 1
ATOM 2917 O O . ILE A 1 379 ? 1.121 -4.655 46.657 1.00 77.25 379 ILE A O 1
ATOM 2921 N N . GLU A 1 380 ? -0.308 -4.539 48.380 1.00 74.00 380 GLU A N 1
ATOM 2922 C CA . GLU A 1 380 ? -0.093 -5.911 48.837 1.00 74.00 380 GLU A CA 1
ATOM 2923 C C . GLU A 1 380 ? -0.553 -6.933 47.782 1.00 74.00 380 GLU A C 1
ATOM 2925 O O . GLU A 1 380 ? -1.699 -6.934 47.339 1.00 74.00 380 GLU A O 1
ATOM 2930 N N . GLY A 1 381 ? 0.365 -7.809 47.363 1.00 73.06 381 GLY A N 1
ATOM 2931 C CA . GLY A 1 381 ? 0.111 -8.834 46.344 1.00 73.06 381 GLY A CA 1
ATOM 2932 C C . GLY A 1 381 ? 0.244 -8.375 44.885 1.00 73.06 381 GLY A C 1
ATOM 2933 O O . GLY A 1 381 ? 0.156 -9.222 43.996 1.00 73.06 381 GLY A O 1
ATOM 2934 N N . LEU A 1 382 ? 0.499 -7.088 44.613 1.00 79.56 382 LEU A N 1
ATOM 2935 C CA . LEU A 1 382 ? 0.739 -6.605 43.248 1.00 79.56 382 LEU A CA 1
ATOM 2936 C C . LEU A 1 382 ? 2.147 -6.978 42.738 1.00 79.56 382 LEU A C 1
ATOM 2938 O O . LEU A 1 382 ? 3.121 -6.902 43.492 1.00 79.56 382 LEU A O 1
ATOM 2942 N N . PRO A 1 383 ? 2.309 -7.297 41.438 1.00 83.81 383 PRO A N 1
ATOM 2943 C CA . PRO A 1 383 ? 3.615 -7.343 40.787 1.00 83.81 383 PRO A CA 1
ATOM 2944 C C . PRO A 1 383 ? 4.390 -6.022 40.969 1.00 83.81 383 PRO A C 1
ATOM 2946 O O . PRO A 1 383 ? 3.780 -4.954 40.889 1.00 83.81 383 PRO A O 1
ATOM 2949 N N . PRO A 1 384 ? 5.733 -6.027 41.116 1.00 84.25 384 PRO A N 1
ATOM 2950 C CA . PRO A 1 384 ? 6.498 -4.823 41.472 1.00 84.25 384 PRO A CA 1
ATOM 2951 C C . PRO A 1 384 ? 6.273 -3.591 40.577 1.00 84.25 384 PRO A C 1
ATOM 2953 O O . PRO A 1 384 ? 6.306 -2.457 41.050 1.00 84.25 384 PRO A O 1
ATOM 2956 N N . ARG A 1 385 ? 6.004 -3.781 39.278 1.00 82.56 385 ARG A N 1
ATOM 2957 C CA . ARG A 1 385 ? 5.702 -2.667 38.355 1.00 82.56 385 ARG A CA 1
ATOM 2958 C C . ARG A 1 385 ? 4.281 -2.129 38.502 1.00 82.56 385 ARG A C 1
ATOM 2960 O O . ARG A 1 385 ? 4.061 -0.939 38.291 1.00 82.56 385 ARG A O 1
ATOM 2967 N N . GLU A 1 386 ? 3.331 -2.984 38.860 1.00 82.75 386 GLU A N 1
ATOM 2968 C CA . GLU A 1 386 ? 1.941 -2.601 39.120 1.00 82.75 386 GLU A CA 1
ATOM 2969 C C . GLU A 1 386 ? 1.838 -1.879 40.466 1.00 82.75 386 GLU A C 1
ATOM 2971 O O . GLU A 1 386 ? 1.212 -0.825 40.531 1.00 82.75 386 GLU A O 1
ATOM 2976 N N . ALA A 1 387 ? 2.579 -2.336 41.483 1.00 85.56 387 ALA A N 1
ATOM 2977 C CA . ALA A 1 387 ? 2.777 -1.607 42.735 1.00 85.56 387 ALA A CA 1
ATOM 2978 C C . ALA A 1 387 ? 3.334 -0.190 42.484 1.00 85.56 387 ALA A C 1
ATOM 2980 O O . ALA A 1 387 ? 2.715 0.793 42.883 1.00 85.56 387 ALA A O 1
ATOM 2981 N N . ALA A 1 388 ? 4.438 -0.053 41.738 1.00 86.62 388 ALA A N 1
ATOM 2982 C CA . ALA A 1 388 ? 4.990 1.263 41.389 1.00 86.62 388 ALA A CA 1
ATOM 2983 C C . ALA A 1 388 ? 4.012 2.146 40.583 1.00 86.62 388 ALA A C 1
ATOM 2985 O O . ALA A 1 388 ? 4.001 3.364 40.750 1.00 86.62 388 ALA A O 1
ATOM 2986 N N . THR A 1 389 ? 3.170 1.540 39.738 1.00 89.19 389 THR A N 1
ATOM 2987 C CA . THR A 1 389 ? 2.122 2.241 38.976 1.00 89.19 389 THR A CA 1
ATOM 2988 C C . THR A 1 389 ? 1.025 2.767 39.902 1.00 89.19 389 THR A C 1
ATOM 2990 O O . THR A 1 389 ? 0.687 3.948 39.831 1.00 89.19 389 THR A O 1
ATOM 2993 N N . ALA A 1 390 ? 0.522 1.941 40.825 1.00 86.56 390 ALA A N 1
ATOM 2994 C CA . ALA A 1 390 ? -0.463 2.350 41.826 1.00 86.56 390 ALA A CA 1
ATOM 2995 C C . ALA A 1 390 ? 0.061 3.501 42.704 1.00 86.56 390 ALA A C 1
ATOM 2997 O O . ALA A 1 390 ? -0.640 4.492 42.904 1.00 86.56 390 ALA A O 1
ATOM 2998 N N . LEU A 1 391 ? 1.322 3.427 43.143 1.00 89.94 391 LEU A N 1
ATOM 2999 C CA . LEU A 1 391 ? 1.975 4.489 43.918 1.00 89.94 391 LEU A CA 1
ATOM 3000 C C . LEU A 1 391 ? 2.144 5.791 43.123 1.00 89.94 391 LEU A C 1
ATOM 3002 O O . LEU A 1 391 ? 1.975 6.873 43.683 1.00 89.94 391 LEU A O 1
ATOM 3006 N N . PHE A 1 392 ? 2.437 5.714 41.820 1.00 90.88 392 PHE A N 1
ATOM 3007 C CA . PHE A 1 392 ? 2.466 6.898 40.958 1.00 90.88 392 PHE A CA 1
ATOM 3008 C C . PHE A 1 392 ? 1.094 7.563 40.849 1.00 90.88 392 PHE A C 1
ATOM 3010 O O . PHE A 1 392 ? 1.008 8.783 40.982 1.00 90.88 392 PHE A O 1
ATOM 3017 N N . HIS A 1 393 ? 0.024 6.789 40.649 1.00 86.69 393 HIS A N 1
ATOM 3018 C CA . HIS A 1 393 ? -1.331 7.341 40.614 1.00 86.69 393 HIS A CA 1
ATOM 3019 C C . HIS A 1 393 ? -1.736 7.945 41.967 1.00 86.69 393 HIS A C 1
ATOM 3021 O O . HIS A 1 393 ? -2.292 9.041 41.981 1.00 86.69 393 HIS A O 1
ATOM 3027 N N . ALA A 1 394 ? -1.371 7.303 43.082 1.00 88.00 394 ALA A N 1
ATOM 3028 C CA . ALA A 1 394 ? -1.593 7.813 44.435 1.00 88.00 394 ALA A CA 1
ATOM 3029 C C . ALA A 1 394 ? -0.921 9.179 44.662 1.00 88.00 394 ALA A C 1
ATOM 3031 O O . ALA A 1 394 ? -1.587 10.146 45.029 1.00 88.00 394 ALA A O 1
ATOM 3032 N N . LEU A 1 395 ? 0.384 9.292 44.373 1.00 89.31 395 LEU A N 1
ATOM 3033 C CA . LEU A 1 395 ? 1.108 10.558 44.512 1.00 89.31 395 LEU A CA 1
ATOM 3034 C C . LEU A 1 395 ? 0.566 11.629 43.554 1.00 89.31 395 LEU A C 1
ATOM 3036 O O . LEU A 1 395 ? 0.432 12.789 43.934 1.00 89.31 395 LEU A O 1
ATOM 3040 N N . ARG A 1 396 ? 0.231 11.250 42.315 1.00 89.12 396 ARG A N 1
ATOM 3041 C CA . ARG A 1 396 ? -0.322 12.170 41.313 1.00 89.12 396 ARG A CA 1
ATOM 3042 C C . ARG A 1 396 ? -1.668 12.752 41.758 1.00 89.12 396 ARG A C 1
ATOM 3044 O O . ARG A 1 396 ? -1.875 13.950 41.588 1.00 89.12 396 ARG A O 1
ATOM 3051 N N . ALA A 1 397 ? -2.538 11.927 42.344 1.00 86.31 397 ALA A N 1
ATOM 3052 C CA . ALA A 1 397 ? -3.812 12.356 42.915 1.00 86.31 397 ALA A CA 1
ATOM 3053 C C . ALA A 1 397 ? -3.609 13.260 44.144 1.00 86.31 397 ALA A C 1
ATOM 3055 O O . ALA A 1 397 ? -4.188 14.341 44.195 1.00 86.31 397 ALA A O 1
ATOM 3056 N N . ARG A 1 398 ? -2.713 12.887 45.075 1.00 89.12 398 ARG A N 1
ATOM 3057 C CA . ARG A 1 398 ? -2.374 13.699 46.264 1.00 89.12 398 ARG A CA 1
ATOM 3058 C C . ARG A 1 398 ? -1.831 15.093 45.915 1.00 89.12 398 ARG A C 1
ATOM 3060 O O . ARG A 1 398 ? -1.975 16.023 46.701 1.00 89.12 398 ARG A O 1
ATOM 3067 N N . LEU A 1 399 ? -1.196 15.239 44.752 1.00 87.69 399 LEU A N 1
ATOM 3068 C CA . LEU A 1 399 ? -0.644 16.504 44.253 1.00 87.69 399 LEU A CA 1
ATOM 3069 C C . LEU A 1 399 ? -1.576 17.259 43.280 1.00 87.69 399 LEU A C 1
ATOM 3071 O O . LEU A 1 399 ? -1.137 18.246 42.692 1.00 87.69 399 LEU A O 1
ATOM 3075 N N . ASP A 1 400 ? -2.820 16.802 43.084 1.00 89.81 400 ASP A N 1
ATOM 3076 C CA . ASP A 1 400 ? -3.810 17.365 42.141 1.00 89.81 400 ASP A CA 1
ATOM 3077 C C . ASP A 1 400 ? -3.270 17.539 40.699 1.00 89.81 400 ASP A C 1
ATOM 3079 O O . ASP A 1 400 ? -3.541 18.508 39.985 1.00 89.81 400 ASP A O 1
ATOM 3083 N N . ILE A 1 401 ? -2.439 16.591 40.246 1.00 85.69 401 ILE A N 1
ATOM 3084 C CA . ILE A 1 401 ? -1.829 16.641 38.912 1.00 85.69 401 ILE A CA 1
ATOM 3085 C C . ILE A 1 401 ? -2.724 15.910 37.902 1.00 85.69 401 ILE A C 1
ATOM 3087 O O . ILE A 1 401 ? -2.954 14.705 37.994 1.00 85.69 401 ILE A O 1
ATOM 3091 N N . ALA A 1 402 ? -3.172 16.637 36.875 1.00 79.38 402 ALA A N 1
ATOM 3092 C CA . ALA A 1 402 ? -4.079 16.125 35.846 1.00 79.38 402 ALA A CA 1
ATOM 3093 C C . ALA A 1 402 ? -3.609 14.814 35.180 1.00 79.38 402 ALA A C 1
ATOM 3095 O O . ALA A 1 402 ? -2.431 14.622 34.864 1.00 79.38 402 ALA A O 1
ATOM 3096 N N . GLU A 1 403 ? -4.564 13.932 34.870 1.00 73.56 403 GLU A N 1
ATOM 3097 C CA . GLU A 1 403 ? -4.269 12.553 34.459 1.00 73.56 403 GLU A CA 1
ATOM 3098 C C . GLU A 1 403 ? -3.498 12.404 33.142 1.00 73.56 403 GLU A C 1
ATOM 3100 O O . GLU A 1 403 ? -2.846 11.384 32.908 1.00 73.56 403 GLU A O 1
ATOM 3105 N N . THR A 1 404 ? -3.549 13.431 32.295 1.00 76.00 404 THR A N 1
ATOM 3106 C CA . THR A 1 404 ? -2.882 13.496 30.989 1.00 76.00 404 THR A CA 1
ATOM 3107 C C . THR A 1 404 ? -1.385 13.804 31.077 1.00 76.00 404 THR A C 1
ATOM 3109 O O . THR A 1 404 ? -0.705 13.810 30.050 1.00 76.00 404 THR A O 1
ATOM 3112 N N . LYS A 1 405 ? -0.851 14.085 32.274 1.00 72.94 405 LYS A N 1
ATOM 3113 C CA . LYS A 1 405 ? 0.564 14.420 32.478 1.00 72.94 405 LYS A CA 1
ATOM 3114 C C . LYS A 1 405 ? 1.437 13.167 32.531 1.00 72.94 405 LYS A C 1
ATOM 3116 O O . LYS A 1 405 ? 1.153 12.218 33.263 1.00 72.94 405 LYS A O 1
ATOM 3121 N N . THR A 1 406 ? 2.519 13.182 31.752 1.00 86.31 406 THR A N 1
ATOM 3122 C CA . THR A 1 406 ? 3.553 12.137 31.800 1.00 86.31 406 THR A CA 1
ATOM 3123 C C . THR A 1 406 ? 4.389 12.277 33.079 1.00 86.31 406 THR A C 1
ATOM 3125 O O . THR A 1 406 ? 4.426 13.372 33.641 1.00 86.31 406 THR A O 1
ATOM 3128 N N . PRO A 1 407 ? 5.121 11.239 33.534 1.00 83.38 407 PRO A N 1
ATOM 3129 C CA . PRO A 1 407 ? 6.019 11.362 34.690 1.00 83.38 407 PRO A CA 1
ATOM 3130 C C . PRO A 1 407 ? 6.997 12.542 34.558 1.00 83.38 407 PRO A C 1
ATOM 3132 O O . PRO A 1 407 ? 7.155 13.323 35.494 1.00 83.38 407 PRO A O 1
ATOM 3135 N N . ARG A 1 408 ? 7.537 12.766 33.354 1.00 83.00 408 ARG A N 1
ATOM 3136 C CA . ARG A 1 408 ? 8.403 13.908 33.029 1.00 83.00 408 ARG A CA 1
ATOM 3137 C C . ARG A 1 408 ? 7.725 15.273 33.163 1.00 83.00 408 ARG A C 1
ATOM 3139 O O . ARG A 1 408 ? 8.396 16.272 33.415 1.00 83.00 408 ARG A O 1
ATOM 3146 N N . ASP A 1 409 ? 6.414 15.345 32.957 1.00 81.56 409 ASP A N 1
ATOM 3147 C CA . ASP A 1 409 ? 5.643 16.568 33.187 1.00 81.56 409 ASP A CA 1
ATOM 3148 C C . ASP A 1 409 ? 5.315 16.734 34.672 1.00 81.56 409 ASP A C 1
ATOM 3150 O O . ASP A 1 409 ? 5.438 17.841 35.191 1.00 81.56 409 ASP A O 1
ATOM 3154 N N . CYS A 1 410 ? 4.994 15.645 35.379 1.00 84.31 410 CYS A N 1
ATOM 3155 C CA . CYS A 1 410 ? 4.817 15.651 36.831 1.00 84.31 410 CYS A CA 1
ATOM 3156 C C . CYS A 1 410 ? 6.085 16.146 37.552 1.00 84.31 410 CYS A C 1
ATOM 3158 O O . CYS A 1 410 ? 5.983 17.003 38.424 1.00 84.31 410 CYS A O 1
ATOM 3160 N N . ALA A 1 411 ? 7.277 15.715 37.119 1.00 88.88 411 ALA A N 1
ATOM 3161 C CA . ALA A 1 411 ? 8.565 16.189 37.642 1.00 88.88 411 ALA A CA 1
ATOM 3162 C C . ALA A 1 411 ? 8.786 17.706 37.467 1.00 88.88 411 ALA A C 1
ATOM 3164 O O . ALA A 1 411 ? 9.436 18.335 38.298 1.00 88.88 411 ALA A O 1
ATOM 3165 N N . LYS A 1 412 ? 8.229 18.317 36.411 1.00 85.75 412 LYS A N 1
ATOM 3166 C CA . LYS A 1 412 ? 8.275 19.777 36.198 1.00 85.75 412 LYS A CA 1
ATOM 3167 C C . LYS A 1 412 ? 7.225 20.523 37.021 1.00 85.75 412 LYS A C 1
ATOM 3169 O O . LYS A 1 412 ? 7.474 21.652 37.429 1.00 85.75 412 LYS A O 1
ATOM 3174 N N . ILE A 1 413 ? 6.050 19.918 37.211 1.00 85.62 413 ILE A N 1
ATOM 3175 C CA . ILE A 1 413 ? 4.924 20.500 37.958 1.00 85.62 413 ILE A CA 1
ATOM 3176 C C . ILE A 1 413 ? 5.205 20.471 39.466 1.00 85.62 413 ILE A C 1
ATOM 3178 O O . ILE A 1 413 ? 4.943 21.454 40.153 1.00 85.62 413 ILE A O 1
ATOM 3182 N N . ALA A 1 414 ? 5.799 19.385 39.966 1.00 88.00 414 ALA A N 1
ATOM 3183 C CA . ALA A 1 414 ? 6.164 19.202 41.366 1.00 88.00 414 ALA A CA 1
ATOM 3184 C C . ALA A 1 414 ? 7.650 18.789 41.509 1.00 88.00 414 ALA A C 1
ATOM 3186 O O . ALA A 1 414 ? 7.948 17.619 41.762 1.00 88.00 414 ALA A O 1
ATOM 3187 N N . PRO A 1 415 ? 8.605 19.738 41.384 1.00 87.56 415 PRO A N 1
ATOM 3188 C CA . PRO A 1 415 ? 10.045 19.446 41.422 1.00 87.56 415 PRO A CA 1
ATOM 3189 C C . PRO A 1 415 ? 10.535 18.790 42.720 1.00 87.56 415 PRO A C 1
ATOM 3191 O O . PRO A 1 415 ? 11.501 18.031 42.688 1.00 87.56 415 PRO A O 1
ATOM 3194 N N . ALA A 1 416 ? 9.841 19.030 43.838 1.00 85.69 416 ALA A N 1
ATOM 3195 C CA . ALA A 1 416 ? 10.092 18.401 45.139 1.00 85.69 416 ALA A CA 1
ATOM 3196 C C . ALA A 1 416 ? 9.782 16.890 45.186 1.00 85.69 416 ALA A C 1
ATOM 3198 O O . ALA A 1 416 ? 9.971 16.271 46.220 1.00 85.69 416 ALA A O 1
ATOM 3199 N N . TYR A 1 417 ? 9.284 16.315 44.088 1.00 90.44 417 TYR A N 1
ATOM 3200 C CA . TYR A 1 417 ? 9.042 14.881 43.908 1.00 90.44 417 TYR A CA 1
ATOM 3201 C C . TYR A 1 417 ? 9.679 14.366 42.601 1.00 90.44 417 TYR A C 1
ATOM 3203 O O . TYR A 1 417 ? 9.325 13.302 42.087 1.00 90.44 417 TYR A O 1
ATOM 3211 N N . SER A 1 418 ? 10.604 15.137 42.015 1.00 88.12 418 SER A N 1
ATOM 3212 C CA . SER A 1 418 ? 11.246 14.824 40.728 1.00 88.12 418 SER A CA 1
ATOM 3213 C C . SER A 1 418 ? 11.920 13.450 40.736 1.00 88.12 418 SER A C 1
ATOM 3215 O O . SER A 1 418 ? 11.693 12.667 39.816 1.00 88.12 418 SER A O 1
ATOM 3217 N N . ARG A 1 419 ? 12.630 13.099 41.815 1.00 88.38 419 ARG A N 1
ATOM 3218 C CA . ARG A 1 419 ? 13.283 11.792 41.997 1.00 88.38 419 ARG A CA 1
ATOM 3219 C C . ARG A 1 419 ? 12.293 10.627 41.923 1.00 88.38 419 ARG A C 1
ATOM 3221 O O . ARG A 1 419 ? 12.602 9.595 41.327 1.00 88.38 419 ARG A O 1
ATOM 3228 N N . PHE A 1 420 ? 11.101 10.780 42.503 1.00 94.06 420 PHE A N 1
ATOM 3229 C CA . PHE A 1 420 ? 10.034 9.778 42.423 1.00 94.06 420 PHE A CA 1
ATOM 3230 C C . PHE A 1 420 ? 9.546 9.614 40.979 1.00 94.06 420 PHE A C 1
ATOM 3232 O O . PHE A 1 420 ? 9.447 8.494 40.472 1.00 94.06 420 PHE A O 1
ATOM 3239 N N . PHE A 1 421 ? 9.262 10.727 40.299 1.00 92.88 421 PHE A N 1
ATOM 3240 C CA . PHE A 1 421 ? 8.733 10.698 38.938 1.00 92.88 421 PHE A CA 1
ATOM 3241 C C . PHE A 1 421 ? 9.749 10.176 37.918 1.00 92.88 421 PHE A C 1
ATOM 3243 O O . PHE A 1 421 ? 9.377 9.378 37.060 1.00 92.88 421 PHE A O 1
ATOM 3250 N N . GLU A 1 422 ? 11.025 10.541 38.048 1.00 89.88 422 GLU A N 1
ATOM 3251 C CA . GLU A 1 422 ? 12.126 10.009 37.238 1.00 89.88 422 GLU A CA 1
ATOM 3252 C C . GLU A 1 422 ? 12.320 8.503 37.472 1.00 89.88 422 GLU A C 1
ATOM 3254 O O . GLU A 1 422 ? 12.440 7.738 36.510 1.00 89.88 422 GLU A O 1
ATOM 3259 N N . ARG A 1 423 ? 12.263 8.037 38.731 1.00 89.31 423 ARG A N 1
ATOM 3260 C CA . ARG A 1 423 ? 12.353 6.601 39.034 1.00 89.31 423 ARG A CA 1
ATOM 3261 C C . ARG A 1 423 ? 11.196 5.821 38.413 1.00 89.31 423 ARG A C 1
ATOM 3263 O O . ARG A 1 423 ? 11.423 4.774 37.803 1.00 89.31 423 ARG A O 1
ATOM 3270 N N . TYR A 1 424 ? 9.974 6.341 38.514 1.00 90.06 424 TYR A N 1
ATOM 3271 C CA . TYR A 1 424 ? 8.813 5.738 37.865 1.00 90.06 424 TYR A CA 1
ATOM 3272 C C . TYR A 1 424 ? 8.905 5.782 36.328 1.00 90.06 424 TYR A C 1
ATOM 3274 O O . TYR A 1 424 ? 8.522 4.816 35.667 1.00 90.06 424 TYR A O 1
ATOM 3282 N N . GLU A 1 425 ? 9.485 6.835 35.742 1.00 85.06 425 GLU A N 1
ATOM 3283 C CA . GLU A 1 425 ? 9.751 6.917 34.301 1.00 85.06 425 GLU A CA 1
ATOM 3284 C C . GLU A 1 425 ? 10.671 5.773 33.829 1.00 85.06 425 GLU A C 1
ATOM 3286 O O . GLU A 1 425 ? 10.376 5.115 32.828 1.00 85.06 425 GLU A O 1
ATOM 3291 N N . MET A 1 426 ? 11.727 5.451 34.585 1.00 81.56 426 MET A N 1
ATOM 3292 C CA . MET A 1 426 ? 12.610 4.307 34.300 1.00 81.56 426 MET A CA 1
ATOM 3293 C C . MET A 1 426 ? 11.864 2.964 34.392 1.00 81.56 426 MET A C 1
ATOM 3295 O O . MET A 1 426 ? 11.956 2.133 33.486 1.00 81.56 426 MET A O 1
ATOM 3299 N N . ILE A 1 427 ? 11.062 2.759 35.441 1.00 84.12 427 ILE A N 1
ATOM 3300 C CA . ILE A 1 427 ? 10.253 1.539 35.616 1.00 84.12 427 ILE A CA 1
ATOM 3301 C C . ILE A 1 427 ? 9.257 1.369 34.453 1.00 84.12 427 ILE A C 1
ATOM 3303 O O . ILE A 1 427 ? 9.091 0.266 33.925 1.00 84.12 427 ILE A O 1
ATOM 3307 N N . ARG A 1 428 ? 8.616 2.463 34.017 1.00 77.50 428 ARG A N 1
ATOM 3308 C CA . ARG A 1 428 ? 7.569 2.446 32.986 1.00 77.50 428 ARG A CA 1
ATOM 3309 C C . ARG A 1 428 ? 8.104 2.351 31.556 1.00 77.50 428 ARG A C 1
ATOM 3311 O O . ARG A 1 428 ? 7.505 1.631 30.759 1.00 77.50 428 ARG A O 1
ATOM 3318 N N . TYR A 1 429 ? 9.176 3.071 31.219 1.00 72.62 429 TYR A N 1
ATOM 3319 C CA . TYR A 1 429 ? 9.645 3.222 29.831 1.00 72.62 429 TYR A CA 1
ATOM 3320 C C . TYR A 1 429 ? 10.985 2.540 29.537 1.00 72.62 429 TYR A C 1
ATOM 3322 O O . TYR A 1 429 ? 11.159 2.045 28.426 1.00 72.62 429 TYR A O 1
ATOM 3330 N N . ALA A 1 430 ? 11.909 2.461 30.503 1.00 73.56 430 ALA A N 1
ATOM 3331 C CA . ALA A 1 430 ? 13.128 1.654 30.356 1.00 73.56 430 ALA A CA 1
ATOM 3332 C C . ALA A 1 430 ? 12.890 0.171 30.704 1.00 73.56 430 ALA A C 1
ATOM 3334 O O . ALA A 1 430 ? 13.729 -0.682 30.418 1.00 73.56 430 ALA A O 1
ATOM 3335 N N . GLY A 1 431 ? 11.728 -0.153 31.282 1.00 73.31 431 GLY A N 1
ATOM 3336 C CA . GLY A 1 431 ? 11.350 -1.521 31.613 1.00 73.31 431 GLY A CA 1
ATOM 3337 C C . GLY A 1 431 ? 12.191 -2.099 32.747 1.00 73.31 431 GLY A C 1
ATOM 3338 O O . GLY A 1 431 ? 12.494 -3.293 32.728 1.00 73.31 431 GLY A O 1
ATOM 3339 N N . GLU A 1 432 ? 12.561 -1.274 33.726 1.00 82.44 432 GLU A N 1
ATOM 3340 C CA . GLU A 1 432 ? 13.204 -1.732 34.957 1.00 82.44 432 GLU A CA 1
ATOM 3341 C C . GLU A 1 432 ? 12.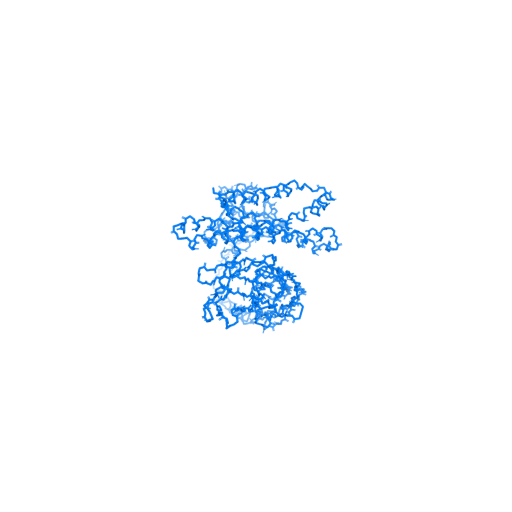197 -2.369 35.926 1.00 82.44 432 GLU A C 1
ATOM 3343 O O . GLU A 1 432 ? 10.995 -2.106 35.885 1.00 82.44 432 GLU A O 1
ATOM 3348 N N . THR A 1 433 ? 12.681 -3.241 36.808 1.00 87.25 433 THR A N 1
ATOM 3349 C CA . THR A 1 433 ? 11.872 -3.833 37.881 1.00 87.25 433 THR A CA 1
ATOM 3350 C C . THR A 1 433 ? 12.329 -3.227 39.207 1.00 87.25 433 THR A C 1
ATOM 3352 O O . THR A 1 433 ? 13.502 -3.401 39.537 1.00 87.25 433 THR A O 1
ATOM 3355 N N . PRO A 1 434 ? 11.458 -2.519 39.948 1.00 87.44 434 PRO A N 1
ATOM 3356 C CA . PRO A 1 434 ? 11.833 -1.939 41.231 1.00 87.44 434 PRO A CA 1
ATOM 3357 C C . PRO A 1 434 ? 12.054 -3.029 42.279 1.00 87.44 434 PRO A C 1
ATOM 3359 O O . PRO A 1 434 ? 11.417 -4.084 42.249 1.00 87.44 434 PRO A O 1
ATOM 3362 N N . THR A 1 435 ? 12.955 -2.749 43.210 1.00 88.94 435 THR A N 1
ATOM 3363 C CA . THR A 1 435 ? 13.223 -3.570 44.394 1.00 88.94 435 THR A CA 1
ATOM 3364 C C . THR A 1 435 ? 12.224 -3.285 45.519 1.00 88.94 435 THR A C 1
ATOM 3366 O O . THR A 1 435 ? 11.606 -2.221 45.572 1.00 88.94 435 THR A O 1
ATOM 3369 N N . ASP A 1 436 ? 12.117 -4.202 46.483 1.00 83.69 436 ASP A N 1
ATOM 3370 C CA . ASP A 1 436 ? 11.246 -4.038 47.658 1.00 83.69 436 ASP A CA 1
ATOM 3371 C C . ASP A 1 436 ? 11.642 -2.838 48.540 1.00 83.69 436 ASP A C 1
ATOM 3373 O O . ASP A 1 436 ? 10.832 -2.334 49.314 1.00 83.69 436 ASP A O 1
ATOM 3377 N N . GLU A 1 437 ? 12.898 -2.385 48.484 1.00 85.50 437 GLU A N 1
ATOM 3378 C CA . GLU A 1 437 ? 13.354 -1.163 49.167 1.00 85.50 437 GLU A CA 1
ATOM 3379 C C . GLU A 1 437 ? 12.872 0.098 48.443 1.00 85.50 437 GLU A C 1
ATOM 3381 O O . GLU A 1 437 ? 12.357 1.015 49.083 1.00 85.50 437 GLU A O 1
ATOM 3386 N N . GLU A 1 438 ? 12.948 0.116 47.111 1.00 87.44 438 GLU A N 1
ATOM 3387 C CA . GLU A 1 438 ? 12.446 1.224 46.293 1.00 87.44 438 GLU A CA 1
ATOM 3388 C C . GLU A 1 438 ? 10.924 1.342 46.365 1.00 87.44 438 GLU A C 1
ATOM 3390 O O . GLU A 1 438 ? 10.417 2.454 46.479 1.00 87.44 438 GLU A O 1
ATOM 3395 N N . LEU A 1 439 ? 10.193 0.221 46.370 1.00 87.50 439 LEU A N 1
ATOM 3396 C CA . LEU A 1 439 ? 8.739 0.231 46.550 1.00 87.50 439 LEU A CA 1
ATOM 3397 C C . LEU A 1 439 ? 8.332 0.780 47.918 1.00 87.50 439 LEU A C 1
ATOM 3399 O O . LEU A 1 439 ? 7.435 1.614 47.977 1.00 87.50 439 LEU A O 1
ATOM 3403 N N . ARG A 1 440 ? 9.023 0.394 49.000 1.00 86.56 440 ARG A N 1
ATOM 3404 C CA . ARG A 1 440 ? 8.767 0.944 50.344 1.00 86.56 440 ARG A CA 1
ATOM 3405 C C . ARG A 1 440 ? 9.082 2.439 50.434 1.00 86.56 440 ARG A C 1
ATOM 3407 O O . ARG A 1 440 ? 8.350 3.168 51.093 1.00 86.56 440 ARG A O 1
ATOM 3414 N N . TRP A 1 441 ? 10.132 2.921 49.765 1.00 90.88 441 TRP A N 1
ATOM 3415 C CA . TRP A 1 441 ? 10.401 4.362 49.668 1.00 90.88 441 TRP A CA 1
ATOM 3416 C C . TRP A 1 441 ? 9.313 5.090 48.862 1.00 90.88 441 TRP A C 1
ATOM 3418 O O . TRP A 1 441 ? 8.759 6.081 49.337 1.00 90.88 441 TRP A O 1
ATOM 3428 N N . MET A 1 442 ? 8.935 4.569 47.689 1.00 90.88 442 MET A N 1
ATOM 3429 C CA . M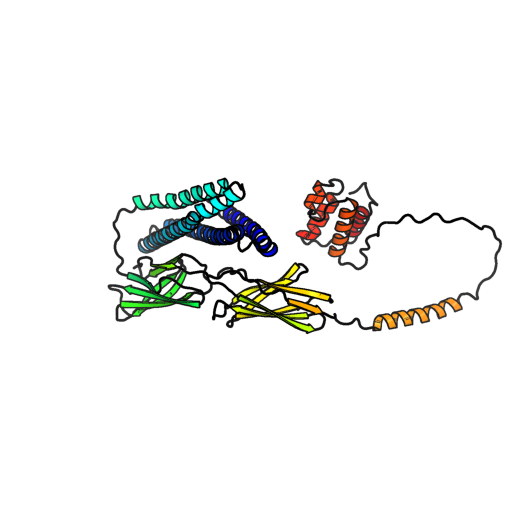ET A 1 442 ? 7.848 5.129 46.877 1.00 90.88 442 MET A CA 1
ATOM 3430 C C . MET A 1 442 ? 6.511 5.147 47.639 1.00 90.88 442 MET A C 1
ATOM 3432 O O . MET A 1 442 ? 5.758 6.110 47.528 1.00 90.88 442 MET A O 1
ATOM 3436 N N . GLU A 1 443 ? 6.223 4.121 48.442 1.00 88.81 443 GLU A N 1
ATOM 3437 C CA . GLU A 1 443 ? 5.002 4.012 49.247 1.00 88.81 443 GLU A CA 1
ATOM 3438 C C . GLU A 1 443 ? 4.908 5.132 50.288 1.00 88.81 443 GLU A C 1
ATOM 3440 O O . GLU A 1 443 ? 3.885 5.813 50.374 1.00 88.81 443 GLU A O 1
ATOM 3445 N N . LYS A 1 444 ? 6.002 5.400 51.008 1.00 85.81 444 LYS A N 1
ATOM 3446 C CA . LYS A 1 444 ? 6.077 6.522 51.949 1.00 85.81 444 LYS A CA 1
ATOM 3447 C C . LYS A 1 444 ? 5.936 7.887 51.278 1.00 85.81 444 LYS A C 1
ATOM 3449 O O . LYS A 1 444 ? 5.203 8.739 51.776 1.00 85.81 444 LYS A O 1
ATOM 3454 N N . VAL A 1 445 ? 6.614 8.107 50.147 1.00 86.88 445 VAL A N 1
ATOM 3455 C CA . VAL A 1 445 ? 6.537 9.376 49.397 1.00 86.88 445 VAL A CA 1
ATOM 3456 C C . VAL A 1 445 ? 5.114 9.611 48.874 1.00 86.88 445 VAL A C 1
ATOM 3458 O O . VAL A 1 445 ? 4.589 10.725 48.976 1.00 86.88 445 VAL A O 1
ATOM 3461 N N . ALA A 1 446 ? 4.448 8.556 48.392 1.00 85.56 446 ALA A N 1
ATOM 3462 C CA . ALA A 1 446 ? 3.045 8.602 47.991 1.00 85.56 446 ALA A CA 1
ATOM 3463 C C . ALA A 1 446 ? 2.116 8.943 49.170 1.00 85.56 446 ALA A C 1
ATOM 3465 O O . ALA A 1 446 ? 1.261 9.814 49.016 1.00 85.56 446 ALA A O 1
ATOM 3466 N N . ARG A 1 447 ? 2.333 8.345 50.354 1.00 82.19 447 ARG A N 1
ATOM 3467 C CA . ARG A 1 447 ? 1.587 8.646 51.595 1.00 82.19 447 ARG A CA 1
ATOM 3468 C C . ARG A 1 447 ? 1.922 9.996 52.244 1.00 82.19 447 ARG A C 1
ATOM 3470 O O . ARG A 1 447 ? 1.181 10.435 53.114 1.00 82.19 447 ARG A O 1
ATOM 3477 N N . GLY A 1 448 ? 3.000 10.664 51.827 1.00 76.81 448 GLY A N 1
ATOM 3478 C CA . GLY A 1 448 ? 3.465 11.914 52.443 1.00 76.81 448 GLY A CA 1
ATOM 3479 C C . GLY A 1 448 ? 4.201 11.719 53.776 1.00 76.81 448 GLY A C 1
ATOM 3480 O O . GLY A 1 448 ? 4.297 12.654 54.561 1.00 76.81 448 GLY A O 1
ATOM 3481 N N . GLU A 1 449 ? 4.722 10.518 54.042 1.00 69.94 449 GLU A N 1
ATOM 3482 C CA . GLU A 1 449 ? 5.395 10.180 55.307 1.00 69.94 449 GLU A CA 1
ATOM 3483 C C . GLU A 1 449 ? 6.856 10.675 55.382 1.00 69.94 449 GLU A C 1
ATOM 3485 O O . GLU A 1 449 ? 7.398 10.780 56.477 1.00 69.94 449 GLU A O 1
ATOM 3490 N N . ASP A 1 450 ? 7.480 11.010 54.243 1.00 60.16 450 ASP A N 1
ATOM 3491 C CA . ASP A 1 450 ? 8.866 11.504 54.138 1.00 60.16 450 ASP A CA 1
ATOM 3492 C C . ASP A 1 450 ? 8.949 12.762 53.226 1.00 60.16 450 ASP A C 1
ATOM 3494 O O . ASP A 1 450 ? 9.518 12.727 52.135 1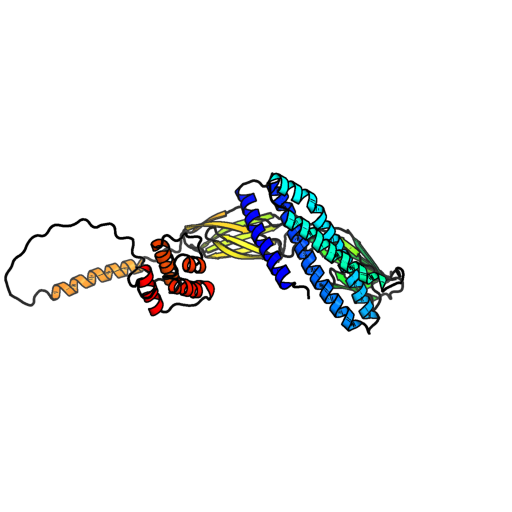.00 60.16 450 ASP A O 1
ATOM 3498 N N . GLU A 1 451 ? 8.418 13.918 53.661 1.00 52.59 451 GLU A N 1
ATOM 3499 C CA . GLU A 1 451 ? 8.510 15.208 52.922 1.00 52.59 451 GLU A CA 1
ATOM 3500 C C . GLU A 1 451 ? 9.934 15.826 52.866 1.00 52.59 451 GLU A C 1
ATOM 3502 O O . GLU A 1 451 ? 10.118 16.963 52.423 1.00 52.59 451 GLU A O 1
ATOM 3507 N N . HIS A 1 452 ? 10.963 15.111 53.334 1.00 45.16 452 HIS A N 1
ATOM 3508 C CA . HIS A 1 452 ? 12.350 15.595 53.410 1.00 45.16 452 HIS A CA 1
ATOM 3509 C C . HIS A 1 452 ? 13.390 14.723 52.669 1.00 45.16 452 HIS A C 1
ATOM 3511 O O . HIS A 1 452 ? 14.570 15.068 52.694 1.00 45.16 452 HIS A O 1
ATOM 3517 N N . GLU A 1 453 ? 12.982 13.660 51.957 1.00 47.25 453 GLU A N 1
ATOM 3518 C CA . GLU A 1 453 ? 13.863 12.866 51.061 1.00 47.25 453 GLU A CA 1
ATOM 3519 C C . GLU A 1 453 ? 13.259 12.575 49.659 1.00 47.25 453 GLU A C 1
ATOM 3521 O O . GLU A 1 453 ? 13.691 11.640 48.964 1.00 47.25 453 GLU A O 1
ATOM 3526 N N . ALA A 1 454 ? 12.259 13.364 49.249 1.00 44.53 454 ALA A N 1
ATOM 3527 C CA . ALA A 1 454 ? 11.544 13.256 47.968 1.00 44.53 454 ALA A CA 1
ATOM 3528 C C . ALA A 1 454 ? 12.283 13.890 46.765 1.00 44.53 454 ALA A C 1
ATOM 3530 O O . ALA A 1 454 ? 13.109 14.808 46.975 1.00 44.53 454 ALA A O 1
#